Protein AF-A0A6A4ZWP1-F1 (afdb_monomer_lite)

Structure (mmCIF, N/CA/C/O backbone):
data_AF-A0A6A4ZWP1-F1
#
_entry.id   AF-A0A6A4ZWP1-F1
#
loop_
_atom_site.group_PDB
_atom_site.id
_atom_site.type_symbol
_atom_site.label_atom_id
_atom_site.label_alt_id
_atom_site.label_comp_id
_atom_site.label_asym_id
_atom_site.label_entity_id
_atom_site.label_seq_id
_atom_site.pdbx_PDB_ins_code
_atom_site.Cartn_x
_atom_site.Cartn_y
_atom_site.Cartn_z
_atom_site.occupancy
_atom_site.B_iso_or_equiv
_atom_site.auth_seq_id
_atom_site.auth_comp_id
_atom_site.auth_asym_id
_atom_site.auth_atom_id
_atom_site.pdbx_PDB_model_num
ATOM 1 N N . MET A 1 1 ? -11.746 15.432 41.079 1.00 23.89 1 MET A N 1
ATOM 2 C CA . MET A 1 1 ? -10.475 15.998 41.576 1.00 23.89 1 MET A CA 1
ATOM 3 C C . MET A 1 1 ? -9.834 16.720 40.398 1.00 23.89 1 MET A C 1
ATOM 5 O O . MET A 1 1 ? -9.441 16.067 39.444 1.00 23.89 1 MET A O 1
ATOM 9 N N . MET A 1 2 ? -9.912 18.053 40.380 1.00 21.12 2 MET A N 1
ATOM 10 C CA . MET A 1 2 ? -9.443 18.898 39.274 1.00 21.12 2 MET A CA 1
ATOM 11 C C . MET A 1 2 ? -7.919 18.791 39.156 1.00 21.12 2 MET A C 1
ATOM 13 O O . MET A 1 2 ? -7.204 19.190 40.074 1.00 21.12 2 MET A O 1
ATOM 17 N N . VAL A 1 3 ? -7.424 18.242 38.048 1.00 22.41 3 VAL A N 1
ATOM 18 C CA . VAL A 1 3 ? -5.990 18.208 37.745 1.00 22.41 3 VAL A CA 1
ATOM 19 C C . VAL A 1 3 ? -5.602 19.579 37.194 1.00 22.41 3 VAL A C 1
ATOM 21 O O . VAL A 1 3 ? -6.020 19.970 36.108 1.00 22.41 3 VAL A O 1
ATOM 24 N N . LYS A 1 4 ? -4.847 20.337 37.994 1.00 20.72 4 LYS A N 1
ATOM 25 C CA . LYS A 1 4 ? -4.223 21.605 37.604 1.00 20.72 4 LYS A CA 1
ATOM 26 C C . LYS A 1 4 ? -3.181 21.336 36.516 1.00 20.72 4 LYS A C 1
ATOM 28 O O . LYS A 1 4 ? -2.136 20.758 36.799 1.00 20.72 4 LYS A O 1
ATOM 33 N N . VAL A 1 5 ? -3.457 21.791 35.299 1.00 24.02 5 VAL A N 1
ATOM 34 C CA . VAL A 1 5 ? -2.445 21.965 34.247 1.00 24.02 5 VAL A CA 1
ATOM 35 C C . VAL A 1 5 ? -1.487 23.085 34.697 1.00 24.02 5 VAL A C 1
ATOM 37 O O . VAL A 1 5 ? -1.973 24.118 35.172 1.00 24.02 5 VAL A O 1
ATOM 40 N N . PRO A 1 6 ? -0.151 22.925 34.621 1.00 23.47 6 PRO A N 1
ATOM 41 C CA . PRO A 1 6 ? 0.783 23.955 35.064 1.00 23.47 6 PRO A CA 1
ATOM 42 C C . PRO A 1 6 ? 0.661 25.207 34.190 1.00 23.47 6 PRO A C 1
ATOM 44 O O . PRO A 1 6 ? 0.751 25.139 32.965 1.00 23.47 6 PRO A O 1
ATOM 47 N N . LEU A 1 7 ? 0.515 26.363 34.841 1.00 23.84 7 LEU A N 1
ATOM 48 C CA . LEU A 1 7 ? 0.330 27.698 34.251 1.00 23.84 7 LEU A CA 1
ATOM 49 C C . LEU A 1 7 ? 1.432 28.110 33.241 1.00 23.84 7 LEU A C 1
ATOM 51 O O . LEU A 1 7 ? 1.244 29.049 32.477 1.00 23.84 7 LEU A O 1
ATOM 55 N N . VAL A 1 8 ? 2.557 27.387 33.207 1.00 25.72 8 VAL A N 1
ATOM 56 C CA . VAL A 1 8 ? 3.701 27.618 32.307 1.00 25.72 8 VAL A CA 1
ATOM 57 C C . VAL A 1 8 ? 3.409 27.179 30.858 1.00 25.72 8 VAL A C 1
ATOM 59 O O . VAL A 1 8 ? 3.966 27.758 29.927 1.00 25.72 8 VAL A O 1
ATOM 62 N N . MET A 1 9 ? 2.483 26.231 30.632 1.00 28.23 9 MET A N 1
ATOM 63 C CA . MET A 1 9 ? 2.060 25.839 29.273 1.00 28.23 9 MET A CA 1
ATOM 64 C C . MET A 1 9 ? 1.277 26.952 28.557 1.00 28.23 9 MET A C 1
ATOM 66 O O . MET A 1 9 ? 1.443 27.137 27.355 1.00 28.23 9 MET A O 1
ATOM 70 N N . LEU A 1 10 ? 0.466 27.730 29.283 1.00 27.16 10 LEU A N 1
ATOM 71 C CA . LEU A 1 10 ? -0.342 28.809 28.698 1.00 27.16 10 LEU A CA 1
ATOM 72 C C . LEU A 1 10 ? 0.496 30.045 28.346 1.00 27.16 10 LEU A C 1
ATOM 74 O O . LEU A 1 10 ? 0.237 30.679 27.329 1.00 27.16 10 LEU A O 1
ATOM 78 N N . SER A 1 11 ? 1.533 30.361 29.129 1.00 25.14 11 SER A N 1
ATOM 79 C CA . SER A 1 11 ? 2.432 31.482 28.823 1.00 25.14 11 SER A CA 1
ATOM 80 C C . SER A 1 11 ? 3.410 31.167 27.687 1.00 25.14 11 SER A C 1
ATOM 82 O O . SER A 1 11 ? 3.773 32.070 26.941 1.00 25.14 11 SER A O 1
ATOM 84 N N . GLY A 1 12 ? 3.795 29.895 27.512 1.00 26.33 12 GLY A N 1
ATOM 85 C CA . GLY A 1 12 ? 4.525 29.442 26.325 1.00 26.33 12 GLY A CA 1
ATOM 86 C C . GLY A 1 12 ? 3.664 29.556 25.066 1.00 26.33 12 GLY A C 1
ATOM 87 O O . GLY A 1 12 ? 4.052 30.229 24.123 1.00 26.33 12 GLY A O 1
ATOM 88 N N . LEU A 1 13 ? 2.447 29.003 25.080 1.00 28.73 13 LEU A N 1
ATOM 89 C CA . LEU A 1 13 ? 1.514 29.071 23.945 1.00 28.73 13 LEU A CA 1
ATOM 90 C C . LEU A 1 13 ? 1.107 30.508 23.558 1.00 28.73 13 LEU A C 1
ATOM 92 O O . LEU A 1 13 ? 0.943 30.776 22.372 1.00 28.73 13 LEU A O 1
ATOM 96 N N . ALA A 1 14 ? 1.006 31.435 24.519 1.00 25.66 14 ALA A N 1
ATOM 97 C CA . ALA A 1 14 ? 0.709 32.849 24.254 1.00 25.66 14 ALA A CA 1
ATOM 98 C C . ALA A 1 14 ? 1.929 33.657 23.763 1.00 25.66 14 ALA A C 1
ATOM 100 O O . ALA A 1 14 ? 1.779 34.564 22.956 1.00 25.66 14 ALA A O 1
ATOM 101 N N . ALA A 1 15 ? 3.153 33.314 24.182 1.00 27.72 15 ALA A N 1
ATOM 102 C CA . ALA A 1 15 ? 4.363 33.911 23.603 1.00 27.72 15 ALA A CA 1
ATOM 103 C C . ALA A 1 15 ? 4.666 33.367 22.188 1.00 27.72 15 ALA A C 1
ATOM 105 O O . ALA A 1 15 ? 5.350 34.020 21.399 1.00 27.72 15 ALA A O 1
ATOM 106 N N . PHE A 1 16 ? 4.127 32.190 21.847 1.00 29.97 16 PHE A N 1
ATOM 107 C CA . PHE A 1 16 ? 4.257 31.553 20.533 1.00 29.97 16 PHE A CA 1
ATOM 108 C C . PHE A 1 16 ? 3.324 32.137 19.456 1.00 29.97 16 PHE A C 1
ATOM 110 O O . PHE A 1 16 ? 3.605 31.961 18.271 1.00 29.97 16 PHE A O 1
ATOM 117 N N . THR A 1 17 ? 2.268 32.876 19.823 1.00 29.67 17 THR A N 1
ATOM 118 C CA . THR A 1 17 ? 1.445 33.621 18.849 1.00 29.67 17 THR A CA 1
ATOM 119 C C . THR A 1 17 ? 2.098 34.930 18.395 1.00 29.67 17 THR A C 1
ATOM 121 O O . THR A 1 17 ? 1.883 35.343 17.259 1.00 29.67 17 THR A O 1
ATOM 124 N N . ASP A 1 18 ? 2.961 35.537 19.218 1.00 25.88 18 ASP A N 1
ATOM 125 C CA . ASP A 1 18 ? 3.555 36.854 18.926 1.00 25.88 18 ASP A CA 1
ATOM 126 C C . ASP A 1 18 ? 4.930 36.796 18.231 1.00 25.88 18 ASP A C 1
ATOM 128 O O . ASP A 1 18 ? 5.365 37.778 17.623 1.00 25.88 18 ASP A O 1
ATOM 132 N N . ALA A 1 19 ? 5.627 35.654 18.269 1.00 27.33 19 ALA A N 1
ATOM 133 C CA . ALA A 1 19 ? 6.993 35.540 17.740 1.00 27.33 19 ALA A CA 1
ATOM 134 C C . ALA A 1 19 ? 7.098 34.966 16.312 1.00 27.33 19 ALA A C 1
ATOM 136 O O . ALA A 1 19 ? 8.158 35.071 15.693 1.00 27.33 19 ALA A O 1
ATOM 137 N N . TRP A 1 20 ? 6.017 34.404 15.758 1.00 27.55 20 TRP A N 1
ATOM 138 C CA . TRP A 1 20 ? 6.017 33.739 14.446 1.00 27.55 20 TRP A CA 1
ATOM 139 C C . TRP A 1 20 ? 5.217 34.376 13.284 1.00 27.55 20 TRP A C 1
ATOM 141 O O . TRP A 1 20 ? 5.046 33.697 12.273 1.00 27.55 20 TRP A O 1
ATOM 151 N N . PRO A 1 21 ? 4.806 35.668 13.301 1.00 26.56 21 PRO A N 1
ATOM 152 C CA . PRO A 1 21 ? 4.351 36.330 12.075 1.00 26.56 21 PRO A CA 1
ATOM 153 C C . PRO A 1 21 ? 5.463 37.043 11.279 1.00 26.56 21 PRO A C 1
ATOM 155 O O . PRO A 1 21 ? 5.217 37.481 10.161 1.00 26.56 21 PRO A O 1
ATOM 158 N N . ARG A 1 22 ? 6.700 37.173 11.785 1.00 25.78 22 ARG A N 1
ATOM 159 C CA . ARG A 1 22 ? 7.702 38.075 11.164 1.00 25.78 22 ARG A CA 1
ATOM 160 C C . ARG A 1 22 ? 8.409 37.561 9.899 1.00 25.78 22 ARG A C 1
ATOM 162 O O . ARG A 1 22 ? 9.145 38.334 9.298 1.00 25.78 22 ARG A O 1
ATOM 169 N N . ALA A 1 23 ? 8.200 36.314 9.469 1.00 24.23 23 ALA A N 1
ATOM 170 C CA . ALA A 1 23 ? 8.875 35.758 8.282 1.00 24.23 23 ALA A CA 1
ATOM 171 C C . ALA A 1 23 ? 7.949 35.497 7.077 1.00 24.23 23 ALA A C 1
ATOM 173 O O . ALA A 1 23 ? 8.429 35.100 6.018 1.00 24.23 23 ALA A O 1
ATOM 174 N N . ILE A 1 24 ? 6.643 35.761 7.197 1.00 26.41 24 ILE A N 1
ATOM 175 C CA . ILE A 1 24 ? 5.712 35.702 6.064 1.00 26.41 24 ILE A CA 1
ATOM 176 C C . ILE A 1 24 ? 5.457 37.134 5.593 1.00 26.41 24 ILE A C 1
ATOM 178 O O . ILE A 1 24 ? 4.486 37.776 5.983 1.00 26.41 24 ILE A O 1
ATOM 182 N N . HIS A 1 25 ? 6.331 37.641 4.724 1.00 23.73 25 HIS A N 1
ATOM 183 C CA . HIS A 1 25 ? 5.989 38.774 3.866 1.00 23.73 25 HIS A CA 1
ATOM 184 C C . HIS A 1 25 ? 5.013 38.293 2.778 1.00 23.73 25 HIS A C 1
ATOM 186 O O . HIS A 1 25 ? 5.379 38.096 1.624 1.00 23.73 25 HIS A O 1
ATOM 192 N N . LEU A 1 26 ? 3.747 38.101 3.148 1.00 28.25 26 LEU A N 1
ATOM 193 C CA . LEU A 1 26 ? 2.655 38.360 2.217 1.00 28.25 26 LEU A CA 1
ATOM 194 C C . LEU A 1 26 ? 2.474 39.880 2.218 1.00 28.25 26 LEU A C 1
ATOM 196 O O . LEU A 1 26 ? 2.392 40.493 3.280 1.00 28.25 26 LEU A O 1
ATOM 200 N N . TYR A 1 27 ? 2.495 40.507 1.044 1.00 27.16 27 TYR A N 1
ATOM 201 C CA . TYR A 1 27 ? 2.229 41.938 0.913 1.00 27.16 27 TYR A CA 1
ATOM 202 C C . TYR A 1 27 ? 0.857 42.283 1.519 1.00 27.16 27 TYR A C 1
ATOM 204 O O . TYR A 1 27 ? -0.166 42.112 0.867 1.00 27.16 27 TYR A O 1
ATOM 212 N N . SER A 1 28 ? 0.842 42.811 2.742 1.00 28.94 28 SER A N 1
ATOM 213 C CA . SER A 1 28 ? -0.171 43.747 3.239 1.00 28.94 28 SER A CA 1
ATOM 214 C C . SER A 1 28 ? 0.359 44.423 4.506 1.00 28.94 28 SER A C 1
ATOM 216 O O . SER A 1 28 ? 0.713 43.751 5.471 1.00 28.94 28 SER A O 1
ATOM 218 N N . SER A 1 29 ? 0.461 45.750 4.488 1.00 28.14 29 SER A N 1
ATOM 219 C CA . SER A 1 29 ? 0.958 46.586 5.586 1.00 28.14 29 SER A CA 1
ATOM 220 C C . SER A 1 29 ? 0.122 46.448 6.866 1.00 28.14 29 SER A C 1
ATOM 222 O O . SER A 1 29 ? -1.105 46.490 6.816 1.00 28.14 29 SER A O 1
ATOM 224 N N . GLN A 1 30 ? 0.819 46.361 8.001 1.00 32.91 30 GLN A N 1
ATOM 225 C CA . GLN A 1 30 ? 0.373 46.019 9.363 1.00 32.91 30 GLN A CA 1
ATOM 226 C C . GLN A 1 30 ? -0.710 46.927 10.009 1.00 32.91 30 GLN A C 1
ATOM 228 O O . GLN A 1 30 ? -1.127 46.653 11.127 1.00 32.91 30 GLN A O 1
ATOM 233 N N . ASP A 1 31 ? -1.197 47.977 9.342 1.00 29.50 31 ASP A N 1
ATOM 234 C CA . ASP A 1 31 ? -2.004 49.053 9.961 1.00 29.50 31 ASP A CA 1
ATOM 235 C C . ASP A 1 31 ? -3.539 48.885 9.847 1.00 29.50 31 ASP A C 1
ATOM 237 O O . ASP A 1 31 ? -4.297 49.823 10.091 1.00 29.50 31 ASP A O 1
ATOM 241 N N . GLN A 1 32 ? -4.042 47.711 9.445 1.00 32.12 32 GLN A N 1
ATOM 242 C CA . GLN A 1 32 ? -5.488 47.486 9.221 1.00 32.12 32 GLN A CA 1
ATOM 243 C C . GLN A 1 32 ? -6.104 46.326 10.029 1.00 32.12 32 GLN A C 1
ATOM 245 O O . GLN A 1 32 ? -7.274 46.009 9.834 1.00 32.12 32 GLN A O 1
ATOM 250 N N . LEU A 1 33 ? -5.369 45.698 10.954 1.00 31.72 33 LEU A N 1
ATOM 251 C CA . LEU A 1 33 ? -5.831 44.475 11.637 1.00 31.72 33 LEU A CA 1
ATOM 252 C C . LEU A 1 33 ? -6.788 44.684 12.824 1.00 31.72 33 LEU A C 1
ATOM 254 O O . LEU A 1 33 ? -7.409 43.716 13.253 1.00 31.72 33 LEU A O 1
ATOM 258 N N . ASP A 1 34 ? -6.990 45.911 13.311 1.00 28.05 34 ASP A N 1
ATOM 259 C CA . ASP A 1 34 ? -7.854 46.139 14.484 1.00 28.05 34 ASP A CA 1
ATOM 260 C C . ASP A 1 34 ? -9.334 46.377 14.161 1.00 28.05 34 ASP A C 1
ATOM 262 O O . ASP A 1 34 ? -10.162 46.499 15.065 1.00 28.05 34 ASP A O 1
ATOM 266 N N . THR A 1 35 ? -9.728 46.384 12.887 1.00 30.56 35 THR A N 1
ATOM 267 C CA . THR A 1 35 ? -11.147 46.487 12.533 1.00 30.56 35 THR A CA 1
ATOM 268 C C . THR A 1 35 ? -11.463 45.718 11.258 1.00 30.56 35 THR A C 1
ATOM 270 O O . THR A 1 35 ? -11.260 46.260 10.174 1.00 30.56 35 THR A O 1
ATOM 273 N N . ARG A 1 36 ? -12.021 44.504 11.379 1.00 27.05 36 ARG A N 1
ATOM 274 C CA . ARG A 1 36 ? -13.232 44.041 10.661 1.00 27.05 36 ARG A CA 1
ATOM 275 C C . ARG A 1 36 ? -13.457 42.536 10.833 1.00 27.05 36 ARG A C 1
ATOM 277 O O . ARG A 1 36 ? -12.548 41.720 10.768 1.00 27.05 36 ARG A O 1
ATOM 284 N N . THR A 1 37 ? -14.724 42.208 11.046 1.00 34.16 37 THR A N 1
ATOM 285 C CA . THR A 1 37 ? -15.354 40.905 10.824 1.00 34.16 37 THR A CA 1
ATOM 286 C C . THR A 1 37 ? -14.873 40.269 9.521 1.00 34.16 37 THR A C 1
ATOM 288 O O . THR A 1 37 ? -14.969 40.900 8.474 1.00 34.16 37 THR A O 1
ATOM 291 N N . PHE A 1 38 ? -14.379 39.035 9.605 1.00 30.33 38 PHE A N 1
ATOM 292 C CA . PHE A 1 38 ? -13.915 38.248 8.463 1.00 30.33 38 PHE A CA 1
ATOM 293 C C . PHE A 1 38 ? -15.094 37.962 7.518 1.00 30.33 38 PHE A C 1
ATOM 295 O O . PHE A 1 38 ? -16.028 37.254 7.905 1.00 30.33 38 PHE A O 1
ATOM 302 N N . ASP A 1 39 ? -15.064 38.533 6.314 1.00 33.53 39 ASP A N 1
ATOM 303 C CA . ASP A 1 39 ? -16.005 38.230 5.237 1.00 33.53 39 ASP A CA 1
ATOM 304 C C . ASP A 1 39 ? -15.400 37.095 4.385 1.00 33.53 39 ASP A C 1
ATOM 306 O O . ASP A 1 39 ? -14.273 37.234 3.904 1.00 33.53 39 ASP A O 1
ATOM 310 N N . PRO A 1 40 ? -16.060 35.932 4.233 1.00 34.81 40 PRO A N 1
ATOM 311 C CA . PRO A 1 40 ? -15.540 34.817 3.435 1.00 34.81 40 PRO A CA 1
ATOM 312 C C . PRO A 1 40 ? -15.277 35.148 1.952 1.00 34.81 40 PRO A C 1
ATOM 314 O O . PRO A 1 40 ? -14.650 34.331 1.274 1.00 34.81 40 PRO A O 1
ATOM 317 N N . ASP A 1 41 ? -15.687 36.323 1.467 1.00 36.78 41 ASP A N 1
ATOM 318 C CA . ASP A 1 41 ? -15.377 36.828 0.124 1.00 36.78 41 ASP A CA 1
ATOM 319 C C . ASP A 1 41 ? -13.984 37.507 -0.003 1.00 36.78 41 ASP A C 1
ATOM 321 O O . ASP A 1 41 ? -13.562 37.812 -1.117 1.00 36.78 41 ASP A O 1
ATOM 325 N N . ASP A 1 42 ? -13.212 37.668 1.085 1.00 36.12 42 ASP A N 1
ATOM 326 C CA . ASP A 1 42 ? -11.859 38.280 1.083 1.00 36.12 42 ASP A CA 1
ATOM 327 C C . ASP A 1 42 ? -10.704 37.307 0.707 1.00 36.12 42 ASP A C 1
ATOM 329 O O . ASP A 1 42 ? -9.519 37.594 0.910 1.00 36.12 42 ASP A O 1
ATOM 333 N N . VAL A 1 43 ? -11.002 36.131 0.138 1.00 38.59 43 VAL A N 1
ATOM 334 C CA . VAL A 1 43 ? -9.967 35.215 -0.387 1.00 38.59 43 VAL A CA 1
ATOM 335 C C . VAL A 1 43 ? -9.378 35.798 -1.686 1.00 38.59 43 VAL A C 1
ATOM 337 O O . VAL A 1 43 ? -10.147 36.185 -2.567 1.00 38.59 43 VAL A O 1
ATOM 340 N N . PRO A 1 44 ? -8.038 35.841 -1.875 1.00 35.62 44 PRO A N 1
ATOM 341 C CA . PRO A 1 44 ? -7.441 36.366 -3.101 1.00 35.62 44 PRO A CA 1
ATOM 342 C C . PRO A 1 44 ? -8.044 35.687 -4.343 1.00 35.62 44 PRO A C 1
ATOM 344 O O . PRO A 1 44 ? -8.145 34.457 -4.349 1.00 35.62 44 PRO A O 1
ATOM 347 N N . PRO A 1 45 ? -8.356 36.427 -5.425 1.00 40.19 45 PRO A N 1
ATOM 348 C CA . PRO A 1 45 ? -9.088 35.937 -6.607 1.00 40.19 45 PRO A CA 1
ATOM 349 C C . PRO A 1 45 ? -8.384 34.819 -7.410 1.00 40.19 45 PRO A C 1
ATOM 351 O O . PRO A 1 45 ? -8.841 34.433 -8.484 1.00 40.19 45 PRO A O 1
ATOM 354 N N . HIS A 1 46 ? -7.259 34.299 -6.915 1.00 44.38 46 HIS A N 1
ATOM 355 C CA . HIS A 1 46 ? -6.418 33.283 -7.546 1.00 44.38 46 HIS A CA 1
ATOM 356 C C . HIS A 1 46 ? -6.303 31.977 -6.738 1.00 44.38 46 HIS A C 1
ATOM 358 O O . HIS A 1 46 ? -5.648 31.046 -7.200 1.00 44.38 46 HIS A O 1
ATOM 364 N N . VAL A 1 47 ? -6.927 31.874 -5.556 1.00 42.34 47 VAL A N 1
ATOM 365 C CA . VAL A 1 47 ? -6.988 30.617 -4.790 1.00 42.34 47 VAL A CA 1
ATOM 366 C C . VAL A 1 47 ? -8.375 29.993 -4.984 1.00 42.34 47 VAL A C 1
ATOM 368 O O . VAL A 1 47 ? -9.357 30.583 -4.538 1.00 42.34 47 VAL A O 1
ATOM 371 N N . PRO A 1 48 ? -8.495 28.826 -5.645 1.00 50.28 48 PRO A N 1
ATOM 372 C CA . PRO A 1 48 ? -9.795 28.206 -5.877 1.00 50.28 48 PRO A CA 1
ATOM 373 C C . PRO A 1 48 ? -10.461 27.790 -4.567 1.00 50.28 48 PRO A C 1
ATOM 375 O O . PRO A 1 48 ? -9.801 27.368 -3.611 1.00 50.28 48 PRO A O 1
ATOM 378 N N . GLN A 1 49 ? -11.789 27.874 -4.540 1.00 57.09 49 GLN A N 1
ATOM 379 C CA . GLN A 1 49 ? -12.561 27.510 -3.360 1.00 57.09 49 GLN A CA 1
ATOM 380 C C . GLN A 1 49 ? -12.476 25.995 -3.123 1.00 57.09 49 GLN A C 1
ATOM 382 O O . GLN A 1 49 ? -12.555 25.192 -4.056 1.00 57.09 49 GLN A O 1
ATOM 387 N N . PHE A 1 50 ? -12.349 25.581 -1.858 1.00 63.91 50 PHE A N 1
ATOM 388 C CA . PHE A 1 50 ? -12.254 24.164 -1.473 1.00 63.91 50 PHE A CA 1
ATOM 389 C C . PHE A 1 50 ? -13.414 23.320 -2.037 1.00 63.91 50 PHE A C 1
ATOM 391 O O . PHE A 1 50 ? -13.215 22.176 -2.444 1.00 63.91 50 PHE A O 1
ATOM 398 N N . ASP A 1 51 ? -14.609 23.905 -2.138 1.00 63.78 51 ASP A N 1
ATOM 399 C CA . ASP A 1 51 ? -15.794 23.254 -2.701 1.00 63.78 51 ASP A CA 1
ATOM 400 C C . ASP A 1 51 ? -15.655 22.924 -4.196 1.00 63.78 51 ASP A C 1
ATOM 402 O O . ASP A 1 51 ? -16.187 21.911 -4.656 1.00 63.78 51 ASP A O 1
ATOM 406 N N . GLU A 1 52 ? -14.933 23.734 -4.970 1.00 65.56 52 GLU A N 1
ATOM 407 C CA . GLU A 1 52 ? -14.694 23.471 -6.391 1.00 65.56 52 GLU A CA 1
ATOM 408 C C . GLU A 1 52 ? -13.688 22.333 -6.590 1.00 65.56 52 GLU A C 1
ATOM 410 O O . GLU A 1 52 ? -13.915 21.448 -7.416 1.00 65.56 52 GLU A O 1
ATOM 415 N N . ILE A 1 53 ? -12.637 22.286 -5.761 1.00 69.75 53 ILE A N 1
ATOM 416 C CA . ILE A 1 53 ? -11.661 21.184 -5.740 1.00 69.75 53 ILE A CA 1
ATOM 417 C C . ILE A 1 53 ? -12.365 19.860 -5.412 1.00 69.75 53 ILE A C 1
ATOM 419 O O . ILE A 1 53 ? -12.137 18.846 -6.073 1.00 69.75 53 ILE A O 1
ATOM 423 N N . VAL A 1 54 ? -13.262 19.863 -4.420 1.00 72.50 54 VAL A N 1
ATOM 424 C CA . VAL A 1 54 ? -14.063 18.687 -4.044 1.00 72.50 54 VAL A CA 1
ATOM 425 C C . VAL A 1 54 ? -14.957 18.230 -5.200 1.00 72.50 54 VAL A C 1
ATOM 427 O O . VAL A 1 54 ? -15.020 17.032 -5.486 1.00 72.50 54 VAL A O 1
ATOM 430 N N . LYS A 1 55 ? -15.625 19.161 -5.896 1.00 71.75 55 LYS A N 1
ATOM 431 C CA . LYS A 1 55 ? -16.451 18.842 -7.075 1.00 71.75 55 LYS A CA 1
ATOM 432 C C . LYS A 1 55 ? -15.613 18.233 -8.198 1.00 71.75 55 LYS A C 1
ATOM 434 O O . LYS A 1 55 ? -16.019 17.220 -8.765 1.00 71.75 55 LYS A O 1
ATOM 439 N N . ALA A 1 56 ? -14.445 18.804 -8.483 1.00 74.19 56 ALA A N 1
ATOM 440 C CA . ALA A 1 56 ? -13.532 18.293 -9.499 1.00 74.19 56 ALA A CA 1
ATOM 441 C C . ALA A 1 56 ? -13.008 16.892 -9.147 1.00 74.19 56 ALA A C 1
ATOM 443 O O . ALA A 1 56 ? -13.031 15.997 -9.990 1.00 74.19 56 ALA A O 1
ATOM 444 N N . ALA A 1 57 ? -12.622 16.666 -7.889 1.00 76.00 57 ALA A N 1
ATOM 445 C CA . ALA A 1 57 ? -12.147 15.366 -7.423 1.00 76.00 57 ALA A CA 1
ATOM 446 C C . ALA A 1 57 ? -13.237 14.292 -7.544 1.00 76.00 57 ALA A C 1
ATOM 448 O O . ALA A 1 57 ? -12.990 13.192 -8.037 1.00 76.00 57 ALA A O 1
ATOM 449 N N . TYR A 1 58 ? -14.473 14.617 -7.154 1.00 79.44 58 TYR A N 1
ATOM 450 C CA . TYR A 1 58 ? -15.600 13.697 -7.299 1.00 79.44 58 TYR A CA 1
ATOM 451 C C . TYR A 1 58 ? -15.931 13.400 -8.769 1.00 79.44 58 TYR A C 1
ATOM 453 O O . TYR A 1 58 ? -16.244 12.256 -9.106 1.00 79.44 58 TYR A O 1
ATOM 461 N N . ALA A 1 59 ? -15.830 14.401 -9.650 1.00 78.81 59 ALA A N 1
ATOM 462 C CA . ALA A 1 59 ? -16.012 14.215 -11.086 1.00 78.81 59 ALA A CA 1
ATOM 463 C C . ALA A 1 59 ? -14.974 13.240 -11.664 1.00 78.81 59 ALA A C 1
ATOM 465 O O . ALA A 1 59 ? -15.354 12.342 -12.408 1.00 78.81 59 ALA A O 1
ATOM 466 N N . VAL A 1 60 ? -13.703 13.339 -11.251 1.00 82.88 60 VAL A N 1
ATOM 467 C CA . VAL A 1 60 ? -12.645 12.392 -11.653 1.00 82.88 60 VAL A CA 1
ATOM 468 C C . VAL A 1 60 ? -12.949 10.970 -11.185 1.00 82.88 60 VAL A C 1
ATOM 470 O O . VAL A 1 60 ? -12.898 10.043 -11.987 1.00 82.88 60 VAL A O 1
ATOM 473 N N . LEU A 1 61 ? -13.323 10.779 -9.914 1.00 83.19 61 LEU A N 1
ATOM 474 C CA . LEU A 1 61 ? -13.657 9.441 -9.403 1.00 83.19 61 LEU A CA 1
ATOM 475 C C . LEU A 1 61 ? -14.872 8.825 -10.102 1.00 83.19 61 LEU A C 1
ATOM 477 O O . LEU A 1 61 ? -14.911 7.614 -10.298 1.00 83.19 61 LEU A O 1
ATOM 481 N N . THR A 1 62 ? -15.855 9.654 -10.459 1.00 81.81 62 THR A N 1
ATOM 482 C CA . THR A 1 62 ? -17.058 9.215 -11.177 1.00 81.81 62 THR A CA 1
ATOM 483 C C . THR A 1 62 ? -16.732 8.865 -12.628 1.00 81.81 62 THR A C 1
ATOM 485 O O . THR A 1 62 ? -17.200 7.846 -13.118 1.00 81.81 62 THR A O 1
ATOM 488 N N . ALA A 1 63 ? -15.910 9.673 -13.302 1.00 83.81 63 ALA A N 1
ATOM 489 C CA . ALA A 1 63 ? -15.495 9.430 -14.683 1.00 83.81 63 ALA A CA 1
ATOM 490 C C . ALA A 1 63 ? -14.616 8.178 -14.823 1.00 83.81 63 ALA A C 1
ATOM 492 O O . ALA A 1 63 ? -14.716 7.466 -15.816 1.00 83.81 63 ALA A O 1
ATOM 493 N N . ASN A 1 64 ? -13.788 7.892 -13.815 1.00 86.19 64 ASN A N 1
ATOM 494 C CA . ASN A 1 64 ? -12.908 6.724 -13.791 1.00 86.19 64 ASN A CA 1
ATOM 495 C C . ASN A 1 64 ? -13.560 5.487 -13.141 1.00 86.19 64 ASN A C 1
ATOM 497 O O . ASN A 1 64 ? -12.870 4.501 -12.869 1.00 86.19 64 ASN A O 1
ATOM 501 N N . PHE A 1 65 ? -14.857 5.531 -12.821 1.00 85.31 65 PHE A N 1
ATOM 502 C CA . PHE A 1 65 ? -15.571 4.368 -12.304 1.00 85.31 65 PHE A CA 1
ATOM 503 C C . PHE A 1 65 ? -15.820 3.360 -13.427 1.00 85.31 65 PHE A C 1
ATOM 505 O O . PHE A 1 65 ? -16.419 3.695 -14.444 1.00 85.31 65 PHE A O 1
ATOM 512 N N . ASP A 1 66 ? -15.356 2.126 -13.242 1.00 82.25 66 ASP A N 1
ATOM 513 C CA . ASP A 1 66 ? -15.543 1.050 -14.207 1.00 82.25 66 ASP A CA 1
ATOM 514 C C . ASP A 1 66 ? -16.721 0.168 -13.781 1.00 82.25 66 ASP A C 1
ATOM 516 O O . ASP A 1 66 ? -16.632 -0.565 -12.794 1.00 82.25 66 ASP A O 1
ATOM 520 N N . ASP A 1 67 ? -17.819 0.221 -14.536 1.00 81.56 67 ASP A N 1
ATOM 521 C CA . ASP A 1 67 ? -19.030 -0.558 -14.256 1.00 81.56 67 ASP A CA 1
ATOM 522 C C . ASP A 1 67 ? -18.823 -2.075 -14.410 1.00 81.56 67 ASP A C 1
ATOM 524 O O . ASP A 1 67 ? -19.486 -2.858 -13.728 1.00 81.56 67 ASP A O 1
ATOM 528 N N . GLN A 1 68 ? -17.905 -2.520 -15.278 1.00 79.75 68 GLN A N 1
ATOM 529 C CA . GLN A 1 68 ? -17.650 -3.950 -15.498 1.00 79.75 68 GLN A CA 1
ATOM 530 C C . GLN A 1 68 ? -16.857 -4.566 -14.349 1.00 79.75 68 GLN A C 1
ATOM 532 O O . GLN A 1 68 ? -17.092 -5.715 -13.975 1.00 79.75 68 GLN A O 1
ATOM 537 N N . MET A 1 69 ? -15.920 -3.805 -13.786 1.00 77.75 69 MET A N 1
ATOM 538 C CA . MET A 1 69 ? -15.147 -4.219 -12.614 1.00 77.75 69 MET A CA 1
ATOM 539 C C . MET A 1 69 ? -15.771 -3.757 -11.290 1.00 77.75 69 MET A C 1
ATOM 541 O O . MET A 1 69 ? -15.307 -4.161 -10.224 1.00 77.75 69 MET A O 1
ATOM 545 N N . ASN A 1 70 ? -16.820 -2.930 -11.355 1.00 78.50 70 ASN A N 1
ATOM 546 C CA . ASN A 1 70 ? -17.521 -2.314 -10.229 1.00 78.50 70 ASN A CA 1
ATOM 547 C C . ASN A 1 70 ? -16.578 -1.584 -9.250 1.00 78.50 70 ASN A C 1
ATOM 549 O O . ASN A 1 70 ? -16.770 -1.602 -8.033 1.00 78.50 70 ASN A O 1
ATOM 553 N N . ALA A 1 71 ? -15.524 -0.961 -9.776 1.00 81.19 71 ALA A N 1
ATOM 554 C CA . ALA A 1 71 ? -14.482 -0.304 -8.996 1.00 81.19 71 ALA A CA 1
ATOM 555 C C . ALA A 1 71 ? -13.863 0.862 -9.778 1.00 81.19 71 ALA A C 1
ATOM 557 O O . ALA A 1 71 ? -13.898 0.903 -11.004 1.00 81.19 71 ALA A O 1
ATOM 558 N N . THR A 1 72 ? -13.276 1.824 -9.065 1.00 84.81 72 THR A N 1
ATOM 559 C CA . THR A 1 72 ? -12.613 2.975 -9.692 1.00 84.81 72 THR A CA 1
ATOM 560 C C . THR A 1 72 ? -11.233 2.584 -10.224 1.00 84.81 72 THR A C 1
ATOM 562 O O . THR A 1 72 ? -10.366 2.162 -9.454 1.00 84.81 72 THR A O 1
ATOM 565 N N . ALA A 1 73 ? -11.022 2.758 -11.530 1.00 87.12 73 ALA A N 1
ATOM 566 C CA . ALA A 1 73 ? -9.738 2.546 -12.188 1.00 87.12 73 ALA A CA 1
ATOM 567 C C . ALA A 1 73 ? -8.701 3.605 -11.754 1.00 87.12 73 ALA A C 1
ATOM 569 O O . ALA A 1 73 ? -9.082 4.696 -11.317 1.00 87.12 73 ALA A O 1
ATOM 570 N N . PRO A 1 74 ? -7.385 3.345 -11.882 1.00 86.75 74 PRO A N 1
ATOM 571 C CA . PRO A 1 74 ? -6.343 4.296 -11.475 1.00 86.75 74 PRO A CA 1
ATOM 572 C C . PRO A 1 74 ? -6.390 5.658 -12.185 1.00 86.75 74 PRO A C 1
ATOM 574 O O . PRO A 1 74 ? -5.940 6.662 -11.628 1.00 86.75 74 PRO A O 1
ATOM 577 N N . GLY A 1 75 ? -6.960 5.696 -13.388 1.00 85.94 75 GLY A N 1
ATOM 578 C CA . GLY A 1 75 ? -7.113 6.879 -14.225 1.00 85.94 75 GLY A CA 1
ATOM 579 C C . GLY A 1 75 ? -7.903 6.559 -15.502 1.00 85.94 75 GLY A C 1
ATOM 580 O O . GLY A 1 75 ? -8.370 5.426 -15.654 1.00 85.94 75 GLY A O 1
ATOM 581 N N . PRO A 1 76 ? -8.027 7.521 -16.431 1.00 83.12 76 PRO A N 1
ATOM 582 C CA . PRO A 1 76 ? -8.666 7.310 -17.730 1.00 83.12 76 PRO A CA 1
ATOM 583 C C . PRO A 1 76 ? -7.965 6.211 -18.535 1.00 83.12 76 PRO A C 1
ATOM 585 O O . PRO A 1 76 ? -6.736 6.155 -18.549 1.00 83.12 76 PRO A O 1
ATOM 588 N N . GLN A 1 77 ? -8.712 5.360 -19.249 1.00 79.44 77 GLN A N 1
ATOM 589 C CA . GLN A 1 77 ? -8.144 4.214 -19.983 1.00 79.44 77 GLN A CA 1
ATOM 590 C C . GLN A 1 77 ? -7.093 4.616 -21.034 1.00 79.44 77 GLN A C 1
ATOM 592 O O . GLN A 1 77 ? -6.131 3.887 -21.257 1.00 79.44 77 GLN A O 1
ATOM 597 N N . GLU A 1 78 ? -7.239 5.795 -21.635 1.00 79.38 78 GLU A N 1
ATOM 598 C CA . GLU A 1 78 ? -6.260 6.412 -22.539 1.00 79.38 78 GLU A CA 1
ATOM 599 C C . GLU A 1 78 ? -4.925 6.759 -21.857 1.00 79.38 78 GLU A C 1
ATOM 601 O O . GLU A 1 78 ? -3.867 6.676 -22.484 1.00 79.38 78 GLU A O 1
ATOM 606 N N . ASP A 1 79 ? -4.959 7.074 -20.562 1.00 77.69 79 ASP A N 1
ATOM 607 C CA . ASP A 1 79 ? -3.792 7.430 -19.756 1.00 77.69 79 ASP A CA 1
ATOM 608 C C . ASP A 1 79 ? -3.152 6.222 -19.075 1.00 77.69 79 ASP A C 1
ATOM 610 O O . ASP A 1 79 ? -1.935 6.204 -18.905 1.00 77.69 79 ASP A O 1
ATOM 614 N N . ILE A 1 80 ? -3.950 5.225 -18.680 1.00 78.44 80 ILE A N 1
ATOM 615 C CA . ILE A 1 80 ? -3.469 4.006 -18.004 1.00 78.44 80 ILE A CA 1
ATOM 616 C C . ILE A 1 80 ? -3.231 2.839 -18.978 1.00 78.44 80 ILE A C 1
ATOM 618 O O . ILE A 1 80 ? -2.688 1.801 -18.605 1.00 78.44 80 ILE A O 1
ATOM 622 N N . GLY A 1 81 ? -3.638 2.996 -20.238 1.00 81.25 81 GLY A N 1
ATOM 623 C CA . GLY A 1 81 ? -3.407 2.082 -21.354 1.00 81.25 81 GLY A CA 1
ATOM 624 C C . GLY A 1 81 ? -4.346 0.873 -21.425 1.00 81.25 81 GLY A C 1
ATOM 625 O O . GLY A 1 81 ? -4.611 0.388 -22.522 1.00 81.25 81 GLY A O 1
ATOM 626 N N . PHE A 1 82 ? -4.845 0.355 -20.301 1.00 83.31 82 PHE A N 1
ATOM 627 C CA . PHE A 1 82 ? -5.696 -0.841 -20.267 1.00 83.31 82 PHE A CA 1
ATOM 628 C C . PHE A 1 82 ? -6.618 -0.874 -19.048 1.00 83.31 82 PHE A C 1
ATOM 630 O O . PHE A 1 82 ? -6.349 -0.238 -18.032 1.00 83.31 82 PHE A O 1
ATOM 637 N N . GLN A 1 83 ? -7.688 -1.662 -19.138 1.00 85.50 83 GLN A N 1
ATOM 638 C CA . GLN A 1 83 ? -8.653 -1.850 -18.059 1.00 85.50 83 GLN A CA 1
ATOM 639 C C . GLN A 1 83 ? -8.041 -2.673 -16.913 1.00 85.50 83 GLN A C 1
ATOM 641 O O . GLN A 1 83 ? -7.736 -3.855 -17.087 1.00 85.50 83 GLN A O 1
ATOM 646 N N . HIS A 1 84 ? -7.838 -2.059 -15.748 1.00 86.06 84 HIS A N 1
ATOM 647 C CA . HIS A 1 84 ? -7.356 -2.737 -14.542 1.00 86.06 84 HIS A CA 1
ATOM 648 C C . HIS A 1 84 ? -7.669 -1.951 -13.270 1.00 86.06 84 HIS A C 1
ATOM 650 O O . HIS A 1 84 ? -7.909 -0.744 -13.308 1.00 86.06 84 HIS A O 1
ATOM 656 N N . ILE A 1 85 ? -7.630 -2.648 -12.137 1.00 86.06 85 ILE A N 1
ATOM 657 C CA . ILE A 1 85 ? -7.725 -2.070 -10.799 1.00 86.06 85 ILE A CA 1
ATOM 658 C C . ILE A 1 85 ? -6.391 -2.236 -10.080 1.00 86.06 85 ILE A C 1
ATOM 660 O O . ILE A 1 85 ? -5.858 -3.343 -10.024 1.00 86.06 85 ILE A O 1
ATOM 664 N N . VAL A 1 86 ? -5.905 -1.147 -9.479 1.00 87.06 86 VAL A N 1
ATOM 665 C CA . VAL A 1 86 ? -4.828 -1.159 -8.477 1.00 87.06 86 VAL A CA 1
ATOM 666 C C . VAL A 1 86 ? -5.455 -0.992 -7.099 1.00 87.06 86 VAL A C 1
ATOM 668 O O . VAL A 1 86 ? -6.286 -0.099 -6.885 1.00 87.06 86 VAL A O 1
ATOM 671 N N . ARG A 1 87 ? -5.077 -1.852 -6.151 1.00 85.31 87 ARG A N 1
ATOM 672 C CA . ARG A 1 87 ? -5.776 -1.986 -4.872 1.00 85.31 87 ARG A CA 1
ATOM 673 C C . ARG A 1 87 ? -5.735 -0.709 -4.053 1.00 85.31 87 ARG A C 1
ATOM 675 O O . ARG A 1 87 ? -6.770 -0.278 -3.553 1.00 85.31 87 ARG A O 1
ATOM 682 N N . GLN A 1 88 ? -4.572 -0.072 -3.969 1.00 85.06 88 GLN A N 1
ATOM 683 C CA . GLN A 1 88 ? -4.402 1.199 -3.268 1.00 85.06 88 GLN A CA 1
ATOM 684 C C . GLN A 1 88 ? -5.398 2.260 -3.764 1.00 85.06 88 GLN A C 1
ATOM 686 O O . GLN A 1 88 ? -6.071 2.914 -2.964 1.00 85.06 88 GLN A O 1
ATOM 691 N N . THR A 1 89 ? -5.550 2.399 -5.085 1.00 84.88 89 THR A N 1
ATOM 692 C CA . THR A 1 89 ? -6.490 3.353 -5.683 1.00 84.88 89 THR A CA 1
ATOM 693 C C . THR A 1 89 ? -7.939 2.984 -5.392 1.00 84.88 89 THR A C 1
ATOM 695 O O . THR A 1 89 ? -8.713 3.857 -4.994 1.00 84.88 89 THR A O 1
ATOM 698 N N . ALA A 1 90 ? -8.308 1.709 -5.533 1.00 83.81 90 ALA A N 1
ATOM 699 C CA . ALA A 1 90 ? -9.667 1.247 -5.262 1.00 83.81 90 ALA A CA 1
ATOM 700 C C . ALA A 1 90 ? -10.081 1.494 -3.805 1.00 83.81 90 ALA A C 1
ATOM 702 O O . ALA A 1 90 ? -11.165 2.019 -3.549 1.00 83.81 90 ALA A O 1
ATOM 703 N N . ILE A 1 91 ? -9.202 1.182 -2.849 1.00 83.62 91 ILE A N 1
ATOM 704 C CA . ILE A 1 91 ? -9.437 1.379 -1.414 1.00 83.62 91 ILE A CA 1
ATOM 705 C C . ILE A 1 91 ? -9.642 2.866 -1.100 1.00 83.62 91 ILE A C 1
ATOM 707 O O . ILE A 1 91 ? -10.657 3.242 -0.508 1.00 83.62 91 ILE A O 1
ATOM 711 N N . CYS A 1 92 ? -8.714 3.731 -1.526 1.00 84.75 92 CYS A N 1
ATOM 712 C CA . CYS A 1 92 ? -8.822 5.167 -1.270 1.00 84.75 92 CYS A CA 1
ATOM 713 C C . CYS A 1 92 ? -10.077 5.770 -1.917 1.00 84.75 92 CYS A C 1
ATOM 715 O O . CYS A 1 92 ? -10.740 6.601 -1.290 1.00 84.75 92 CYS A O 1
ATOM 717 N N . SER A 1 93 ? -10.421 5.340 -3.136 1.00 84.31 93 SER A N 1
ATOM 718 C CA . SER A 1 93 ? -11.608 5.808 -3.867 1.00 84.31 93 SER A CA 1
ATOM 719 C C . SER A 1 93 ? -12.907 5.347 -3.207 1.00 84.31 93 SER A C 1
ATOM 721 O O . SER A 1 93 ? -13.869 6.112 -3.140 1.00 84.31 93 SER A O 1
ATOM 723 N N . THR A 1 94 ? -12.931 4.130 -2.656 1.00 80.69 94 THR A N 1
ATOM 724 C CA . THR A 1 94 ? -14.084 3.596 -1.914 1.00 80.69 94 THR A CA 1
ATOM 725 C C . THR A 1 94 ? -14.381 4.448 -0.678 1.00 80.69 94 THR A C 1
ATOM 727 O O . THR A 1 94 ? -15.527 4.837 -0.457 1.00 80.69 94 THR A O 1
ATOM 730 N N . LEU A 1 95 ? -13.350 4.820 0.090 1.00 78.81 95 LEU A N 1
ATOM 731 C CA . LEU A 1 95 ? -13.506 5.718 1.241 1.00 78.81 95 LEU A CA 1
ATOM 732 C C . LEU A 1 95 ? -14.044 7.099 0.832 1.00 78.81 95 LEU A C 1
ATOM 734 O O . LEU A 1 95 ? -14.972 7.619 1.455 1.00 78.81 95 LEU A O 1
ATOM 738 N N . ALA A 1 96 ? -13.491 7.670 -0.238 1.00 75.81 96 ALA A N 1
ATOM 739 C CA . ALA A 1 96 ? -13.850 9.000 -0.718 1.00 75.81 96 ALA A CA 1
ATOM 740 C C . ALA A 1 96 ? -15.299 9.071 -1.239 1.00 75.81 96 ALA A C 1
ATOM 742 O O . ALA A 1 96 ? -16.071 9.966 -0.877 1.00 75.81 96 ALA A O 1
ATOM 743 N N . THR A 1 97 ? -15.696 8.104 -2.070 1.00 70.12 97 THR A N 1
ATOM 744 C CA . THR A 1 97 ? -17.031 8.053 -2.693 1.00 70.12 97 THR A CA 1
ATOM 745 C C . THR A 1 97 ? -18.145 7.773 -1.689 1.00 70.12 97 THR A C 1
ATOM 747 O O . THR A 1 97 ? -19.242 8.321 -1.842 1.00 70.12 97 THR A O 1
ATOM 750 N N . HIS A 1 98 ? -17.863 7.012 -0.623 1.00 62.81 98 HIS A N 1
ATOM 751 C CA . HIS A 1 98 ? -18.812 6.784 0.468 1.00 62.81 98 HIS A CA 1
ATOM 752 C C . HIS A 1 98 ? -19.247 8.105 1.133 1.00 62.81 98 HIS A C 1
ATOM 754 O O . HIS A 1 98 ? -20.414 8.275 1.483 1.00 62.81 98 HIS A O 1
ATOM 760 N N . CYS A 1 99 ? -18.346 9.093 1.236 1.00 49.38 99 CYS A N 1
ATOM 761 C CA . CYS A 1 99 ? -18.659 10.373 1.870 1.00 49.38 99 CYS A CA 1
ATOM 762 C C . CYS A 1 99 ? -19.280 11.416 0.927 1.00 49.38 99 CYS A C 1
ATOM 764 O O . CYS A 1 99 ? -20.129 12.195 1.364 1.00 49.38 99 CYS A O 1
ATOM 766 N N . CYS A 1 100 ? -18.915 11.474 -0.358 1.00 41.62 100 CYS A N 1
ATOM 767 C CA . CYS A 1 100 ? -19.464 12.496 -1.265 1.00 41.62 100 CYS A CA 1
ATOM 768 C C . CYS A 1 100 ? -20.987 12.390 -1.454 1.00 41.62 100 CYS A C 1
ATOM 770 O O . CYS A 1 100 ? -21.651 13.398 -1.684 1.00 41.62 100 CYS A O 1
ATOM 772 N N . ARG A 1 101 ? -21.582 11.208 -1.254 1.00 43.31 101 ARG A N 1
ATOM 773 C CA . ARG A 1 101 ? -23.046 11.038 -1.286 1.00 43.31 101 ARG A CA 1
ATOM 774 C C . ARG A 1 101 ? -23.754 11.376 0.039 1.00 43.31 101 ARG A C 1
ATOM 776 O O . ARG A 1 101 ? -24.983 11.407 0.057 1.00 43.31 101 ARG A O 1
ATOM 783 N N . ARG A 1 102 ? -23.004 11.729 1.101 1.00 37.81 102 ARG A N 1
ATOM 784 C CA . ARG A 1 102 ? -23.491 12.292 2.386 1.00 37.81 102 ARG A CA 1
ATOM 785 C C . ARG A 1 102 ? -23.983 13.739 2.247 1.00 37.81 102 ARG A C 1
ATOM 787 O O . ARG A 1 102 ? -24.827 14.180 3.020 1.00 37.81 102 ARG A O 1
ATOM 794 N N . LYS A 1 103 ? -23.481 14.475 1.249 1.00 32.56 103 LYS A N 1
ATOM 795 C CA . LYS A 1 103 ? -23.952 15.813 0.864 1.00 32.56 103 LYS A CA 1
ATOM 796 C C . LYS A 1 103 ? -24.358 15.778 -0.605 1.00 32.56 103 LYS A C 1
ATOM 798 O O . LYS A 1 103 ? -23.546 16.053 -1.481 1.00 32.56 103 LYS A O 1
ATOM 803 N N . ARG A 1 104 ? -25.618 15.447 -0.895 1.00 30.81 104 ARG A N 1
ATOM 804 C CA . ARG A 1 104 ? -26.176 15.649 -2.238 1.00 30.81 104 ARG A CA 1
ATOM 805 C C . ARG A 1 104 ? -26.226 17.159 -2.505 1.00 30.81 104 ARG A C 1
ATOM 807 O O . ARG A 1 104 ? -27.216 17.805 -2.187 1.00 30.81 104 ARG A O 1
ATOM 814 N N . TRP A 1 105 ? -25.153 17.722 -3.057 1.00 31.69 105 TRP A N 1
ATOM 815 C CA . TRP A 1 105 ? -25.246 18.937 -3.858 1.00 31.69 105 TRP A CA 1
ATOM 816 C C . TRP A 1 105 ? -26.041 18.534 -5.107 1.00 31.69 105 TRP A C 1
ATOM 818 O O . TRP A 1 105 ? -25.592 17.651 -5.841 1.00 31.69 105 TRP A O 1
ATOM 828 N N . PRO A 1 106 ? -27.273 19.029 -5.296 1.00 26.38 106 PRO A N 1
ATOM 829 C CA . PRO A 1 106 ? -28.128 18.553 -6.372 1.00 26.38 106 PRO A CA 1
ATOM 830 C C . PRO A 1 106 ? -27.539 19.017 -7.706 1.00 26.38 106 PRO A C 1
ATOM 832 O O . PRO A 1 106 ? -27.473 20.215 -7.962 1.00 26.38 106 PRO A O 1
ATOM 835 N N . ILE A 1 107 ? -27.093 18.074 -8.539 1.00 32.22 107 ILE A N 1
ATOM 836 C CA . ILE A 1 107 ? -26.599 18.373 -9.891 1.00 32.22 107 ILE A CA 1
ATOM 837 C C . ILE A 1 107 ? -27.736 18.443 -10.921 1.00 32.22 107 ILE A C 1
ATOM 839 O O . ILE A 1 107 ? -27.551 19.070 -11.950 1.00 32.22 107 ILE A O 1
ATOM 843 N N . GLU A 1 108 ? -28.953 17.964 -10.648 1.00 27.53 108 GLU A N 1
ATOM 844 C CA . GLU A 1 108 ? -30.062 18.100 -11.607 1.00 27.53 108 GLU A CA 1
ATOM 845 C C . GLU A 1 108 ? -31.407 18.259 -10.895 1.00 27.53 108 GLU A C 1
ATOM 847 O O . GLU A 1 108 ? -31.890 17.315 -10.280 1.00 27.53 108 GLU A O 1
ATOM 852 N N . THR A 1 109 ? -31.969 19.473 -10.951 1.00 25.31 109 THR A N 1
ATOM 853 C CA . THR A 1 109 ? -33.375 19.766 -11.308 1.00 25.31 109 THR A CA 1
ATOM 854 C C . THR A 1 109 ? -33.591 21.282 -11.261 1.00 25.31 109 THR A C 1
ATOM 856 O O . THR A 1 109 ? -33.798 21.873 -10.200 1.00 25.31 109 THR A O 1
ATOM 859 N N . LEU A 1 110 ? -33.578 21.914 -12.437 1.00 34.00 110 LEU A N 1
ATOM 860 C CA . LEU A 1 110 ? -34.499 23.013 -12.721 1.00 34.00 110 LEU A CA 1
ATOM 861 C C . LEU A 1 110 ? -35.927 22.496 -12.447 1.00 34.00 110 LEU A C 1
ATOM 863 O O . LEU A 1 110 ? -36.270 21.411 -12.904 1.00 34.00 110 LEU A O 1
ATOM 867 N N . ALA A 1 111 ? -36.720 23.300 -11.732 1.00 25.59 111 ALA A N 1
ATOM 868 C CA . ALA A 1 111 ? -38.112 23.098 -11.284 1.00 25.59 111 ALA A CA 1
ATOM 869 C C . ALA A 1 111 ? -38.314 22.516 -9.855 1.00 25.59 111 ALA A C 1
ATOM 871 O O . ALA A 1 111 ? -38.076 21.345 -9.582 1.00 25.59 111 ALA A O 1
ATOM 872 N N . LYS A 1 112 ? -38.809 23.383 -8.945 1.00 29.36 112 LYS A N 1
ATOM 873 C CA . LYS A 1 112 ? -39.409 23.097 -7.604 1.00 29.36 112 LYS A CA 1
ATOM 874 C C . LYS A 1 112 ? -40.464 21.965 -7.684 1.00 29.36 112 LYS A C 1
ATOM 876 O O . LYS A 1 112 ? -41.052 21.893 -8.763 1.00 29.36 112 LYS A O 1
ATOM 881 N N . PRO A 1 113 ? -40.860 21.192 -6.622 1.00 32.62 113 PRO A N 1
ATOM 882 C CA . PRO A 1 113 ? -41.007 21.485 -5.159 1.00 32.62 113 PRO A CA 1
ATOM 883 C C . PRO A 1 113 ? -40.710 20.224 -4.251 1.00 32.62 113 PRO A C 1
ATOM 885 O O . PRO A 1 113 ? -39.914 19.403 -4.693 1.00 32.62 113 PRO A O 1
ATOM 888 N N . PRO A 1 114 ? -41.355 19.922 -3.083 1.00 29.03 114 PRO A N 1
ATOM 889 C CA . PRO A 1 114 ? -41.732 20.685 -1.880 1.00 29.03 114 PRO A CA 1
ATOM 890 C C . PRO A 1 114 ? -40.865 20.336 -0.628 1.00 29.03 114 PRO A C 1
ATOM 892 O O . PRO A 1 114 ? -39.969 19.498 -0.655 1.00 29.03 114 PRO A O 1
ATOM 895 N N . ARG A 1 115 ? -41.132 21.025 0.492 1.00 29.42 115 ARG A N 1
ATOM 896 C CA . ARG A 1 115 ? -40.439 20.910 1.793 1.00 29.42 115 ARG A CA 1
ATOM 897 C C . ARG A 1 115 ? -40.786 19.595 2.521 1.00 29.42 115 ARG A C 1
ATOM 899 O O . ARG A 1 115 ? -41.943 19.195 2.504 1.00 29.42 115 ARG A O 1
ATOM 906 N N . ASN A 1 116 ? -39.799 19.031 3.231 1.00 28.16 116 ASN A N 1
ATOM 907 C CA . ASN A 1 116 ? -39.830 17.866 4.147 1.00 28.16 116 ASN A CA 1
ATOM 908 C C . ASN A 1 116 ? -39.535 16.487 3.526 1.00 28.16 116 ASN A C 1
ATOM 910 O O . ASN A 1 116 ? -40.440 15.683 3.338 1.00 28.16 116 ASN A O 1
ATOM 914 N N . SER A 1 117 ? -38.255 16.172 3.269 1.00 26.67 117 SER A N 1
ATOM 915 C CA . SER A 1 117 ? -37.778 14.803 2.949 1.00 26.67 117 SER A CA 1
ATOM 916 C C . SER A 1 117 ? -36.255 14.622 3.157 1.00 26.67 117 SER A C 1
ATOM 918 O O . SER A 1 117 ? -35.568 14.038 2.323 1.00 26.67 117 SER A O 1
ATOM 920 N N . SER A 1 118 ? -35.678 15.139 4.247 1.00 24.67 118 SER A N 1
ATOM 921 C CA . SER A 1 118 ? -34.217 15.109 4.487 1.00 24.67 118 SER A CA 1
ATOM 922 C C . SER A 1 118 ? -33.687 13.794 5.086 1.00 24.67 118 SER A C 1
ATOM 924 O O . SER A 1 118 ? -32.509 13.490 4.919 1.00 24.67 118 SER A O 1
ATOM 926 N N . THR A 1 119 ? -34.530 12.977 5.726 1.00 26.75 119 THR A N 1
ATOM 927 C CA . THR A 1 119 ? -34.076 11.774 6.461 1.00 26.75 119 THR A CA 1
ATOM 928 C C . THR A 1 119 ? -34.182 10.478 5.645 1.00 26.75 119 THR A C 1
ATOM 930 O O . THR A 1 119 ? -33.347 9.589 5.782 1.00 26.75 119 THR A O 1
ATOM 933 N N . ILE A 1 120 ? -35.157 10.378 4.734 1.00 26.64 120 ILE A N 1
ATOM 934 C CA . ILE A 1 120 ? -35.395 9.166 3.923 1.00 26.64 120 ILE A CA 1
ATOM 935 C C . ILE A 1 120 ? -34.339 9.020 2.810 1.00 26.64 120 ILE A C 1
ATOM 937 O O . ILE A 1 120 ? -33.907 7.914 2.4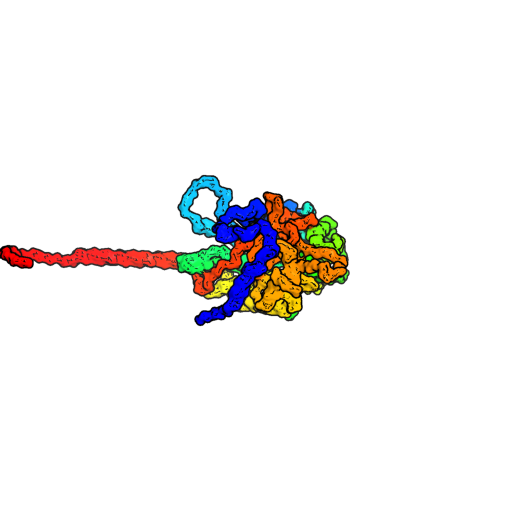95 1.00 26.64 120 ILE A O 1
ATOM 941 N N . MET A 1 121 ? -33.839 10.136 2.269 1.00 22.33 121 MET A N 1
ATOM 942 C CA . MET A 1 121 ? -32.872 10.134 1.162 1.00 22.33 121 MET A CA 1
ATOM 943 C C . MET A 1 121 ? -31.445 9.732 1.597 1.00 22.33 121 MET A C 1
ATOM 945 O O . MET A 1 121 ? -30.693 9.178 0.798 1.00 22.33 121 MET A O 1
ATOM 949 N N . CYS A 1 122 ? -31.079 9.970 2.865 1.00 26.69 122 CYS A N 1
ATOM 950 C CA . CYS A 1 122 ? -29.766 9.626 3.432 1.00 26.69 122 CYS A CA 1
ATOM 951 C C . CYS A 1 122 ? -29.603 8.103 3.623 1.00 26.69 122 CYS A C 1
ATOM 953 O O . CYS A 1 122 ? -28.520 7.555 3.430 1.00 26.69 122 CYS A O 1
ATOM 955 N N . ARG A 1 123 ? -30.714 7.410 3.913 1.00 29.91 123 ARG A N 1
ATOM 956 C CA . ARG A 1 123 ? -30.775 5.955 4.112 1.00 29.91 123 ARG A CA 1
ATOM 957 C C . ARG A 1 123 ? -30.688 5.175 2.794 1.00 29.91 123 ARG A C 1
ATOM 959 O O . ARG A 1 123 ? -29.929 4.219 2.699 1.00 29.91 123 ARG A O 1
ATOM 966 N N . ILE A 1 124 ? -31.347 5.667 1.741 1.00 28.16 124 ILE A N 1
ATOM 967 C CA . ILE A 1 124 ? -31.320 5.058 0.396 1.00 28.16 124 ILE A CA 1
ATOM 968 C C . ILE A 1 124 ? -29.912 5.121 -0.233 1.00 28.16 124 ILE A C 1
ATOM 970 O O . ILE A 1 124 ? -29.516 4.202 -0.948 1.00 28.16 124 ILE A O 1
ATOM 974 N N . CYS A 1 125 ? -29.125 6.174 0.042 1.00 27.69 125 CYS A N 1
ATOM 975 C CA . CYS A 1 125 ? -27.721 6.257 -0.395 1.00 27.69 125 CYS A CA 1
ATOM 976 C C . CYS A 1 125 ? -26.807 5.264 0.337 1.00 27.69 125 CYS A C 1
ATOM 978 O O . CYS A 1 125 ? -25.856 4.777 -0.273 1.00 27.69 125 CYS A O 1
ATOM 980 N N . PHE A 1 126 ? -27.095 4.957 1.607 1.00 34.09 126 PHE A N 1
ATOM 981 C CA . PHE A 1 126 ? -26.396 3.913 2.354 1.00 34.09 126 PHE A CA 1
ATOM 982 C C . PHE A 1 126 ? -26.778 2.522 1.816 1.00 34.09 126 PHE A C 1
ATOM 984 O O . PHE A 1 126 ? -25.900 1.724 1.519 1.00 34.09 126 PHE A O 1
ATOM 991 N N . GLU A 1 127 ? -28.059 2.248 1.558 1.00 33.72 127 GLU A N 1
ATOM 992 C CA . GLU A 1 127 ? -28.531 0.936 1.073 1.00 33.72 127 GLU A CA 1
ATOM 993 C C . GLU A 1 127 ? -28.109 0.602 -0.375 1.00 33.72 127 GLU A C 1
ATOM 995 O O . GLU A 1 127 ? -27.786 -0.545 -0.670 1.00 33.72 127 GLU A O 1
ATOM 1000 N N . ARG A 1 128 ? -28.060 1.578 -1.299 1.00 31.95 128 ARG A N 1
ATOM 1001 C CA . ARG A 1 128 ? -27.752 1.316 -2.728 1.00 31.95 128 ARG A CA 1
ATOM 1002 C C . ARG A 1 128 ? -26.265 1.158 -3.078 1.00 31.95 128 ARG A C 1
ATOM 1004 O O . ARG A 1 128 ? -25.968 0.823 -4.221 1.00 31.95 128 ARG A O 1
ATOM 1011 N N . LEU A 1 129 ? -25.340 1.417 -2.152 1.00 39.62 129 LEU A N 1
ATOM 1012 C CA . LEU A 1 129 ? -23.889 1.461 -2.427 1.00 39.62 129 LEU A CA 1
ATOM 1013 C C . LEU A 1 129 ? -23.011 0.646 -1.478 1.00 39.62 129 LEU A C 1
ATOM 1015 O O . LEU A 1 129 ? -21.818 0.497 -1.732 1.00 39.62 129 LEU A O 1
ATOM 1019 N N . THR A 1 130 ? -23.562 0.139 -0.382 1.00 45.75 130 THR A N 1
ATOM 1020 C CA . THR A 1 130 ? -22.781 -0.539 0.662 1.00 45.75 130 THR A CA 1
ATOM 1021 C C . THR A 1 130 ? -22.446 -1.986 0.323 1.00 45.75 130 THR A C 1
ATOM 1023 O O . THR A 1 130 ? -21.423 -2.489 0.777 1.00 45.75 130 THR A O 1
ATOM 1026 N N . SER A 1 131 ? -23.230 -2.648 -0.533 1.00 46.19 131 SER A N 1
ATOM 1027 C CA . SER A 1 131 ? -23.021 -4.075 -0.801 1.00 46.19 131 SER A CA 1
ATOM 1028 C C . SER A 1 131 ? -22.223 -4.383 -2.068 1.00 46.19 131 SER A C 1
ATOM 1030 O O . SER A 1 131 ? -21.494 -5.353 -2.054 1.00 46.19 131 SER A O 1
ATOM 1032 N N . SER A 1 132 ? -22.271 -3.606 -3.155 1.00 46.56 132 SER A N 1
ATOM 1033 C CA . SER A 1 132 ? -21.603 -4.026 -4.403 1.00 46.56 132 SER A CA 1
ATOM 1034 C C . SER A 1 132 ? -20.238 -3.364 -4.619 1.00 46.56 132 SER A C 1
ATOM 1036 O O . SER A 1 132 ? -19.253 -4.068 -4.791 1.00 46.56 132 SER A O 1
ATOM 1038 N N . THR A 1 133 ? -20.144 -2.031 -4.610 1.00 50.38 133 THR A N 1
ATOM 1039 C CA . THR A 1 133 ? -18.903 -1.292 -4.931 1.00 50.38 133 THR A CA 1
ATOM 1040 C C . THR A 1 133 ? -17.852 -1.392 -3.828 1.00 50.38 133 THR A C 1
ATOM 1042 O O . THR A 1 133 ? -16.676 -1.625 -4.096 1.00 50.38 133 THR A O 1
ATOM 1045 N N . VAL A 1 134 ? -18.282 -1.274 -2.568 1.00 53.66 134 VAL A N 1
ATOM 1046 C CA . VAL A 1 134 ? -17.417 -1.500 -1.401 1.00 53.66 134 VAL A CA 1
ATOM 1047 C C . VAL A 1 134 ? -16.945 -2.951 -1.396 1.00 53.66 134 VAL A C 1
ATOM 1049 O O . VAL A 1 134 ? -15.755 -3.205 -1.225 1.00 53.66 134 VAL A O 1
ATOM 1052 N N . HIS A 1 135 ? -17.841 -3.900 -1.696 1.00 55.22 135 HIS A N 1
ATOM 1053 C CA . HIS A 1 135 ? -17.431 -5.288 -1.852 1.00 55.22 135 HIS A CA 1
ATOM 1054 C C . HIS A 1 135 ? -16.474 -5.478 -3.033 1.00 55.22 135 HIS A C 1
ATOM 1056 O O . HIS A 1 135 ? -15.515 -6.221 -2.919 1.00 55.22 135 HIS A O 1
ATOM 1062 N N . ALA A 1 136 ? -16.645 -4.788 -4.154 1.00 51.09 136 ALA A N 1
ATOM 1063 C CA . ALA A 1 136 ? -15.736 -4.941 -5.279 1.00 51.09 136 ALA A CA 1
ATOM 1064 C C . ALA A 1 136 ? -14.334 -4.380 -4.981 1.00 51.09 136 ALA A C 1
ATOM 1066 O O . ALA A 1 136 ? -13.335 -5.074 -5.164 1.00 51.09 136 ALA A O 1
ATOM 1067 N N . GLY A 1 137 ? -14.244 -3.178 -4.405 1.00 52.94 137 GLY A N 1
ATOM 1068 C CA . GLY A 1 137 ? -12.967 -2.575 -4.007 1.00 52.94 137 GLY A CA 1
ATOM 1069 C C . GLY A 1 137 ? -12.249 -3.318 -2.867 1.00 52.94 137 GLY A C 1
ATOM 1070 O O . GLY A 1 137 ? -11.019 -3.419 -2.866 1.00 52.94 137 GLY A O 1
ATOM 1071 N N . LEU A 1 138 ? -12.997 -3.877 -1.906 1.00 55.84 138 LEU A N 1
ATOM 1072 C CA . LEU A 1 138 ? -12.436 -4.592 -0.752 1.00 55.84 138 LEU A CA 1
ATOM 1073 C C . LEU A 1 138 ? -12.331 -6.116 -0.941 1.00 55.84 138 LEU A C 1
ATOM 1075 O O . LEU A 1 138 ? -11.404 -6.680 -0.368 1.00 55.84 138 LEU A O 1
ATOM 1079 N N . TYR A 1 139 ? -13.141 -6.765 -1.795 1.00 58.78 139 TYR A N 1
ATOM 1080 C CA . TYR A 1 139 ? -13.317 -8.237 -1.907 1.00 58.78 139 TYR A CA 1
ATOM 1081 C C . TYR A 1 139 ? -13.075 -8.838 -3.295 1.00 58.78 139 TYR A C 1
ATOM 1083 O O . TYR A 1 139 ? -12.880 -10.052 -3.380 1.00 58.78 139 TYR A O 1
ATOM 1091 N N . CYS A 1 140 ? -13.067 -8.069 -4.393 1.00 53.50 140 CYS A N 1
ATOM 1092 C CA . CYS A 1 140 ? -12.876 -8.703 -5.703 1.00 53.50 140 CYS A CA 1
ATOM 1093 C C . CYS A 1 140 ? -11.509 -9.399 -5.785 1.00 53.50 140 CYS A C 1
ATOM 1095 O O . CYS A 1 140 ? -10.493 -8.858 -5.341 1.00 53.50 140 CYS A O 1
ATOM 1097 N N . ALA A 1 141 ? -11.513 -10.607 -6.356 1.00 59.66 141 ALA A N 1
ATOM 1098 C CA . ALA A 1 141 ? -10.340 -11.412 -6.703 1.00 59.66 141 ALA A CA 1
ATOM 1099 C C . ALA A 1 141 ? -9.433 -11.863 -5.535 1.00 59.66 141 ALA A C 1
ATOM 1101 O O . ALA A 1 141 ? -8.223 -12.022 -5.695 1.00 59.66 141 ALA A O 1
ATOM 1102 N N . TRP A 1 142 ? -10.014 -12.095 -4.356 1.00 71.38 142 TRP A N 1
ATOM 1103 C CA . TRP A 1 142 ? -9.318 -12.727 -3.233 1.00 71.38 142 TRP A CA 1
ATOM 1104 C C . TRP A 1 142 ? -8.984 -14.184 -3.510 1.00 71.38 142 TRP A C 1
ATOM 1106 O O . TRP A 1 142 ? -9.806 -14.929 -4.048 1.00 71.38 142 TRP A O 1
ATOM 1116 N N . TRP A 1 143 ? -7.817 -14.614 -3.045 1.00 74.88 143 TRP A N 1
ATOM 1117 C CA . TRP A 1 143 ? -7.459 -16.022 -3.066 1.00 74.88 143 TRP A CA 1
ATOM 1118 C C . TRP A 1 143 ? -8.022 -16.714 -1.821 1.00 74.88 143 TRP A C 1
ATOM 1120 O O . TRP A 1 143 ? -8.146 -16.124 -0.745 1.00 74.88 143 TRP A O 1
ATOM 1130 N N . SER A 1 144 ? -8.368 -17.994 -1.950 1.00 75.19 144 SER A N 1
ATOM 1131 C CA . SER A 1 144 ? -8.987 -18.779 -0.873 1.00 75.19 144 SER A CA 1
ATOM 1132 C C . SER A 1 144 ? -8.115 -18.902 0.386 1.00 75.19 144 SER A C 1
ATOM 1134 O O . SER A 1 144 ? -8.649 -19.070 1.483 1.00 75.19 144 SER A O 1
ATOM 1136 N N . ASN A 1 145 ? -6.794 -18.754 0.246 1.00 77.19 145 ASN A N 1
ATOM 1137 C CA . ASN A 1 145 ? -5.806 -18.778 1.327 1.00 77.19 145 ASN A CA 1
ATOM 1138 C C . ASN A 1 145 ? -5.640 -17.435 2.073 1.00 77.19 145 ASN A C 1
ATOM 1140 O O . ASN A 1 145 ? -4.831 -17.362 2.994 1.00 77.19 145 ASN A O 1
ATOM 1144 N N . GLY A 1 146 ? -6.369 -16.381 1.688 1.00 82.06 146 GLY A N 1
ATOM 1145 C CA . GLY A 1 146 ? -6.250 -15.045 2.280 1.00 82.06 146 GLY A CA 1
ATOM 1146 C C . GLY A 1 146 ? -5.243 -14.124 1.587 1.00 82.06 146 GLY A C 1
ATOM 1147 O O . GLY A 1 146 ? -5.131 -12.970 1.988 1.00 82.06 146 GLY A O 1
ATOM 1148 N N . PHE A 1 147 ? -4.544 -14.575 0.539 1.00 85.06 147 PHE A N 1
ATOM 1149 C CA . PHE A 1 147 ? -3.716 -13.689 -0.279 1.00 85.06 147 PHE A CA 1
ATOM 1150 C C . PHE A 1 147 ? -4.589 -12.672 -1.024 1.00 85.06 147 PHE A C 1
ATOM 1152 O O . PHE A 1 147 ? -5.623 -13.022 -1.606 1.00 85.06 147 PHE A O 1
ATOM 1159 N N . MET A 1 148 ? -4.146 -11.412 -1.025 1.00 86.12 148 MET A N 1
ATOM 1160 C CA . MET A 1 148 ? -4.823 -10.340 -1.741 1.00 86.12 148 MET A CA 1
ATOM 1161 C C . MET A 1 148 ? -3.898 -9.704 -2.779 1.00 86.12 148 MET A C 1
ATOM 1163 O O . MET A 1 148 ? -2.904 -9.087 -2.389 1.00 86.12 148 MET A O 1
ATOM 1167 N N . PRO A 1 149 ? -4.222 -9.825 -4.077 1.00 86.94 149 PRO A N 1
ATOM 1168 C CA . PRO A 1 149 ? -3.404 -9.257 -5.134 1.00 86.94 149 PRO A CA 1
ATOM 1169 C C . PRO A 1 149 ? -3.527 -7.733 -5.178 1.00 86.94 149 PRO A C 1
ATOM 1171 O O . PRO A 1 149 ? -4.612 -7.177 -4.969 1.00 86.94 149 PRO A O 1
ATOM 1174 N N . ASP A 1 150 ? -2.419 -7.067 -5.494 1.00 86.94 150 ASP A N 1
ATOM 1175 C CA . ASP A 1 150 ? -2.387 -5.618 -5.699 1.00 86.94 150 ASP A CA 1
ATOM 1176 C C . ASP A 1 150 ? -3.103 -5.195 -6.989 1.00 86.94 150 ASP A C 1
ATOM 1178 O O . ASP A 1 150 ? -3.808 -4.187 -7.013 1.00 86.94 150 ASP A O 1
ATOM 1182 N N . LEU A 1 151 ? -2.984 -5.993 -8.054 1.00 87.31 151 LEU A N 1
ATOM 1183 C CA . LEU A 1 151 ? -3.537 -5.662 -9.362 1.00 87.31 151 LEU A CA 1
ATOM 1184 C C . LEU A 1 151 ? -4.522 -6.728 -9.840 1.00 87.31 151 LEU A C 1
ATOM 1186 O O . LEU A 1 151 ? -4.240 -7.928 -9.805 1.00 87.31 151 LEU A O 1
ATOM 1190 N N . VAL A 1 152 ? -5.671 -6.271 -10.333 1.00 86.88 152 VAL A N 1
ATOM 1191 C CA . VAL A 1 152 ? -6.699 -7.096 -10.978 1.00 86.88 152 VAL A CA 1
ATOM 1192 C C . VAL A 1 152 ? -6.861 -6.606 -12.413 1.00 86.88 152 VAL A C 1
ATOM 1194 O O . VAL A 1 152 ? -7.207 -5.446 -12.636 1.00 86.88 152 VAL A O 1
ATOM 1197 N N . TYR A 1 153 ? -6.591 -7.468 -13.391 1.00 86.50 153 TYR A N 1
ATOM 1198 C CA . TYR A 1 153 ? -6.783 -7.147 -14.804 1.00 86.50 153 TYR A CA 1
ATOM 1199 C C . TYR A 1 153 ? -8.269 -7.260 -15.167 1.00 86.50 153 TYR A C 1
ATOM 1201 O O . TYR A 1 153 ? -8.960 -8.181 -14.723 1.00 86.50 153 TYR A O 1
ATOM 1209 N N . GLY A 1 154 ? -8.751 -6.319 -15.978 1.00 83.69 154 GLY A N 1
ATOM 1210 C CA . GLY A 1 154 ? -10.137 -6.287 -16.428 1.00 83.69 154 GLY A CA 1
ATOM 1211 C C . GLY A 1 154 ? -10.462 -7.355 -17.476 1.00 83.69 154 GLY A C 1
ATOM 1212 O O . GLY A 1 154 ? -9.558 -7.911 -18.106 1.00 83.69 154 GLY A O 1
ATOM 1213 N N . PRO A 1 155 ? -11.757 -7.629 -17.709 1.00 82.38 155 PRO A N 1
ATOM 1214 C CA . PRO A 1 155 ? -12.208 -8.607 -18.700 1.00 82.38 155 PRO A CA 1
ATOM 1215 C C . PRO A 1 155 ? -11.775 -8.271 -20.135 1.00 82.38 155 PRO A C 1
ATOM 1217 O O . PRO A 1 155 ? -11.685 -9.174 -20.965 1.00 82.38 155 PRO A O 1
ATOM 1220 N N . SER A 1 156 ? -11.470 -7.004 -20.446 1.00 83.75 156 SER A N 1
ATOM 1221 C CA . SER A 1 156 ? -10.949 -6.616 -21.762 1.00 83.75 156 SER A CA 1
ATOM 1222 C C . SER A 1 156 ? -9.489 -7.037 -21.998 1.00 83.75 156 SER A C 1
ATOM 1224 O O . SER A 1 156 ? -8.961 -6.828 -23.091 1.00 83.75 156 SER A O 1
ATOM 1226 N N . VAL A 1 157 ? -8.797 -7.554 -20.979 1.00 84.62 157 VAL A N 1
ATOM 1227 C CA . VAL A 1 157 ? -7.373 -7.893 -21.037 1.00 84.62 157 VAL A CA 1
ATOM 1228 C C . VAL A 1 157 ? -7.202 -9.382 -21.326 1.00 84.62 157 VAL A C 1
ATOM 1230 O O . VAL A 1 157 ? -7.638 -10.238 -20.560 1.00 84.62 157 VAL A O 1
ATOM 1233 N N . GLY A 1 158 ? -6.520 -9.709 -22.426 1.00 82.88 158 GLY A N 1
ATOM 1234 C CA . GLY A 1 158 ? -6.255 -11.099 -22.795 1.00 82.88 158 GLY A CA 1
ATOM 1235 C C . GLY A 1 158 ? -5.382 -11.821 -21.760 1.00 82.88 158 GLY A C 1
ATOM 1236 O O . GLY A 1 158 ? -4.240 -11.428 -21.526 1.00 82.88 158 GLY A O 1
ATOM 1237 N N . ALA A 1 159 ? -5.883 -12.922 -21.194 1.00 81.12 159 ALA A N 1
ATOM 1238 C CA . ALA A 1 159 ? -5.180 -13.709 -20.173 1.00 81.12 159 ALA A CA 1
ATOM 1239 C C . ALA A 1 159 ? -3.844 -14.315 -20.657 1.00 81.12 159 ALA A C 1
ATOM 1241 O O . ALA A 1 159 ? -2.972 -14.618 -19.849 1.00 81.12 159 ALA A O 1
ATOM 1242 N N . SER A 1 160 ? -3.658 -14.474 -21.973 1.00 83.38 160 SER A N 1
ATOM 1243 C CA . SER A 1 160 ? -2.428 -14.989 -22.592 1.00 83.38 160 SER A CA 1
ATOM 1244 C C . SER A 1 160 ? -1.346 -13.922 -22.813 1.00 83.38 160 SER A C 1
ATOM 1246 O O . SER A 1 160 ? -0.255 -14.237 -23.291 1.00 83.38 160 SER A O 1
ATOM 1248 N N . LEU A 1 161 ? -1.620 -12.658 -22.479 1.00 84.62 161 LEU A N 1
ATOM 1249 C CA . LEU A 1 161 ? -0.691 -11.553 -22.688 1.00 84.62 161 LEU A CA 1
ATOM 1250 C C . LEU A 1 161 ? 0.353 -11.510 -21.567 1.00 84.62 161 LEU A C 1
ATOM 1252 O O . LEU A 1 161 ? 0.030 -11.269 -20.405 1.00 84.62 161 LEU A O 1
ATOM 1256 N N . LYS A 1 162 ? 1.628 -11.723 -21.912 1.00 84.06 162 LYS A N 1
ATOM 1257 C CA . LYS A 1 162 ? 2.762 -11.542 -20.981 1.00 84.06 162 LYS A CA 1
ATOM 1258 C C . LYS A 1 162 ? 3.104 -10.074 -20.749 1.00 84.06 162 LYS A C 1
ATOM 1260 O O . LYS A 1 162 ? 3.737 -9.743 -19.755 1.00 84.06 162 LYS A O 1
ATOM 1265 N N . TRP A 1 163 ? 2.694 -9.217 -21.673 1.00 85.56 163 TRP A N 1
ATOM 1266 C CA . TRP A 1 163 ? 2.830 -7.770 -21.626 1.00 85.56 163 TRP A CA 1
ATOM 1267 C C . TRP A 1 163 ? 1.741 -7.154 -22.501 1.00 85.56 163 TRP A C 1
ATOM 1269 O O . TRP A 1 163 ? 1.182 -7.830 -23.369 1.00 85.56 163 TRP A O 1
ATOM 1279 N N . LEU A 1 164 ? 1.421 -5.890 -22.257 1.00 83.81 164 LEU A N 1
ATOM 1280 C CA . LEU A 1 164 ? 0.316 -5.196 -22.904 1.00 83.81 164 LEU A CA 1
ATOM 1281 C C . LEU A 1 164 ? 0.863 -4.179 -23.912 1.00 83.81 164 LEU A C 1
ATOM 1283 O O . LEU A 1 164 ? 1.473 -3.199 -23.480 1.00 83.81 164 LEU A O 1
ATOM 1287 N N . PRO A 1 165 ? 0.660 -4.381 -25.229 1.00 75.56 165 PRO A N 1
ATOM 1288 C CA . PRO A 1 165 ? 1.108 -3.473 -26.285 1.00 75.56 165 PRO A CA 1
ATOM 1289 C C . PRO A 1 165 ? 0.155 -2.285 -26.454 1.00 75.56 165 PRO A C 1
ATOM 1291 O O . PRO A 1 165 ? -0.469 -2.107 -27.496 1.00 75.56 165 PRO A O 1
ATOM 1294 N N . THR A 1 166 ? 0.001 -1.490 -25.400 1.00 75.62 166 THR A N 1
ATOM 1295 C CA . THR A 1 166 ? -0.838 -0.282 -25.394 1.00 75.62 166 THR A CA 1
ATOM 1296 C C . THR A 1 166 ? 0.022 0.965 -25.596 1.00 75.62 166 THR A C 1
ATOM 1298 O O . THR A 1 166 ? 1.246 0.886 -25.581 1.00 75.62 166 THR A O 1
ATOM 1301 N N . ASN A 1 167 ? -0.591 2.140 -25.760 1.00 65.12 167 ASN A N 1
ATOM 1302 C CA . ASN A 1 167 ? 0.128 3.417 -25.893 1.00 65.12 167 ASN A CA 1
ATOM 1303 C C . ASN A 1 167 ? 1.074 3.735 -24.714 1.00 65.12 167 ASN A C 1
ATOM 1305 O O . ASN A 1 167 ? 2.025 4.492 -24.884 1.00 65.12 167 ASN A O 1
ATOM 1309 N N . LYS A 1 168 ? 0.816 3.170 -23.531 1.00 69.50 168 LYS A N 1
ATOM 1310 C CA . LYS A 1 168 ? 1.681 3.282 -22.350 1.00 69.50 168 LYS A CA 1
ATOM 1311 C C . LYS A 1 168 ? 2.593 2.080 -22.161 1.00 69.50 168 LYS A C 1
ATOM 1313 O O . LYS A 1 168 ? 3.648 2.225 -21.558 1.00 69.50 168 LYS A O 1
ATOM 1318 N N . THR A 1 169 ? 2.220 0.941 -22.743 1.00 69.62 169 THR A N 1
ATOM 1319 C CA . THR A 1 169 ? 2.813 -0.388 -22.571 1.00 69.62 169 THR A CA 1
ATOM 1320 C C . THR A 1 169 ? 2.924 -0.827 -21.108 1.00 69.62 169 THR A C 1
ATOM 1322 O O . THR A 1 169 ? 3.333 -0.070 -20.237 1.00 69.62 169 THR A O 1
ATOM 1325 N N . PHE A 1 170 ? 2.555 -2.066 -20.792 1.00 80.94 170 PHE A N 1
ATOM 1326 C CA . PHE A 1 170 ? 2.626 -2.543 -19.406 1.00 80.94 170 PHE A CA 1
ATOM 1327 C C . PHE A 1 170 ? 3.234 -3.932 -19.323 1.00 80.94 170 PHE A C 1
ATOM 1329 O O . PHE A 1 170 ? 2.843 -4.843 -20.055 1.00 80.94 170 PHE A O 1
ATOM 1336 N N . TYR A 1 171 ? 4.187 -4.085 -18.411 1.00 85.25 171 TYR A N 1
ATOM 1337 C CA . TYR A 1 171 ? 4.833 -5.346 -18.092 1.00 85.25 171 TYR A CA 1
ATOM 1338 C C . TYR A 1 171 ? 5.030 -5.411 -16.572 1.00 85.25 171 TYR A C 1
ATOM 1340 O O . TYR A 1 171 ? 5.640 -4.488 -16.026 1.00 85.25 171 TYR A O 1
ATOM 1348 N N . PRO A 1 172 ? 4.586 -6.484 -15.894 1.00 88.88 172 PRO A N 1
ATOM 1349 C CA . PRO A 1 172 ? 4.128 -7.751 -16.473 1.00 88.88 172 PRO A CA 1
ATOM 1350 C C . PRO A 1 172 ? 2.622 -7.803 -16.777 1.00 88.88 172 PRO A C 1
ATOM 1352 O O . PRO A 1 172 ? 1.825 -7.148 -16.121 1.00 88.88 172 PRO A O 1
ATOM 1355 N N . GLY A 1 173 ? 2.212 -8.587 -17.772 1.00 87.19 173 GLY A N 1
ATOM 1356 C CA . GLY A 1 173 ? 0.806 -8.873 -18.096 1.00 87.19 173 GLY A CA 1
ATOM 1357 C C . GLY A 1 173 ? 0.265 -10.134 -17.399 1.00 87.19 173 GLY A C 1
ATOM 1358 O O . GLY A 1 173 ? 1.025 -10.848 -16.746 1.00 87.19 173 GLY A O 1
ATOM 1359 N N . PRO A 1 174 ? -1.028 -10.462 -17.563 1.00 85.12 174 PRO A N 1
ATOM 1360 C CA . PRO A 1 174 ? -1.662 -11.646 -16.972 1.00 85.12 174 PRO A CA 1
ATOM 1361 C C . PRO A 1 174 ? -0.882 -12.961 -17.094 1.00 85.12 174 PRO A C 1
ATOM 1363 O O . PRO A 1 174 ? -0.695 -13.672 -16.109 1.00 85.12 174 PRO A O 1
ATOM 1366 N N . ALA A 1 175 ? -0.380 -13.275 -18.292 1.00 84.12 175 ALA A N 1
ATOM 1367 C CA . ALA A 1 175 ? 0.287 -14.549 -18.557 1.00 84.12 175 ALA A CA 1
ATOM 1368 C C . ALA A 1 175 ? 1.665 -14.658 -17.907 1.00 84.12 175 ALA A C 1
ATOM 1370 O O . ALA A 1 175 ? 2.199 -15.758 -17.805 1.00 84.12 175 ALA A O 1
ATOM 1371 N N . PHE A 1 176 ? 2.256 -13.534 -17.493 1.00 85.00 176 PHE A N 1
ATOM 1372 C CA . PHE A 1 176 ? 3.474 -13.561 -16.691 1.00 85.00 176 PHE A CA 1
ATOM 1373 C C . PHE A 1 176 ? 3.190 -14.111 -15.293 1.00 85.00 176 PHE A C 1
ATOM 1375 O O . PHE A 1 176 ? 3.988 -14.875 -14.765 1.00 85.00 176 PHE A O 1
ATOM 1382 N N . TRP A 1 177 ? 2.048 -13.740 -14.707 1.00 81.38 177 TRP A N 1
ATOM 1383 C CA . TRP A 1 177 ? 1.674 -14.167 -13.361 1.00 81.38 177 TRP A CA 1
ATOM 1384 C C . TRP A 1 177 ? 1.153 -15.594 -13.298 1.00 81.38 177 TRP A C 1
ATOM 1386 O O . TRP A 1 177 ? 1.157 -16.141 -12.202 1.00 81.38 177 TRP A O 1
ATOM 1396 N N . GLY A 1 178 ? 0.696 -16.145 -14.437 1.00 63.16 178 GLY A N 1
ATOM 1397 C CA . GLY A 1 178 ? 0.043 -17.448 -14.628 1.00 63.16 178 GLY A CA 1
ATOM 1398 C C . GLY A 1 178 ? 0.476 -18.523 -13.633 1.00 63.16 178 GLY A C 1
ATOM 1399 O O . GLY A 1 178 ? 1.357 -19.342 -13.909 1.00 63.16 178 GLY A O 1
ATOM 1400 N N . SER A 1 179 ? -0.153 -18.498 -12.457 1.00 53.78 179 SER A N 1
ATOM 1401 C CA . SER A 1 179 ? 0.338 -19.213 -11.291 1.00 53.78 179 SER A CA 1
ATOM 1402 C C . SER A 1 179 ? -0.349 -20.563 -11.146 1.00 53.78 179 SER A C 1
ATOM 1404 O O . SER A 1 179 ? -1.573 -20.632 -11.090 1.00 53.78 179 SER A O 1
ATOM 1406 N N . SER A 1 180 ? 0.441 -21.628 -10.997 1.00 47.50 180 SER A N 1
ATOM 1407 C CA . SER A 1 180 ? -0.015 -22.935 -10.505 1.00 47.50 180 SER A CA 1
ATOM 1408 C C . SER A 1 180 ? -0.433 -22.909 -9.024 1.00 47.50 180 SER A C 1
ATOM 1410 O O . SER A 1 180 ? -1.035 -23.869 -8.548 1.00 47.50 180 SER A O 1
ATOM 1412 N N . THR A 1 181 ? -0.123 -21.826 -8.292 1.00 48.94 181 THR A N 1
ATOM 1413 C CA . THR A 1 181 ? -0.475 -21.618 -6.875 1.00 48.94 181 THR A CA 1
ATOM 1414 C C . THR A 1 181 ? -1.707 -20.740 -6.669 1.00 48.94 181 THR A C 1
ATOM 1416 O O . THR A 1 181 ? -2.232 -20.701 -5.554 1.00 48.94 181 THR A O 1
ATOM 1419 N N . ALA A 1 182 ? -2.189 -20.053 -7.715 1.00 54.38 182 ALA A N 1
ATOM 1420 C CA . ALA A 1 182 ? -3.482 -19.385 -7.655 1.00 54.38 182 ALA A CA 1
ATOM 1421 C C . ALA A 1 182 ? -4.564 -20.468 -7.491 1.00 54.38 182 ALA A C 1
ATOM 1423 O O . ALA A 1 182 ? -4.609 -21.401 -8.298 1.00 54.38 182 ALA A O 1
ATOM 1424 N N . PRO A 1 183 ? -5.421 -20.397 -6.456 1.00 52.88 183 PRO A N 1
ATOM 1425 C CA . PRO A 1 183 ? -6.495 -21.365 -6.285 1.00 52.88 183 PRO A CA 1
ATOM 1426 C C . PRO A 1 183 ? -7.359 -21.420 -7.548 1.00 52.88 183 PRO A C 1
ATOM 1428 O O . PRO A 1 183 ? -7.723 -20.375 -8.086 1.00 52.88 183 PRO A O 1
ATOM 1431 N N . SER A 1 184 ? -7.717 -22.624 -7.998 1.00 51.09 184 SER A N 1
ATOM 1432 C CA . SER A 1 184 ? -8.534 -22.871 -9.199 1.00 51.09 184 SER A CA 1
ATOM 1433 C C . SER A 1 184 ? -10.006 -22.448 -9.055 1.00 51.09 184 SER A C 1
ATOM 1435 O O . SER A 1 184 ? -10.868 -22.950 -9.776 1.00 51.09 184 SER A O 1
ATOM 1437 N N . ASP A 1 185 ? -10.329 -21.605 -8.075 1.00 48.31 185 ASP A N 1
ATOM 1438 C CA . ASP A 1 185 ? -11.698 -21.218 -7.760 1.00 48.31 185 ASP A CA 1
ATOM 1439 C C . ASP A 1 185 ? -12.259 -20.281 -8.837 1.00 48.31 185 ASP A C 1
ATOM 1441 O O . ASP A 1 185 ? -11.633 -19.314 -9.250 1.00 48.31 185 ASP A O 1
ATOM 1445 N N . ALA A 1 186 ? -13.516 -20.480 -9.234 1.00 38.16 186 ALA A N 1
ATOM 1446 C CA . ALA A 1 186 ? -14.180 -19.632 -10.232 1.00 38.16 186 ALA A CA 1
ATOM 1447 C C . ALA A 1 186 ? -14.272 -18.134 -9.838 1.00 38.16 186 ALA A C 1
ATOM 1449 O O . ALA A 1 186 ? -14.532 -17.286 -10.691 1.00 38.16 186 ALA A O 1
ATOM 1450 N N . ARG A 1 187 ? -14.040 -17.788 -8.557 1.00 47.59 187 ARG A N 1
ATOM 1451 C CA . ARG A 1 187 ? -13.947 -16.402 -8.046 1.00 47.59 187 ARG A CA 1
ATOM 1452 C C . ARG A 1 187 ? -12.630 -15.695 -8.411 1.00 47.59 187 ARG A C 1
ATOM 1454 O O . ARG A 1 187 ? -12.592 -14.468 -8.372 1.00 47.59 187 ARG A O 1
ATOM 1461 N N . THR A 1 188 ? -11.585 -16.444 -8.770 1.00 50.00 188 THR A N 1
ATOM 1462 C CA . THR A 1 188 ? -10.271 -15.967 -9.242 1.00 50.00 188 THR A CA 1
ATOM 1463 C C . THR A 1 188 ? -10.114 -16.118 -10.760 1.00 50.00 188 THR A C 1
ATOM 1465 O O . THR A 1 188 ? -9.007 -16.007 -11.274 1.00 50.00 188 THR A O 1
ATOM 1468 N N . ASN A 1 189 ? -11.217 -16.279 -11.510 1.00 48.22 189 ASN A N 1
ATOM 1469 C CA . ASN A 1 189 ? -11.220 -16.183 -12.981 1.00 48.22 189 ASN A CA 1
ATOM 1470 C C . ASN A 1 189 ? -10.736 -14.811 -13.505 1.00 48.22 189 ASN A C 1
ATOM 1472 O O . ASN A 1 189 ? -10.548 -14.638 -14.709 1.00 48.22 189 ASN A O 1
ATOM 1476 N N . SER A 1 190 ? -10.531 -13.834 -12.620 1.00 54.81 190 SER A N 1
ATOM 1477 C CA . SER A 1 190 ? -9.814 -12.599 -12.908 1.00 54.81 190 SER A CA 1
ATOM 1478 C C . SER A 1 190 ? -8.321 -12.895 -13.010 1.00 54.81 190 SER A C 1
ATOM 1480 O O . SER A 1 190 ? -7.711 -13.393 -12.070 1.00 54.81 190 SER A O 1
ATOM 1482 N N . SER A 1 191 ? -7.701 -12.527 -14.126 1.00 78.19 191 SER A N 1
ATOM 1483 C CA . SER A 1 191 ? -6.246 -12.423 -14.167 1.00 78.19 191 SER A CA 1
ATOM 1484 C C . SER A 1 191 ? -5.817 -11.437 -13.071 1.00 78.19 191 SER A C 1
ATOM 1486 O O . SER A 1 191 ? -6.253 -10.286 -13.088 1.00 78.19 191 SER A O 1
ATOM 1488 N N . THR A 1 192 ? -5.017 -11.862 -12.093 1.00 82.44 192 THR A N 1
ATOM 1489 C CA . THR A 1 192 ? -4.482 -10.989 -11.031 1.00 82.44 192 THR A CA 1
ATOM 1490 C C . THR A 1 192 ? -2.964 -11.008 -11.027 1.00 82.44 192 THR A C 1
ATOM 1492 O O . THR A 1 192 ? -2.351 -11.936 -11.556 1.00 82.44 192 THR A O 1
ATOM 1495 N N . SER A 1 193 ? -2.343 -10.007 -10.405 1.00 85.06 193 SER A N 1
ATOM 1496 C CA . SER A 1 193 ? -0.923 -10.097 -10.073 1.00 85.06 193 SER A CA 1
ATOM 1497 C C . SER A 1 193 ? -0.673 -11.151 -8.988 1.00 85.06 193 SER A C 1
ATOM 1499 O O . SER A 1 193 ? -1.574 -11.532 -8.238 1.00 85.06 193 SER A O 1
ATOM 1501 N N . GLY A 1 194 ? 0.569 -11.630 -8.909 1.00 82.00 194 GLY A N 1
ATOM 1502 C CA . GLY A 1 194 ? 1.060 -12.464 -7.808 1.00 82.00 194 GLY A CA 1
ATOM 1503 C C . GLY A 1 194 ? 1.642 -11.646 -6.652 1.00 82.00 194 GLY A C 1
ATOM 1504 O O . GLY A 1 194 ? 2.205 -12.215 -5.728 1.00 82.00 194 GLY A O 1
ATOM 1505 N N . ILE A 1 195 ? 1.532 -10.317 -6.693 1.00 85.81 195 ILE A N 1
ATOM 1506 C CA . ILE A 1 195 ? 2.118 -9.406 -5.704 1.00 85.81 195 ILE A CA 1
ATOM 1507 C C . ILE A 1 195 ? 1.049 -8.942 -4.728 1.00 85.81 195 ILE A C 1
ATOM 1509 O O . ILE A 1 195 ? -0.085 -8.680 -5.127 1.00 85.81 195 ILE A O 1
ATOM 1513 N N . LEU A 1 196 ? 1.414 -8.873 -3.450 1.00 87.69 196 LEU A N 1
ATOM 1514 C CA . LEU A 1 196 ? 0.491 -8.524 -2.385 1.00 87.69 196 LEU A CA 1
ATOM 1515 C C . LEU A 1 196 ? 0.103 -7.042 -2.436 1.00 87.69 196 LEU A C 1
ATOM 1517 O O . LEU A 1 196 ? 0.960 -6.178 -2.601 1.00 87.69 196 LEU A O 1
ATOM 1521 N N . ALA A 1 197 ? -1.173 -6.751 -2.207 1.00 88.50 197 ALA A N 1
ATOM 1522 C CA . ALA A 1 197 ? -1.632 -5.391 -1.963 1.00 88.50 197 ALA A CA 1
ATOM 1523 C C . ALA A 1 197 ? -1.068 -4.818 -0.643 1.00 88.50 197 ALA A C 1
ATOM 1525 O O . ALA A 1 197 ? -0.990 -5.550 0.354 1.00 88.50 197 ALA A O 1
ATOM 1526 N N . PRO A 1 198 ? -0.793 -3.502 -0.569 1.00 89.06 198 PRO A N 1
ATOM 1527 C CA . PRO A 1 198 ? -0.496 -2.835 0.695 1.00 89.06 198 PRO A CA 1
ATOM 1528 C C . PRO A 1 198 ? -1.637 -3.014 1.720 1.00 89.06 198 PRO A C 1
ATOM 1530 O O . PRO A 1 198 ? -2.812 -2.853 1.362 1.00 89.06 198 PRO A O 1
ATOM 1533 N N . PRO A 1 199 ? -1.344 -3.323 2.999 1.00 90.75 199 PRO A N 1
ATOM 1534 C CA . PRO A 1 199 ? -2.366 -3.747 3.954 1.00 90.75 199 PRO A CA 1
ATOM 1535 C C . PRO A 1 199 ? -3.119 -2.574 4.603 1.00 90.75 199 PRO A C 1
ATOM 1537 O O . PRO A 1 199 ? -2.977 -2.330 5.793 1.00 90.75 199 PRO A O 1
ATOM 1540 N N . LEU A 1 200 ? -3.940 -1.850 3.833 1.00 87.81 200 LEU A N 1
ATOM 1541 C CA . LEU A 1 200 ? -4.760 -0.711 4.304 1.00 87.81 200 LEU A CA 1
ATOM 1542 C C . LEU A 1 200 ? -6.255 -1.020 4.482 1.00 87.81 200 LEU A C 1
ATOM 1544 O O . LEU A 1 200 ? -7.044 -0.147 4.864 1.00 87.81 200 LEU A O 1
ATOM 1548 N N . HIS A 1 201 ? -6.678 -2.241 4.166 1.00 88.50 201 HIS A N 1
ATOM 1549 C CA . HIS A 1 201 ? -8.091 -2.585 3.999 1.00 88.50 201 HIS A CA 1
ATOM 1550 C C . HIS A 1 201 ? -8.897 -2.470 5.287 1.00 88.50 201 HIS A C 1
ATOM 1552 O O . HIS A 1 201 ? -9.990 -1.909 5.251 1.00 88.50 201 HIS A O 1
ATOM 1558 N N . ALA A 1 202 ? -8.370 -2.941 6.423 1.00 91.19 202 ALA A N 1
ATOM 1559 C CA . ALA A 1 202 ? -9.128 -2.899 7.674 1.00 91.19 202 ALA A CA 1
ATOM 1560 C C . ALA A 1 202 ? -9.250 -1.473 8.221 1.00 91.19 202 ALA A C 1
ATOM 1562 O O . ALA A 1 202 ? -10.329 -1.085 8.657 1.00 91.19 202 ALA A O 1
ATOM 1563 N N . GLU A 1 203 ? -8.197 -0.657 8.103 1.00 90.69 203 GLU A N 1
ATOM 1564 C CA . GLU A 1 203 ? -8.264 0.774 8.435 1.00 90.69 203 GLU A CA 1
ATOM 1565 C C . GLU A 1 203 ? -9.293 1.502 7.566 1.00 90.69 203 GLU A C 1
ATOM 1567 O O . GLU A 1 203 ? -10.057 2.340 8.044 1.00 90.69 203 GLU A O 1
ATOM 1572 N N . THR A 1 204 ? -9.360 1.158 6.283 1.00 87.25 204 THR A N 1
ATOM 1573 C CA . THR A 1 204 ? -10.338 1.764 5.379 1.00 87.25 204 THR A CA 1
ATOM 1574 C C . THR A 1 204 ? -11.762 1.341 5.724 1.00 87.25 204 THR A C 1
ATOM 1576 O O . THR A 1 204 ? -12.645 2.195 5.789 1.00 87.25 204 THR A O 1
ATOM 1579 N N . ALA A 1 205 ? -11.986 0.053 5.992 1.00 87.38 205 ALA A N 1
ATOM 1580 C CA . ALA A 1 205 ? -13.283 -0.454 6.428 1.00 87.38 205 ALA A CA 1
ATOM 1581 C C . ALA A 1 205 ? -13.736 0.215 7.735 1.00 87.38 205 ALA A C 1
ATOM 1583 O O . ALA A 1 205 ? -14.867 0.689 7.824 1.00 87.38 205 ALA A O 1
ATOM 1584 N N . MET A 1 206 ? -12.835 0.351 8.709 1.00 87.00 206 MET A N 1
ATOM 1585 C CA . MET A 1 206 ? -13.140 1.006 9.978 1.00 87.00 206 MET A CA 1
ATOM 1586 C C . MET A 1 206 ? -13.479 2.491 9.800 1.00 87.00 206 MET A C 1
ATOM 1588 O O . MET A 1 206 ? -14.407 3.008 10.417 1.00 87.00 206 MET A O 1
ATOM 1592 N N . ARG A 1 207 ? -12.796 3.186 8.885 1.00 84.31 207 ARG A N 1
ATOM 1593 C CA . ARG A 1 207 ? -13.137 4.573 8.539 1.00 84.31 207 ARG A CA 1
ATOM 1594 C C . ARG A 1 207 ? -14.490 4.705 7.857 1.00 84.31 207 ARG A C 1
ATOM 1596 O O . ARG A 1 207 ? -15.224 5.632 8.178 1.00 84.31 207 ARG A O 1
ATOM 1603 N N . ILE A 1 208 ? -14.826 3.803 6.935 1.00 82.19 208 ILE A N 1
ATOM 1604 C CA . ILE A 1 208 ? -16.160 3.763 6.316 1.00 82.19 208 ILE A CA 1
ATOM 1605 C C . ILE A 1 208 ? -17.218 3.596 7.409 1.00 82.19 208 ILE A C 1
ATOM 1607 O O . ILE A 1 208 ? -18.183 4.357 7.446 1.00 82.19 208 ILE A O 1
ATOM 1611 N N . PHE A 1 209 ? -16.986 2.675 8.346 1.00 82.44 209 PHE A N 1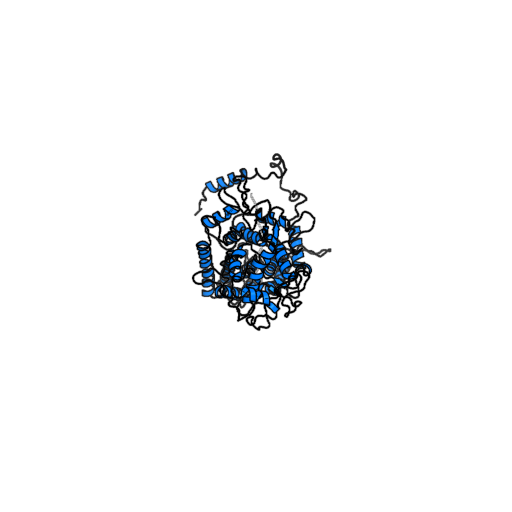
ATOM 1612 C CA . PHE A 1 209 ? -17.859 2.461 9.494 1.00 82.44 209 PHE A CA 1
ATOM 1613 C C . PHE A 1 209 ? -18.023 3.720 10.360 1.00 82.44 209 PHE A C 1
ATOM 1615 O O . PHE A 1 209 ? -19.148 4.104 10.666 1.00 82.44 209 PHE A O 1
ATOM 1622 N N . TYR A 1 210 ? -16.941 4.435 10.679 1.00 79.25 210 TYR A N 1
ATOM 1623 C CA . TYR A 1 210 ? -17.025 5.691 11.438 1.00 79.25 210 TYR A CA 1
ATOM 1624 C C . TYR A 1 210 ? -17.713 6.839 10.707 1.00 79.25 210 TYR A C 1
ATOM 1626 O O . TYR A 1 210 ? -18.205 7.772 11.338 1.00 79.25 210 TYR A O 1
ATOM 1634 N N . LEU A 1 211 ? -17.758 6.794 9.380 1.00 77.06 211 LEU A N 1
ATOM 1635 C CA . LEU A 1 211 ? -18.472 7.783 8.581 1.00 77.06 211 LEU A CA 1
ATOM 1636 C C . LEU A 1 211 ? -19.949 7.432 8.386 1.00 77.06 211 LEU A C 1
ATOM 1638 O O . LEU A 1 211 ? -20.700 8.300 7.920 1.00 77.06 211 LEU A O 1
ATOM 1642 N N . ALA A 1 212 ? -20.360 6.211 8.740 1.00 75.75 212 ALA A N 1
ATOM 1643 C CA . ALA A 1 212 ? -21.740 5.773 8.639 1.00 75.75 212 ALA A CA 1
ATOM 1644 C C . ALA A 1 212 ? -22.656 6.621 9.546 1.00 75.75 212 ALA A C 1
ATOM 1646 O O . ALA A 1 212 ? -22.237 7.078 10.614 1.00 75.75 212 ALA A O 1
ATOM 1647 N N . PRO A 1 213 ? -23.916 6.865 9.140 1.00 69.38 213 PRO A N 1
ATOM 1648 C CA . PRO A 1 213 ? -24.867 7.589 9.973 1.00 69.38 213 PRO A CA 1
ATOM 1649 C C . PRO A 1 213 ? -25.067 6.897 11.326 1.00 69.38 213 PRO A C 1
ATOM 1651 O O . PRO A 1 213 ? -25.239 5.679 11.385 1.00 69.38 213 PRO A O 1
ATOM 1654 N N . LEU A 1 214 ? -25.092 7.697 12.393 1.00 71.25 214 LEU A N 1
ATOM 1655 C CA . LEU A 1 214 ? -25.518 7.262 13.721 1.00 71.25 214 LEU A CA 1
ATOM 1656 C C . LEU A 1 214 ? -27.038 7.423 13.835 1.00 71.25 214 LEU A C 1
ATOM 1658 O O . LEU A 1 214 ? -27.600 8.397 13.326 1.00 71.25 214 LEU A O 1
ATOM 1662 N N . ASP A 1 215 ? -27.697 6.487 14.510 1.00 66.69 215 ASP A N 1
ATOM 1663 C CA . ASP A 1 215 ? -29.086 6.649 14.936 1.00 66.69 215 ASP A CA 1
ATOM 1664 C C . ASP A 1 215 ? -29.112 7.526 16.202 1.00 66.69 215 ASP A C 1
ATOM 1666 O O . ASP A 1 215 ? -28.258 7.386 17.077 1.00 66.69 215 ASP A O 1
ATOM 1670 N N . THR A 1 216 ? -30.051 8.471 16.284 1.00 60.28 216 THR A N 1
ATOM 1671 C CA . THR A 1 216 ? -30.172 9.437 17.396 1.00 60.28 216 THR A CA 1
ATOM 1672 C C . THR A 1 216 ? -31.518 9.348 18.111 1.00 60.28 216 THR A C 1
ATOM 1674 O O . THR A 1 216 ? -31.894 10.288 18.813 1.00 60.28 216 THR A O 1
ATOM 1677 N N . SER A 1 217 ? -32.268 8.259 17.916 1.00 52.25 217 SER A N 1
ATOM 1678 C CA . SER A 1 217 ? -33.663 8.114 18.362 1.00 52.25 217 SER A CA 1
ATOM 1679 C C . SER A 1 217 ? -33.934 8.421 19.844 1.00 52.25 217 SER A C 1
ATOM 1681 O O . SER A 1 217 ? -35.068 8.762 20.165 1.00 52.25 217 SER A O 1
ATOM 1683 N N . MET A 1 218 ? -32.931 8.395 20.734 1.00 45.41 218 MET A N 1
ATOM 1684 C CA . MET A 1 218 ? -33.093 8.672 22.173 1.00 45.41 218 MET A CA 1
ATOM 1685 C C . MET A 1 218 ? -32.028 9.606 22.777 1.00 45.41 218 MET A C 1
ATOM 1687 O O . MET A 1 218 ? -31.687 9.495 23.950 1.00 45.41 218 MET A O 1
ATOM 1691 N N . SER A 1 219 ? -31.513 10.582 22.022 1.00 51.75 219 SER A N 1
ATOM 1692 C CA . SER A 1 219 ? -30.508 11.562 22.514 1.00 51.75 219 SER A CA 1
ATOM 1693 C C . SER A 1 219 ? -29.116 10.980 22.808 1.00 51.75 219 SER A C 1
ATOM 1695 O O . SER A 1 219 ? -28.213 11.723 23.189 1.00 51.75 219 SER A O 1
ATOM 1697 N N . THR A 1 220 ? -28.914 9.678 22.598 1.00 54.84 220 THR A N 1
ATOM 1698 C CA . THR A 1 220 ? -27.597 9.034 22.593 1.00 54.84 220 THR A CA 1
ATOM 1699 C C . THR A 1 220 ? -27.325 8.503 21.188 1.00 54.84 220 THR A C 1
ATOM 1701 O O . THR A 1 220 ? -28.185 7.808 20.644 1.00 54.84 220 THR A O 1
ATOM 1704 N N . PRO A 1 221 ? -26.191 8.857 20.557 1.00 61.66 221 PRO A N 1
ATOM 1705 C CA . PRO A 1 221 ? -25.850 8.312 19.250 1.00 61.66 221 PRO A CA 1
ATOM 1706 C C . PRO A 1 221 ? -25.634 6.799 19.378 1.00 61.66 221 PRO A C 1
ATOM 1708 O O . PRO A 1 221 ? -25.060 6.362 20.366 1.00 61.66 221 PRO A O 1
ATOM 1711 N N . VAL A 1 222 ? -26.053 5.99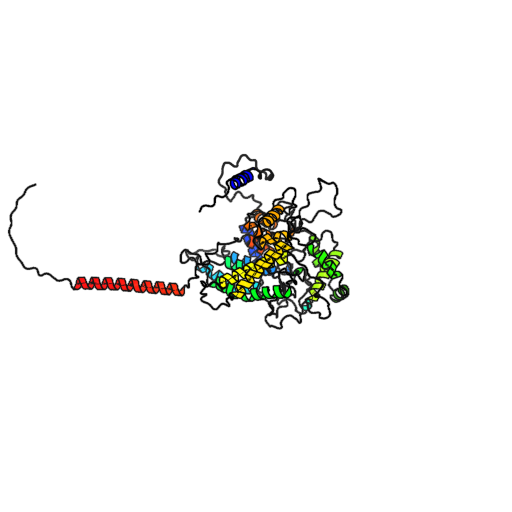1 18.407 1.00 70.94 222 VAL A N 1
ATOM 1712 C CA . VAL A 1 222 ? -25.683 4.565 18.340 1.00 70.94 222 VAL A CA 1
ATOM 1713 C C . VAL A 1 222 ? -25.412 4.166 16.891 1.00 70.94 222 VAL A C 1
ATOM 1715 O O . VAL A 1 222 ? -25.954 4.769 15.962 1.00 70.94 222 VAL A O 1
ATOM 1718 N N . TYR A 1 223 ? -24.556 3.166 16.676 1.00 75.56 223 TYR A N 1
ATOM 1719 C CA . TYR A 1 223 ? -24.313 2.618 15.344 1.00 75.56 223 TYR A CA 1
ATOM 1720 C C . TYR A 1 223 ? -25.567 1.954 14.772 1.00 75.56 223 TYR A C 1
ATOM 1722 O O . TYR A 1 223 ? -26.318 1.278 15.474 1.00 75.56 223 TYR A O 1
ATOM 1730 N N . THR A 1 224 ? -25.783 2.153 13.476 1.00 74.69 224 THR A N 1
ATOM 1731 C CA . THR A 1 224 ? -26.910 1.573 12.744 1.00 74.69 224 THR A CA 1
ATOM 1732 C C . THR A 1 224 ? -26.706 0.078 12.494 1.00 74.69 224 THR A C 1
ATOM 1734 O O . THR A 1 224 ? -25.573 -0.403 12.396 1.00 74.69 224 THR A O 1
ATOM 1737 N N . HIS A 1 225 ? -27.808 -0.667 12.351 1.00 74.00 225 HIS A N 1
ATOM 1738 C CA . HIS A 1 225 ? -27.759 -2.092 12.004 1.00 74.00 225 HIS A CA 1
ATOM 1739 C C . HIS A 1 225 ? -27.009 -2.328 10.693 1.00 74.00 225 HIS A C 1
ATOM 1741 O O . HIS A 1 225 ? -26.249 -3.284 10.586 1.00 74.00 225 HIS A O 1
ATOM 1747 N N . GLU A 1 226 ? -27.178 -1.440 9.718 1.00 74.25 226 GLU A N 1
ATOM 1748 C CA . GLU A 1 226 ? -26.548 -1.550 8.412 1.00 74.25 226 GLU A CA 1
ATOM 1749 C C . GLU A 1 226 ? -25.022 -1.308 8.494 1.00 74.25 226 GLU A C 1
ATOM 1751 O O . GLU A 1 226 ? -24.253 -1.998 7.826 1.00 74.25 226 GLU A O 1
ATOM 1756 N N . ALA A 1 227 ? -24.556 -0.394 9.358 1.00 78.62 227 ALA A N 1
ATOM 1757 C CA . ALA A 1 227 ? -23.125 -0.182 9.603 1.00 78.62 227 ALA A CA 1
ATOM 1758 C C . ALA A 1 227 ? -22.473 -1.375 10.321 1.00 78.62 227 ALA A C 1
ATOM 1760 O O . ALA A 1 227 ? -21.371 -1.791 9.963 1.00 78.62 227 ALA A O 1
ATOM 1761 N N . MET A 1 228 ? -23.164 -1.960 11.303 1.00 81.06 228 MET A N 1
ATOM 1762 C CA . MET A 1 228 ? -22.692 -3.176 11.971 1.00 81.06 228 MET A CA 1
ATOM 1763 C C . MET A 1 228 ? -22.714 -4.388 11.029 1.00 81.06 228 MET A C 1
ATOM 1765 O O . MET A 1 228 ? -21.793 -5.200 11.063 1.00 81.06 228 MET A O 1
ATOM 1769 N N . GLY A 1 229 ? -23.731 -4.494 10.166 1.00 79.19 229 GLY A N 1
ATOM 1770 C CA . GLY A 1 229 ? -23.830 -5.528 9.132 1.00 79.19 229 GLY A CA 1
ATOM 1771 C C . GLY A 1 229 ? -22.649 -5.474 8.171 1.00 79.19 229 GLY A C 1
ATOM 1772 O O . GLY A 1 229 ? -22.002 -6.488 7.936 1.00 79.19 229 GLY A O 1
ATOM 1773 N N . PHE A 1 230 ? -22.274 -4.268 7.739 1.00 82.31 230 PHE A N 1
ATOM 1774 C CA . PHE A 1 230 ? -21.061 -4.061 6.956 1.00 82.31 230 PHE A CA 1
ATOM 1775 C C . PHE A 1 230 ? -19.806 -4.598 7.665 1.00 82.31 230 PHE A C 1
ATOM 1777 O O . PHE A 1 230 ? -19.056 -5.350 7.051 1.00 82.31 230 PHE A O 1
ATOM 1784 N N . LEU A 1 231 ? -19.584 -4.277 8.951 1.00 84.06 231 LEU A N 1
ATOM 1785 C CA . LEU A 1 231 ? -18.437 -4.816 9.702 1.00 84.06 231 LEU A CA 1
ATOM 1786 C C . LEU A 1 231 ? -18.442 -6.351 9.766 1.00 84.06 231 LEU A C 1
ATOM 1788 O O . LEU A 1 231 ? -17.399 -6.984 9.603 1.00 84.06 231 LEU A O 1
ATOM 1792 N N . CYS A 1 232 ? -19.618 -6.942 9.967 1.00 83.31 232 CYS A N 1
ATOM 1793 C CA . CYS A 1 232 ? -19.809 -8.389 9.986 1.00 83.31 232 CYS A CA 1
ATOM 1794 C C . CYS A 1 232 ? -19.465 -9.062 8.657 1.00 83.31 232 CYS A C 1
ATOM 1796 O O . CYS A 1 232 ? -18.835 -10.121 8.656 1.00 83.31 232 CYS A O 1
ATOM 1798 N N . ASP A 1 233 ? -19.831 -8.438 7.540 1.00 80.50 233 ASP A N 1
ATOM 1799 C CA . ASP A 1 233 ? -19.507 -8.943 6.208 1.00 80.50 233 ASP A CA 1
ATOM 1800 C C . ASP A 1 233 ? -18.004 -8.843 5.937 1.00 80.50 233 ASP A C 1
ATOM 1802 O O . ASP A 1 233 ? -17.399 -9.747 5.348 1.00 80.50 233 ASP A O 1
ATOM 1806 N N . VAL A 1 234 ? -17.374 -7.750 6.394 1.00 84.94 234 VAL A N 1
ATOM 1807 C CA . VAL A 1 234 ? -15.985 -7.478 6.032 1.00 84.94 234 VAL A CA 1
ATOM 1808 C C . VAL A 1 234 ? -14.946 -8.204 6.873 1.00 84.94 234 VAL A C 1
ATOM 1810 O O . VAL A 1 234 ? -13.893 -8.596 6.350 1.00 84.94 234 VAL A O 1
ATOM 1813 N N . PHE A 1 235 ? -15.243 -8.403 8.155 1.00 87.62 235 PHE A N 1
ATOM 1814 C CA . PHE A 1 235 ? -14.303 -8.894 9.154 1.00 87.62 235 PHE A CA 1
ATOM 1815 C C . PHE A 1 235 ? -13.652 -10.250 8.814 1.00 87.62 235 PHE A C 1
ATOM 1817 O O . PHE A 1 235 ? -12.421 -10.321 8.859 1.00 87.62 235 PHE A O 1
ATOM 1824 N N . PRO A 1 236 ? -14.383 -11.316 8.416 1.00 87.06 236 PRO A N 1
ATOM 1825 C CA . PRO A 1 236 ? -13.786 -12.645 8.228 1.00 87.06 236 PRO A CA 1
ATOM 1826 C C . PRO A 1 236 ? -12.699 -12.669 7.159 1.00 87.06 236 PRO A C 1
ATOM 1828 O O . PRO A 1 236 ? -11.682 -13.354 7.283 1.00 87.06 236 PRO A O 1
ATOM 1831 N N . SER A 1 237 ? -12.917 -11.910 6.093 1.00 85.56 237 SER A N 1
ATOM 1832 C CA . SER A 1 237 ? -11.961 -11.779 5.008 1.00 85.56 237 SER A CA 1
ATOM 1833 C C . SER A 1 237 ? -10.747 -10.993 5.507 1.00 85.56 237 SER A C 1
ATOM 1835 O O . SER A 1 237 ? -9.624 -11.487 5.435 1.00 85.56 237 SER A O 1
ATOM 1837 N N . LEU A 1 238 ? -10.936 -9.817 6.112 1.00 90.19 238 LEU A N 1
ATOM 1838 C CA . LEU A 1 238 ? -9.819 -9.023 6.642 1.00 90.19 238 LEU A CA 1
ATOM 1839 C C . LEU A 1 238 ? -8.969 -9.809 7.651 1.00 90.19 238 LEU A C 1
ATOM 1841 O O . LEU A 1 238 ? -7.741 -9.749 7.596 1.00 90.19 238 LEU A O 1
ATOM 1845 N N . TYR A 1 239 ? -9.611 -10.617 8.494 1.00 91.69 239 TYR A N 1
ATOM 1846 C CA . TYR A 1 239 ? -8.941 -11.529 9.412 1.00 91.69 239 TYR A CA 1
ATOM 1847 C C . TYR A 1 239 ? -8.062 -12.555 8.681 1.00 91.69 239 TYR A C 1
ATOM 1849 O O . TYR A 1 239 ? -6.892 -12.716 9.025 1.00 91.69 239 TYR A O 1
ATOM 1857 N N . LYS A 1 240 ? -8.572 -13.202 7.623 1.00 90.38 240 LYS A N 1
ATOM 1858 C CA . LYS A 1 240 ? -7.785 -14.135 6.793 1.00 90.38 240 LYS A CA 1
ATOM 1859 C C . LYS A 1 240 ? -6.600 -13.461 6.107 1.00 90.38 240 LYS A C 1
ATOM 1861 O O . LYS A 1 240 ? -5.530 -14.058 6.036 1.00 90.38 240 LYS A O 1
ATOM 1866 N N . PHE A 1 241 ? -6.772 -12.236 5.619 1.00 91.06 241 PHE A N 1
ATOM 1867 C CA . PHE A 1 241 ? -5.688 -11.475 4.997 1.00 91.06 241 PHE A CA 1
ATOM 1868 C C . PHE A 1 241 ? -4.575 -11.141 5.999 1.00 91.06 241 PHE A C 1
ATOM 1870 O O . PHE A 1 241 ? -3.395 -11.339 5.713 1.00 91.06 241 PHE A O 1
ATOM 1877 N N . HIS A 1 242 ? -4.943 -10.719 7.211 1.00 94.12 242 HIS A N 1
ATOM 1878 C CA . HIS A 1 242 ? -3.988 -10.488 8.300 1.00 94.12 242 HIS A CA 1
ATOM 1879 C C . HIS A 1 242 ? -3.299 -11.780 8.752 1.00 94.12 242 HIS A C 1
ATOM 1881 O O . HIS A 1 242 ? -2.084 -11.792 8.937 1.00 94.12 242 HIS A O 1
ATOM 1887 N N . ALA A 1 243 ? -4.036 -12.888 8.851 1.00 93.25 243 ALA A N 1
ATOM 1888 C CA . ALA A 1 243 ? -3.462 -14.197 9.148 1.00 93.25 243 ALA A CA 1
ATOM 1889 C C . ALA A 1 243 ? -2.466 -14.648 8.065 1.00 93.25 243 ALA A C 1
ATOM 1891 O O . ALA A 1 243 ? -1.387 -15.140 8.393 1.00 93.25 243 ALA A O 1
ATOM 1892 N N . TYR A 1 244 ? -2.783 -14.427 6.783 1.00 91.56 244 TYR A N 1
ATOM 1893 C CA . TYR A 1 244 ? -1.873 -14.699 5.668 1.00 91.56 244 TYR A CA 1
ATOM 1894 C C . TYR A 1 244 ? -0.586 -13.867 5.768 1.00 91.56 244 TYR A C 1
ATOM 1896 O O . TYR A 1 244 ? 0.514 -14.394 5.589 1.00 91.56 244 TYR A O 1
ATOM 1904 N N . LEU A 1 245 ? -0.706 -12.572 6.071 1.00 92.50 245 LEU A N 1
ATOM 1905 C CA . LEU A 1 245 ? 0.430 -11.668 6.259 1.00 92.50 245 LEU A CA 1
ATOM 1906 C C . LEU A 1 245 ? 1.355 -12.132 7.382 1.00 92.50 245 LEU A C 1
ATOM 1908 O O . LEU A 1 245 ? 2.555 -12.275 7.161 1.00 92.50 245 LEU A O 1
ATOM 1912 N N . LEU A 1 246 ? 0.799 -12.426 8.557 1.00 93.88 246 LEU A N 1
ATOM 1913 C CA . LEU A 1 246 ? 1.571 -12.915 9.699 1.00 93.88 246 LEU A CA 1
ATOM 1914 C C . LEU A 1 246 ? 2.241 -14.259 9.381 1.00 93.88 246 LEU A C 1
ATOM 1916 O O . LEU A 1 246 ? 3.431 -14.422 9.621 1.00 93.88 246 LEU A O 1
ATOM 1920 N N . ALA A 1 247 ? 1.523 -15.192 8.753 1.00 91.31 247 ALA A N 1
ATOM 1921 C CA . ALA A 1 247 ? 2.070 -16.506 8.420 1.00 91.31 247 ALA A CA 1
ATOM 1922 C C . ALA A 1 247 ? 3.169 -16.465 7.343 1.00 91.31 247 ALA A C 1
ATOM 1924 O O . ALA A 1 247 ? 4.103 -17.263 7.390 1.00 91.31 247 ALA A O 1
ATOM 1925 N N . SER A 1 248 ? 3.060 -15.569 6.356 1.00 87.81 248 SER A N 1
ATOM 1926 C CA . SER A 1 248 ? 3.968 -15.546 5.198 1.00 87.81 248 SER A CA 1
ATOM 1927 C C . SER A 1 248 ? 5.106 -14.526 5.305 1.00 87.81 248 SER A C 1
ATOM 1929 O O . SER A 1 248 ? 6.146 -14.701 4.660 1.00 87.81 248 SER A O 1
ATOM 1931 N N . ARG A 1 249 ? 4.923 -13.442 6.073 1.00 89.81 249 ARG A N 1
ATOM 1932 C CA . ARG A 1 249 ? 5.842 -12.289 6.103 1.00 89.81 249 ARG A CA 1
ATOM 1933 C C . ARG A 1 249 ? 6.541 -12.086 7.428 1.00 89.81 249 ARG A C 1
ATOM 1935 O O . ARG A 1 249 ? 7.594 -11.457 7.426 1.00 89.81 249 ARG A O 1
ATOM 1942 N N . GLN A 1 250 ? 5.993 -12.573 8.536 1.00 91.50 250 GLN A N 1
ATOM 1943 C CA . GLN A 1 250 ? 6.622 -12.371 9.835 1.00 91.50 250 GLN A CA 1
ATOM 1944 C C . GLN A 1 250 ? 8.005 -13.035 9.867 1.00 91.50 250 GLN A C 1
ATOM 1946 O O . GLN A 1 250 ? 8.158 -14.213 9.538 1.00 91.50 250 GLN A O 1
ATOM 1951 N N . ARG A 1 251 ? 9.031 -12.271 10.248 1.00 89.19 251 ARG A N 1
ATOM 1952 C CA . ARG A 1 251 ? 10.401 -12.784 10.357 1.00 89.19 251 ARG A CA 1
ATOM 1953 C C . ARG A 1 251 ? 10.568 -13.639 11.611 1.00 89.19 251 ARG A C 1
ATOM 1955 O O . ARG A 1 251 ? 9.966 -13.385 12.652 1.00 89.19 251 ARG A O 1
ATOM 1962 N N . THR A 1 252 ? 11.446 -14.635 11.538 1.00 82.44 252 THR A N 1
ATOM 1963 C CA . THR A 1 252 ? 11.777 -15.486 12.687 1.00 82.44 252 THR A CA 1
ATOM 1964 C C . THR A 1 252 ? 12.340 -14.638 13.836 1.00 82.44 252 THR A C 1
ATOM 1966 O O . THR A 1 252 ? 13.219 -13.808 13.618 1.00 82.44 252 THR A O 1
ATOM 1969 N N . ASN A 1 253 ? 11.851 -14.865 15.060 1.00 82.00 253 ASN A N 1
ATOM 1970 C CA . ASN A 1 253 ? 12.259 -14.181 16.300 1.00 82.00 253 ASN A CA 1
ATOM 1971 C C . ASN A 1 253 ? 11.927 -12.679 16.404 1.00 82.00 253 ASN A C 1
ATOM 1973 O O . ASN A 1 253 ? 12.396 -12.024 17.331 1.00 82.00 253 ASN A O 1
ATOM 1977 N N . THR A 1 254 ? 11.106 -12.128 15.510 1.00 88.00 254 THR A N 1
ATOM 1978 C CA . THR A 1 254 ? 10.587 -10.756 15.632 1.00 88.00 254 THR A CA 1
ATOM 1979 C C . THR A 1 254 ? 9.098 -10.716 15.277 1.00 88.00 254 THR A C 1
ATOM 1981 O O . THR A 1 254 ? 8.531 -11.675 14.751 1.00 88.00 254 THR A O 1
ATOM 1984 N N . SER A 1 255 ? 8.431 -9.617 15.621 1.00 91.38 255 SER A N 1
ATOM 1985 C CA . SER A 1 255 ? 7.054 -9.349 15.186 1.00 91.38 255 SER A CA 1
ATOM 1986 C C . SER A 1 255 ? 6.991 -8.547 13.886 1.00 91.38 255 SER A C 1
ATOM 1988 O O . SER A 1 255 ? 5.903 -8.372 13.350 1.00 91.38 255 SER A O 1
ATOM 1990 N N . LEU A 1 256 ? 8.139 -8.099 13.361 1.00 94.44 256 LEU A N 1
ATOM 1991 C CA . LEU A 1 256 ? 8.229 -7.341 12.114 1.00 94.44 256 LEU A CA 1
ATOM 1992 C C . LEU A 1 256 ? 7.985 -8.225 10.889 1.00 94.44 256 LEU A C 1
ATOM 1994 O O . LEU A 1 256 ? 8.390 -9.392 10.825 1.00 94.44 256 LEU A O 1
ATOM 1998 N N . LEU A 1 257 ? 7.342 -7.627 9.893 1.00 93.12 257 LEU A N 1
ATOM 1999 C CA . LEU A 1 257 ? 7.012 -8.247 8.624 1.00 93.12 257 LEU A CA 1
ATOM 2000 C C . LEU A 1 257 ? 8.062 -7.883 7.574 1.00 93.12 257 LEU A C 1
ATOM 2002 O O . LEU A 1 257 ? 8.530 -6.747 7.484 1.00 93.12 257 LEU A O 1
ATOM 2006 N N . SER A 1 258 ? 8.392 -8.876 6.762 1.00 90.12 258 SER A N 1
ATOM 2007 C CA . SER A 1 258 ? 9.263 -8.773 5.605 1.00 90.12 258 SER A CA 1
ATOM 2008 C C . SER A 1 258 ? 8.468 -8.441 4.345 1.00 90.12 258 SER A C 1
ATOM 2010 O O . SER A 1 258 ? 7.517 -9.146 3.981 1.00 90.12 258 SER A O 1
ATOM 2012 N N . LEU A 1 259 ? 8.885 -7.386 3.656 1.00 88.06 259 LEU A N 1
ATOM 2013 C CA . LEU A 1 259 ? 8.460 -7.081 2.298 1.00 88.06 259 LEU A CA 1
ATOM 2014 C C . LEU A 1 259 ? 9.166 -8.044 1.332 1.00 88.06 259 LEU A C 1
ATOM 2016 O O . LEU A 1 259 ? 10.387 -8.208 1.396 1.00 88.06 259 LEU A O 1
ATOM 2020 N N . ARG A 1 260 ? 8.414 -8.679 0.427 1.00 87.19 260 ARG A N 1
ATOM 2021 C CA . ARG A 1 260 ? 8.953 -9.658 -0.538 1.00 87.19 260 ARG A CA 1
ATOM 2022 C C . ARG A 1 260 ? 9.169 -9.063 -1.922 1.00 87.19 260 ARG A C 1
ATOM 2024 O O . ARG A 1 260 ? 9.924 -9.623 -2.710 1.00 87.19 260 ARG A O 1
ATOM 2031 N N . HIS A 1 261 ? 8.534 -7.932 -2.211 1.00 89.88 261 HIS A N 1
ATOM 2032 C CA . HIS A 1 261 ? 8.698 -7.222 -3.468 1.00 89.88 261 HIS A CA 1
ATOM 2033 C C . HIS A 1 261 ? 8.466 -5.711 -3.270 1.00 89.88 261 HIS A C 1
ATOM 2035 O O . HIS A 1 261 ? 7.487 -5.352 -2.621 1.00 89.88 261 HIS A O 1
ATOM 2041 N N . PRO A 1 262 ? 9.281 -4.804 -3.853 1.00 90.75 262 PRO A N 1
ATOM 2042 C CA . PRO A 1 262 ? 9.088 -3.350 -3.731 1.00 90.75 262 PRO A CA 1
ATOM 2043 C C . PRO A 1 262 ? 7.677 -2.843 -4.063 1.00 90.75 262 PRO A C 1
ATOM 2045 O O . PRO A 1 262 ? 7.156 -1.970 -3.384 1.00 90.75 262 PRO A O 1
ATOM 2048 N N . TRP A 1 263 ? 7.028 -3.419 -5.079 1.00 91.12 263 TRP A N 1
ATOM 2049 C CA . TRP A 1 263 ? 5.642 -3.087 -5.459 1.00 91.12 263 TRP A CA 1
ATOM 2050 C C . TRP A 1 263 ? 4.571 -3.424 -4.400 1.00 91.12 263 TRP A C 1
ATOM 2052 O O . TRP A 1 263 ? 3.417 -3.081 -4.601 1.00 91.12 263 TRP A O 1
ATOM 2062 N N . GLU A 1 264 ? 4.922 -4.073 -3.286 1.00 90.00 264 GLU A N 1
ATOM 2063 C CA . GLU A 1 264 ? 4.007 -4.280 -2.147 1.00 90.00 264 GLU A CA 1
ATOM 2064 C C . GLU A 1 264 ? 3.961 -3.071 -1.198 1.00 90.00 264 GLU A C 1
ATOM 2066 O O . GLU A 1 264 ? 3.115 -3.011 -0.303 1.00 90.00 264 GLU A O 1
ATOM 2071 N N . SER A 1 265 ? 4.888 -2.122 -1.359 1.00 88.62 265 SER A N 1
ATOM 2072 C CA . SER A 1 265 ? 4.899 -0.856 -0.628 1.00 88.62 265 SER A CA 1
ATOM 2073 C C . SER A 1 265 ? 3.913 0.136 -1.254 1.00 88.62 265 SER A C 1
ATOM 2075 O O . SER A 1 265 ? 3.572 0.064 -2.435 1.00 88.62 265 SER A O 1
ATOM 2077 N N . MET A 1 266 ? 3.474 1.114 -0.460 1.00 85.56 266 MET A N 1
ATOM 2078 C CA . MET A 1 266 ? 2.621 2.212 -0.936 1.00 85.56 266 MET A CA 1
ATOM 2079 C C . MET A 1 266 ? 3.353 3.158 -1.908 1.00 85.56 266 MET A C 1
ATOM 2081 O O . MET A 1 266 ? 2.703 3.940 -2.608 1.00 85.56 266 MET A O 1
ATOM 2085 N N . ALA A 1 267 ? 4.687 3.089 -1.946 1.00 83.44 267 ALA A N 1
ATOM 2086 C CA . ALA A 1 267 ? 5.587 3.781 -2.857 1.00 83.44 267 ALA A CA 1
ATOM 2087 C C . ALA A 1 267 ? 6.506 2.770 -3.575 1.00 83.44 267 ALA A C 1
ATOM 2089 O O . ALA A 1 267 ? 7.697 2.632 -3.288 1.00 83.44 267 ALA A O 1
ATOM 2090 N N . ALA A 1 268 ? 5.949 2.093 -4.580 1.00 83.06 268 ALA A N 1
ATOM 2091 C CA . ALA A 1 268 ? 6.610 1.043 -5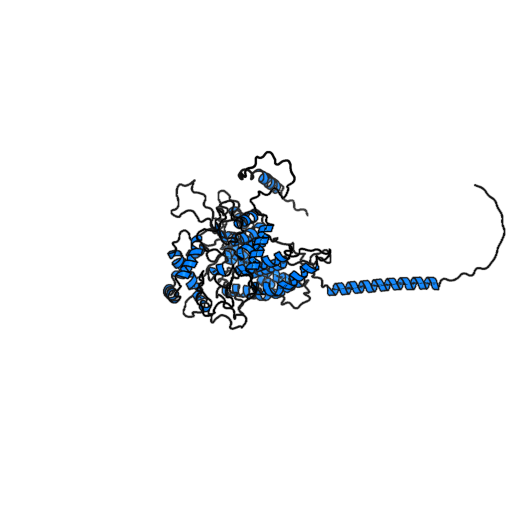.360 1.00 83.06 268 ALA A CA 1
ATOM 2092 C C . ALA A 1 268 ? 7.983 1.422 -5.967 1.00 83.06 268 ALA A C 1
ATOM 2094 O O . ALA A 1 268 ? 8.815 0.544 -6.193 1.00 83.06 268 ALA A O 1
ATOM 2095 N N . ILE A 1 269 ? 8.230 2.715 -6.220 1.00 81.69 269 ILE A N 1
ATOM 2096 C CA . ILE A 1 269 ? 9.468 3.261 -6.814 1.00 81.69 269 ILE A CA 1
ATOM 2097 C C . ILE A 1 269 ? 10.249 4.098 -5.777 1.00 81.69 269 ILE A C 1
ATOM 2099 O O . ILE A 1 269 ? 10.923 5.070 -6.101 1.00 81.69 269 ILE A O 1
ATOM 2103 N N . ASN A 1 270 ? 10.135 3.761 -4.489 1.00 81.69 270 ASN A N 1
ATOM 2104 C CA . ASN A 1 270 ? 10.888 4.448 -3.441 1.00 81.69 270 ASN A CA 1
ATOM 2105 C C . ASN A 1 270 ? 12.410 4.337 -3.706 1.00 81.69 270 ASN A C 1
ATOM 2107 O O . ASN A 1 270 ? 12.924 3.234 -3.940 1.00 81.69 270 ASN A O 1
ATOM 2111 N N . PRO A 1 271 ? 13.167 5.447 -3.641 1.00 78.44 271 PRO A N 1
ATOM 2112 C CA . PRO A 1 271 ? 14.616 5.427 -3.823 1.00 78.44 271 PRO A CA 1
ATOM 2113 C C . PRO A 1 271 ? 15.358 4.471 -2.877 1.00 78.44 271 PRO A C 1
ATOM 2115 O O . PRO A 1 271 ? 16.416 3.947 -3.235 1.00 78.44 271 PRO A O 1
ATOM 2118 N N . GLY A 1 272 ? 14.773 4.161 -1.715 1.00 81.00 272 GLY A N 1
ATOM 2119 C CA . GLY A 1 272 ? 15.346 3.243 -0.736 1.00 81.00 272 GLY A CA 1
ATOM 2120 C C . GLY A 1 272 ? 15.590 1.819 -1.239 1.00 81.00 272 GLY A C 1
ATOM 2121 O O . GLY A 1 272 ? 16.405 1.118 -0.644 1.00 81.00 272 GLY A O 1
ATOM 2122 N N . TRP A 1 273 ? 14.967 1.383 -2.338 1.00 86.50 273 TRP A N 1
ATOM 2123 C CA . TRP A 1 273 ? 15.104 0.006 -2.827 1.00 86.50 273 TRP A CA 1
ATOM 2124 C C . TRP A 1 273 ? 16.460 -0.318 -3.467 1.00 86.50 273 TRP A C 1
ATOM 2126 O O . TRP A 1 273 ? 16.813 -1.494 -3.543 1.00 86.50 273 TRP A O 1
ATOM 2136 N N . LYS A 1 274 ? 17.240 0.686 -3.900 1.00 85.38 274 LYS A N 1
ATOM 2137 C CA . LYS A 1 274 ? 18.466 0.476 -4.698 1.00 85.38 274 LYS A CA 1
ATOM 2138 C C . LYS A 1 274 ? 19.469 -0.468 -4.021 1.00 85.38 274 LYS A C 1
ATOM 2140 O O . LYS A 1 274 ? 19.991 -1.374 -4.666 1.00 85.38 274 LYS A O 1
ATOM 2145 N N . SER A 1 275 ? 19.707 -0.308 -2.717 1.00 84.31 275 SER A N 1
ATOM 2146 C CA . SER A 1 275 ? 20.643 -1.163 -1.971 1.00 84.31 275 SER A CA 1
ATOM 2147 C C . SER A 1 275 ? 20.144 -2.603 -1.831 1.00 84.31 275 SER A C 1
ATOM 2149 O O . SER A 1 275 ? 20.915 -3.538 -2.030 1.00 84.31 275 SER A O 1
ATOM 2151 N N . ALA A 1 276 ? 18.857 -2.795 -1.536 1.00 86.25 276 ALA A N 1
ATOM 2152 C CA . ALA A 1 276 ? 18.264 -4.123 -1.391 1.00 86.25 276 ALA A CA 1
ATOM 2153 C C . ALA A 1 276 ? 18.204 -4.881 -2.730 1.00 86.25 276 ALA A C 1
ATOM 2155 O O . ALA A 1 276 ? 18.436 -6.089 -2.780 1.00 86.25 276 ALA A O 1
ATOM 2156 N N . LEU A 1 277 ? 17.942 -4.174 -3.832 1.00 90.44 277 LEU A N 1
ATOM 2157 C CA . LEU A 1 277 ? 17.898 -4.753 -5.177 1.00 90.44 277 LEU A CA 1
ATOM 2158 C C . LEU A 1 277 ? 19.287 -5.118 -5.721 1.00 90.44 277 LEU A C 1
ATOM 2160 O O . LEU A 1 277 ? 19.399 -6.056 -6.511 1.00 90.44 277 LEU A O 1
ATOM 2164 N N . ALA A 1 278 ? 20.356 -4.471 -5.247 1.00 89.50 278 ALA A N 1
ATOM 2165 C CA . ALA A 1 278 ? 21.723 -4.848 -5.607 1.00 89.50 278 ALA A CA 1
ATOM 2166 C C . ALA A 1 278 ? 22.053 -6.299 -5.201 1.00 89.50 278 ALA A C 1
ATOM 2168 O O . ALA A 1 278 ? 22.671 -7.033 -5.974 1.00 89.50 278 ALA A O 1
ATOM 2169 N N . SER A 1 279 ? 21.586 -6.752 -4.030 1.00 87.69 279 SER A N 1
ATOM 2170 C CA . SER A 1 279 ? 21.750 -8.146 -3.588 1.00 87.69 279 SER A CA 1
ATOM 2171 C C . SER A 1 279 ? 20.958 -9.137 -4.445 1.00 87.69 279 SER A C 1
ATOM 2173 O O . SER A 1 279 ? 21.407 -10.260 -4.656 1.00 87.69 279 SER A O 1
ATOM 2175 N N . VAL A 1 280 ? 19.810 -8.721 -4.984 1.00 89.19 280 VAL A N 1
ATOM 2176 C CA . VAL A 1 280 ? 18.999 -9.539 -5.901 1.00 89.19 280 VAL A CA 1
ATOM 2177 C C . VAL A 1 280 ? 19.700 -9.710 -7.242 1.00 89.19 280 VAL A C 1
ATOM 2179 O O . VAL A 1 280 ? 19.768 -10.820 -7.765 1.00 89.19 280 VAL A O 1
ATOM 2182 N N . LYS A 1 281 ? 20.274 -8.628 -7.778 1.00 89.56 281 LYS A N 1
ATOM 2183 C CA . LYS A 1 281 ? 21.037 -8.648 -9.033 1.00 89.56 281 LYS A CA 1
ATOM 2184 C C . LYS A 1 281 ? 22.231 -9.612 -8.982 1.00 89.56 281 LYS A C 1
ATOM 2186 O O . LYS A 1 281 ? 22.636 -10.142 -10.012 1.00 89.56 281 LYS A O 1
ATOM 2191 N N . ALA A 1 282 ? 22.779 -9.856 -7.790 1.00 88.81 282 ALA A N 1
ATOM 2192 C CA . ALA A 1 282 ? 23.885 -10.785 -7.565 1.00 88.81 282 ALA A CA 1
ATOM 2193 C C . ALA A 1 282 ? 23.476 -12.275 -7.565 1.00 88.81 282 ALA A C 1
ATOM 2195 O O . ALA A 1 282 ? 24.344 -13.138 -7.419 1.00 88.81 282 ALA A O 1
ATOM 2196 N N . ALA A 1 283 ? 22.187 -12.604 -7.714 1.00 87.19 283 ALA A N 1
ATOM 2197 C CA . ALA A 1 283 ? 21.734 -13.991 -7.785 1.00 87.19 283 ALA A CA 1
ATOM 2198 C C . ALA A 1 283 ? 22.322 -14.723 -9.007 1.00 87.19 283 ALA A C 1
ATOM 2200 O O . ALA A 1 283 ? 22.415 -14.174 -10.105 1.00 87.19 283 ALA A O 1
ATOM 2201 N N . ALA A 1 284 ? 22.698 -15.992 -8.819 1.00 87.31 284 ALA A N 1
ATOM 2202 C CA . ALA A 1 284 ? 23.433 -16.771 -9.820 1.00 87.31 284 ALA A CA 1
ATOM 2203 C C . ALA A 1 284 ? 22.663 -16.976 -11.140 1.00 87.31 284 ALA A C 1
ATOM 2205 O O . ALA A 1 284 ? 23.265 -17.069 -12.207 1.00 87.31 284 ALA A O 1
ATOM 2206 N N . ASP A 1 285 ? 21.334 -17.035 -11.078 1.00 87.44 285 ASP A N 1
ATOM 2207 C CA . ASP A 1 285 ? 20.436 -17.230 -12.216 1.00 87.44 285 ASP A CA 1
ATOM 2208 C C . ASP A 1 285 ? 19.820 -15.921 -12.743 1.00 87.44 285 ASP A C 1
ATOM 2210 O O . ASP A 1 285 ? 19.080 -15.954 -13.730 1.00 87.44 285 ASP A O 1
ATOM 2214 N N . PHE A 1 286 ? 20.160 -14.763 -12.157 1.00 89.94 286 PHE A N 1
ATOM 2215 C CA . PHE A 1 286 ? 19.582 -13.458 -12.497 1.00 89.94 286 PHE A CA 1
ATOM 2216 C C . PHE A 1 286 ? 19.631 -13.167 -14.003 1.00 89.94 286 PHE A C 1
ATOM 2218 O O . PHE A 1 286 ? 18.597 -12.967 -14.642 1.00 89.94 286 PHE A O 1
ATOM 2225 N N . ALA A 1 287 ? 20.825 -13.217 -14.602 1.00 91.00 287 ALA A N 1
ATOM 2226 C CA . ALA A 1 287 ? 21.013 -12.920 -16.023 1.00 91.00 287 ALA A CA 1
ATOM 2227 C C . ALA A 1 287 ? 20.226 -13.881 -16.932 1.00 91.00 287 ALA A C 1
ATOM 2229 O O . ALA A 1 287 ? 19.664 -13.471 -17.950 1.00 91.00 287 ALA A O 1
ATOM 2230 N N . GLN A 1 288 ? 20.146 -15.159 -16.547 1.00 90.31 288 GLN A N 1
ATOM 2231 C CA . GLN A 1 288 ? 19.408 -16.169 -17.297 1.00 90.31 288 GLN A CA 1
ATOM 2232 C C . GLN A 1 288 ? 17.900 -15.909 -17.242 1.00 90.31 288 GLN A C 1
ATOM 2234 O O . GLN A 1 288 ? 17.226 -15.995 -18.270 1.00 90.31 288 GLN A O 1
ATOM 2239 N N . VAL A 1 289 ? 17.367 -15.587 -16.063 1.00 88.88 289 VAL A N 1
ATOM 2240 C CA . VAL A 1 289 ? 15.946 -15.282 -15.876 1.00 88.88 289 VAL A CA 1
ATOM 2241 C C . VAL A 1 289 ? 15.564 -14.032 -16.665 1.00 88.88 289 VAL A C 1
ATOM 2243 O O . VAL A 1 289 ? 14.641 -14.102 -17.474 1.00 88.88 289 VAL A O 1
ATOM 2246 N N . ILE A 1 290 ? 16.308 -12.930 -16.529 1.00 91.25 290 ILE A N 1
ATOM 2247 C CA . ILE A 1 290 ? 16.019 -11.680 -17.252 1.00 91.25 290 ILE A CA 1
ATOM 2248 C C . ILE A 1 290 ? 16.067 -11.877 -18.769 1.00 91.25 290 ILE A C 1
ATOM 2250 O O . ILE A 1 290 ? 15.171 -11.415 -19.476 1.00 91.25 290 ILE A O 1
ATOM 2254 N N . SER A 1 291 ? 17.045 -12.631 -19.277 1.00 92.00 291 SER A N 1
ATOM 2255 C CA . SER A 1 291 ? 17.111 -12.969 -20.703 1.00 92.00 291 SER A CA 1
ATOM 2256 C C . SER A 1 291 ? 15.871 -13.742 -21.178 1.00 92.00 291 SER A C 1
ATOM 2258 O O . SER A 1 291 ? 15.321 -13.437 -22.238 1.00 92.00 291 SER A O 1
ATOM 2260 N N . ARG A 1 292 ? 15.371 -14.697 -20.379 1.00 89.62 292 ARG A N 1
ATOM 2261 C CA . ARG A 1 292 ? 14.154 -15.471 -20.695 1.00 89.62 292 ARG A CA 1
ATOM 2262 C C . ARG A 1 292 ? 12.877 -14.636 -20.664 1.00 89.62 292 ARG A C 1
ATOM 2264 O O . ARG A 1 292 ? 11.936 -14.975 -21.379 1.00 89.62 292 ARG A O 1
ATOM 2271 N N . LEU A 1 293 ? 12.824 -13.582 -19.847 1.00 88.75 293 LEU A N 1
ATOM 2272 C CA . LEU A 1 293 ? 11.659 -12.697 -19.776 1.00 88.75 293 LEU A CA 1
ATOM 2273 C C . LEU A 1 293 ? 11.431 -11.923 -21.080 1.00 88.75 293 LEU A C 1
ATOM 2275 O O . LEU A 1 293 ? 10.293 -11.546 -21.347 1.00 88.75 293 LEU A O 1
ATOM 2279 N N . GLN A 1 294 ? 12.480 -11.730 -21.897 1.00 89.19 294 GLN A N 1
ATOM 2280 C CA . GLN A 1 294 ? 12.410 -11.016 -23.181 1.00 89.19 294 GLN A CA 1
ATOM 2281 C C . GLN A 1 294 ? 11.673 -9.674 -23.044 1.00 89.19 294 GLN A C 1
ATOM 2283 O O . GLN A 1 294 ? 10.736 -9.379 -23.785 1.00 89.19 294 GLN A O 1
ATOM 2288 N N . VAL A 1 295 ? 12.078 -8.885 -22.044 1.00 90.62 295 VAL A N 1
ATOM 2289 C CA . VAL A 1 295 ? 11.423 -7.622 -21.685 1.00 90.62 295 VAL A CA 1
ATOM 2290 C C . VAL A 1 295 ? 11.470 -6.663 -22.882 1.00 90.62 295 VAL A C 1
ATOM 2292 O O . VAL A 1 295 ? 12.566 -6.325 -23.337 1.00 90.62 295 VAL A O 1
ATOM 2295 N N . PRO A 1 296 ? 10.318 -6.208 -23.408 1.00 90.69 296 PRO A N 1
ATOM 2296 C CA . PRO A 1 296 ? 10.303 -5.254 -24.508 1.00 90.69 296 PRO A CA 1
ATOM 2297 C C . PRO A 1 296 ? 11.028 -3.951 -24.144 1.00 90.69 296 PRO A C 1
ATOM 2299 O O . PRO A 1 296 ? 10.834 -3.387 -23.067 1.00 90.69 296 PRO A O 1
ATOM 2302 N N . THR A 1 297 ? 11.823 -3.409 -25.068 1.00 89.88 297 THR A N 1
ATOM 2303 C CA . THR A 1 297 ? 12.539 -2.140 -24.842 1.00 89.88 297 THR A CA 1
ATOM 2304 C C . THR A 1 297 ? 11.580 -0.997 -24.505 1.00 89.88 297 THR A C 1
ATOM 2306 O O . THR A 1 297 ? 11.858 -0.199 -23.615 1.00 89.88 297 THR A O 1
ATOM 2309 N N . VAL A 1 298 ? 10.413 -0.966 -25.155 1.00 88.06 298 VAL A N 1
ATOM 2310 C CA . VAL A 1 298 ? 9.370 0.045 -24.923 1.00 88.06 298 VAL A CA 1
ATOM 2311 C C . VAL A 1 298 ? 8.825 0.018 -23.490 1.00 88.06 298 VAL A C 1
ATOM 2313 O O . VAL A 1 298 ? 8.625 1.075 -22.901 1.00 88.06 298 VAL A O 1
ATOM 2316 N N . THR A 1 299 ? 8.671 -1.164 -22.880 1.00 87.75 299 THR A N 1
ATOM 2317 C CA . THR A 1 299 ? 8.185 -1.276 -21.494 1.00 87.75 299 THR A CA 1
ATOM 2318 C C . THR A 1 299 ? 9.255 -0.849 -20.494 1.00 87.75 299 THR A C 1
ATOM 2320 O O . THR A 1 299 ? 8.942 -0.199 -19.500 1.00 87.75 299 THR A O 1
ATOM 2323 N N . ALA A 1 300 ? 10.528 -1.153 -20.773 1.00 89.75 300 ALA A N 1
ATOM 2324 C CA . ALA A 1 300 ? 11.638 -0.678 -19.948 1.00 89.75 300 ALA A CA 1
ATOM 2325 C C . ALA A 1 300 ? 11.764 0.854 -20.000 1.00 89.75 300 ALA A C 1
ATOM 2327 O O . ALA A 1 300 ? 11.912 1.497 -18.964 1.00 89.75 300 ALA A O 1
ATOM 2328 N N . GLN A 1 301 ? 11.614 1.454 -21.184 1.00 87.94 301 GLN A N 1
ATOM 2329 C CA . GLN A 1 301 ? 11.592 2.910 -21.350 1.00 87.94 301 GLN A CA 1
ATOM 2330 C C . GLN A 1 301 ? 10.409 3.559 -20.617 1.00 87.94 301 GLN A C 1
ATOM 2332 O O . GLN A 1 301 ? 10.588 4.583 -19.960 1.00 87.94 301 GLN A O 1
ATOM 2337 N N . ALA A 1 302 ? 9.220 2.947 -20.664 1.00 84.25 302 ALA A N 1
ATOM 2338 C CA . ALA A 1 302 ? 8.045 3.430 -19.939 1.00 84.25 302 ALA A CA 1
ATOM 2339 C C . ALA A 1 302 ? 8.234 3.403 -18.410 1.00 84.25 302 ALA A C 1
ATOM 2341 O O . ALA A 1 302 ? 7.761 4.307 -17.716 1.00 84.25 302 ALA A O 1
ATOM 2342 N N . PHE A 1 303 ? 8.947 2.400 -17.880 1.00 87.69 303 PHE A N 1
ATOM 2343 C CA . PHE A 1 303 ? 9.324 2.356 -16.466 1.00 87.69 303 PHE A CA 1
ATOM 2344 C C . PHE A 1 303 ? 10.311 3.474 -16.114 1.00 87.69 303 PHE A C 1
ATOM 2346 O O . PHE A 1 303 ? 10.084 4.216 -15.159 1.00 87.69 303 PHE A O 1
ATOM 2353 N N . VAL A 1 304 ? 11.377 3.643 -16.905 1.00 88.81 304 VAL A N 1
ATOM 2354 C CA . VAL A 1 304 ? 12.381 4.698 -16.686 1.00 88.81 304 VAL A CA 1
ATOM 2355 C C . VAL A 1 304 ? 11.751 6.082 -16.692 1.00 88.81 304 VAL A C 1
ATOM 2357 O O . VAL A 1 304 ? 12.063 6.883 -15.817 1.00 88.81 304 VAL A O 1
ATOM 2360 N N . ALA A 1 305 ? 10.825 6.349 -17.616 1.00 83.00 305 ALA A N 1
ATOM 2361 C CA . ALA A 1 305 ? 10.131 7.631 -17.687 1.00 83.00 305 ALA A CA 1
ATOM 2362 C C . ALA A 1 305 ? 9.423 7.993 -16.369 1.00 83.00 305 ALA A C 1
ATOM 2364 O O . ALA A 1 305 ? 9.328 9.165 -16.034 1.00 83.00 305 ALA A O 1
ATOM 2365 N N . GLN A 1 306 ? 8.949 7.005 -15.604 1.00 80.75 306 GLN A N 1
ATOM 2366 C CA . GLN A 1 306 ? 8.331 7.224 -14.291 1.00 80.75 306 GLN A CA 1
ATOM 2367 C C . GLN A 1 306 ? 9.356 7.220 -13.152 1.00 80.75 306 GLN A C 1
ATOM 2369 O O . GLN A 1 306 ? 9.222 7.978 -12.196 1.00 80.75 306 GLN A O 1
ATOM 2374 N N . ALA A 1 307 ? 10.376 6.366 -13.239 1.00 86.44 307 ALA A N 1
ATOM 2375 C CA . ALA A 1 307 ? 11.342 6.158 -12.169 1.00 86.44 307 ALA A CA 1
ATOM 2376 C C . ALA A 1 307 ? 12.454 7.214 -12.120 1.00 86.44 307 ALA A C 1
ATOM 2378 O O . ALA A 1 307 ? 12.965 7.485 -11.039 1.00 86.44 307 ALA A O 1
ATOM 2379 N N . ALA A 1 308 ? 12.804 7.840 -13.248 1.00 86.31 308 ALA A N 1
ATOM 2380 C CA . ALA A 1 308 ? 13.910 8.797 -13.342 1.00 86.31 308 ALA A CA 1
ATOM 2381 C C . ALA A 1 308 ? 13.790 9.961 -12.357 1.00 86.31 308 ALA A C 1
ATOM 2383 O O . ALA A 1 308 ? 14.796 10.416 -11.822 1.00 86.31 308 ALA A O 1
ATOM 2384 N N . VAL A 1 309 ? 12.562 10.396 -12.053 1.00 81.50 309 VAL A N 1
ATOM 2385 C CA . VAL A 1 309 ? 12.342 11.438 -11.049 1.00 81.50 309 VAL A CA 1
ATOM 2386 C C . VAL A 1 309 ? 12.840 10.983 -9.671 1.00 81.50 309 VAL A C 1
ATOM 2388 O O . VAL A 1 309 ? 13.546 11.726 -9.011 1.00 81.50 309 VAL A O 1
ATOM 2391 N N . PHE A 1 310 ? 12.599 9.733 -9.269 1.00 82.81 310 PHE A N 1
ATOM 2392 C CA . PHE A 1 310 ? 13.014 9.197 -7.966 1.00 82.81 310 PHE A CA 1
ATOM 2393 C C . PHE A 1 310 ? 14.509 8.857 -7.878 1.00 82.81 310 PHE A C 1
ATOM 2395 O O . PHE A 1 310 ? 15.020 8.676 -6.776 1.00 82.81 310 PHE A O 1
ATOM 2402 N N . TYR A 1 311 ? 15.214 8.765 -9.007 1.00 84.44 311 TYR A N 1
ATOM 2403 C CA . TYR A 1 311 ? 16.632 8.398 -9.068 1.00 84.44 311 TYR A CA 1
ATOM 2404 C C . TYR A 1 311 ? 17.428 9.397 -9.926 1.00 84.44 311 TYR A C 1
ATOM 2406 O O . TYR A 1 311 ? 17.984 8.999 -10.950 1.00 84.44 311 TYR A O 1
ATOM 2414 N N . PRO A 1 312 ? 17.516 10.684 -9.536 1.00 77.56 312 PRO A N 1
ATOM 2415 C CA . PRO A 1 312 ? 18.128 11.722 -10.375 1.00 77.56 312 PRO A CA 1
ATOM 2416 C C . PRO A 1 312 ? 19.622 11.493 -10.636 1.00 77.56 312 PRO A C 1
ATOM 2418 O O . PRO A 1 312 ? 20.128 11.883 -11.683 1.00 77.56 312 PRO A O 1
ATOM 2421 N N . ASP A 1 313 ? 20.315 10.826 -9.710 1.00 81.69 313 ASP A N 1
ATOM 2422 C CA . ASP A 1 313 ? 21.742 10.511 -9.827 1.00 81.69 313 ASP A CA 1
ATOM 2423 C C . ASP A 1 313 ? 22.011 9.236 -10.643 1.00 81.69 313 ASP A C 1
ATOM 2425 O O . ASP A 1 313 ? 23.152 8.794 -10.738 1.00 81.69 313 ASP A O 1
ATOM 2429 N N . SER A 1 314 ? 20.968 8.579 -11.165 1.00 86.12 314 SER A N 1
ATOM 2430 C CA . SER A 1 314 ? 21.097 7.348 -11.951 1.00 86.12 314 SER A CA 1
ATOM 2431 C C . SER A 1 314 ? 20.726 7.606 -13.407 1.00 86.12 314 SER A C 1
ATOM 2433 O O . SER A 1 314 ? 19.680 8.172 -13.720 1.00 86.12 314 SER A O 1
ATOM 2435 N N . SER A 1 315 ? 21.577 7.147 -14.317 1.00 91.38 315 SER A N 1
ATOM 2436 C CA . SER A 1 315 ? 21.279 7.116 -15.745 1.00 91.38 315 SER A CA 1
ATOM 2437 C C . SER A 1 315 ? 20.082 6.206 -16.047 1.00 91.38 315 SER A C 1
ATOM 2439 O O . SER A 1 315 ? 19.735 5.305 -15.279 1.00 91.38 315 SER A O 1
ATOM 2441 N N . HIS A 1 316 ? 19.456 6.403 -17.209 1.00 91.88 316 HIS A N 1
ATOM 2442 C CA . HIS A 1 316 ? 18.343 5.561 -17.660 1.00 91.88 316 HIS A CA 1
ATOM 2443 C C . HIS A 1 316 ? 18.709 4.067 -17.695 1.00 91.88 316 HIS A C 1
ATOM 2445 O O . HIS A 1 316 ? 17.896 3.230 -17.304 1.00 91.88 316 HIS A O 1
ATOM 2451 N N . ASP A 1 317 ? 19.936 3.736 -18.106 1.00 93.50 317 ASP A N 1
ATOM 2452 C CA . ASP A 1 317 ? 20.412 2.353 -18.149 1.00 93.50 317 ASP A CA 1
ATOM 2453 C C . ASP A 1 317 ? 20.601 1.770 -16.744 1.00 93.50 317 ASP A C 1
ATOM 2455 O O . ASP A 1 317 ? 20.204 0.631 -16.500 1.00 93.50 317 ASP A O 1
ATOM 2459 N N . GLU A 1 318 ? 21.128 2.544 -15.791 1.00 93.25 318 GLU A N 1
ATOM 2460 C CA . GLU A 1 318 ? 21.236 2.116 -14.389 1.00 93.25 318 GLU A CA 1
ATOM 2461 C C . GLU A 1 318 ? 19.857 1.870 -13.771 1.00 93.25 318 GLU A C 1
ATOM 2463 O O . GLU A 1 318 ? 19.658 0.863 -13.099 1.00 93.25 318 GLU A O 1
ATOM 2468 N N . ILE A 1 319 ? 18.863 2.718 -14.051 1.00 92.69 319 ILE A N 1
ATOM 2469 C CA . ILE A 1 319 ? 17.489 2.502 -13.573 1.00 92.69 319 ILE A CA 1
ATOM 2470 C C . ILE A 1 319 ? 16.929 1.175 -14.107 1.00 92.69 319 ILE A C 1
ATOM 2472 O O . ILE A 1 319 ? 16.297 0.420 -13.366 1.00 92.69 319 ILE A O 1
ATOM 2476 N N . ILE A 1 320 ? 17.179 0.836 -15.374 1.00 94.38 320 ILE A N 1
ATOM 2477 C CA . ILE A 1 320 ? 16.734 -0.448 -15.934 1.00 94.38 320 ILE A CA 1
ATOM 2478 C C . ILE A 1 320 ? 17.473 -1.614 -15.266 1.00 94.38 320 ILE A C 1
ATOM 2480 O O . ILE A 1 320 ? 16.843 -2.571 -14.814 1.00 94.38 320 ILE A O 1
ATOM 2484 N N . GLN A 1 321 ? 18.803 -1.545 -15.206 1.00 93.69 321 GLN A N 1
ATOM 2485 C CA . GLN A 1 321 ? 19.653 -2.667 -14.803 1.00 93.69 321 GLN A CA 1
ATOM 2486 C C . GLN A 1 321 ? 19.677 -2.912 -13.292 1.00 93.69 321 GLN A C 1
ATOM 2488 O O . GLN A 1 321 ? 19.810 -4.062 -12.869 1.00 93.69 321 GLN A O 1
ATOM 2493 N N . ASP A 1 322 ? 19.561 -1.857 -12.487 1.00 92.50 322 ASP A N 1
ATOM 2494 C CA . ASP A 1 322 ? 19.721 -1.913 -11.030 1.00 92.50 322 ASP A CA 1
ATOM 2495 C C . ASP A 1 322 ? 18.393 -1.811 -10.277 1.00 92.50 322 ASP A C 1
ATOM 2497 O O . ASP A 1 322 ? 18.334 -2.195 -9.109 1.00 92.50 322 ASP A O 1
ATOM 2501 N N . ILE A 1 323 ? 17.323 -1.337 -10.928 1.00 92.94 323 ILE A N 1
ATOM 2502 C CA . ILE A 1 323 ? 15.997 -1.202 -10.311 1.00 92.94 323 ILE A CA 1
ATOM 2503 C C . ILE A 1 323 ? 14.973 -2.090 -11.025 1.00 92.94 323 ILE A C 1
ATOM 2505 O O . ILE A 1 323 ? 14.430 -3.015 -10.417 1.00 92.94 323 ILE A O 1
ATOM 2509 N N . TYR A 1 324 ? 14.727 -1.860 -12.319 1.00 94.31 324 TYR A N 1
ATOM 2510 C CA . TYR A 1 324 ? 13.627 -2.520 -13.029 1.00 94.31 324 TYR A CA 1
ATOM 2511 C C . TYR A 1 324 ? 13.827 -4.031 -13.176 1.00 94.31 324 TYR A C 1
ATOM 2513 O O . TYR A 1 324 ? 12.955 -4.812 -12.799 1.00 94.31 324 TYR A O 1
ATOM 2521 N N . TYR A 1 325 ? 14.977 -4.472 -13.690 1.00 94.38 325 TYR A N 1
ATOM 2522 C CA . TYR A 1 325 ? 15.256 -5.896 -13.871 1.00 94.38 325 TYR A CA 1
ATOM 2523 C C . TYR A 1 325 ? 15.299 -6.670 -12.547 1.00 94.38 325 TYR A C 1
ATOM 2525 O O . TYR A 1 325 ? 14.649 -7.712 -12.478 1.00 94.38 325 TYR A O 1
ATOM 2533 N N . PRO A 1 326 ? 15.939 -6.186 -11.467 1.00 93.06 326 PRO A N 1
ATOM 2534 C CA . PRO A 1 326 ? 15.803 -6.795 -10.145 1.00 93.06 326 PRO A CA 1
ATOM 2535 C C . PRO A 1 326 ? 14.352 -6.956 -9.678 1.00 93.06 326 PRO A C 1
ATOM 2537 O O . PRO A 1 326 ? 13.995 -8.036 -9.210 1.00 93.06 326 PRO A O 1
ATOM 2540 N N . MET A 1 327 ? 13.488 -5.953 -9.876 1.00 92.69 327 MET A N 1
ATOM 2541 C CA . MET A 1 327 ? 12.052 -6.095 -9.591 1.00 92.69 327 MET A CA 1
ATOM 2542 C C . MET A 1 327 ? 11.405 -7.185 -10.464 1.00 92.69 327 MET A C 1
ATOM 2544 O O . MET A 1 327 ? 10.708 -8.050 -9.950 1.00 92.69 327 MET A O 1
ATOM 2548 N N . LEU A 1 328 ? 11.680 -7.233 -11.771 1.00 91.69 328 LEU A N 1
ATOM 2549 C CA . LEU A 1 328 ? 11.129 -8.278 -12.648 1.00 91.69 328 LEU A CA 1
ATOM 2550 C C . LEU A 1 328 ? 11.612 -9.691 -12.298 1.00 91.69 328 LEU A C 1
ATOM 2552 O O . LEU A 1 328 ? 10.840 -10.647 -12.400 1.00 91.69 328 LEU A O 1
ATOM 2556 N N . TYR A 1 329 ? 12.866 -9.829 -11.866 1.00 90.06 329 TYR A N 1
ATOM 2557 C CA . TYR A 1 329 ? 13.397 -11.086 -11.348 1.00 90.06 329 TYR A CA 1
ATOM 2558 C C . TYR A 1 329 ? 12.607 -11.530 -10.112 1.00 90.06 329 TYR A C 1
ATOM 2560 O O . TYR A 1 329 ? 12.090 -12.647 -10.097 1.00 90.06 329 TYR A O 1
ATOM 2568 N N . LEU A 1 330 ? 12.411 -10.640 -9.129 1.00 88.94 330 LEU A N 1
ATOM 2569 C CA . LEU A 1 330 ? 11.589 -10.936 -7.950 1.00 88.94 330 LEU A CA 1
ATOM 2570 C C . LEU A 1 330 ? 10.143 -11.269 -8.324 1.00 88.94 330 LEU A C 1
ATOM 2572 O O . LEU A 1 330 ? 9.567 -12.210 -7.793 1.00 88.94 330 LEU A O 1
ATOM 2576 N N . ALA A 1 331 ? 9.547 -10.551 -9.271 1.00 87.69 331 ALA A N 1
ATOM 2577 C CA . ALA A 1 331 ? 8.203 -10.853 -9.747 1.00 87.69 331 ALA A CA 1
ATOM 2578 C C . ALA A 1 331 ? 8.118 -12.273 -10.350 1.00 87.69 331 ALA A C 1
ATOM 2580 O O . ALA A 1 331 ? 7.140 -12.988 -10.118 1.00 87.69 331 ALA A O 1
ATOM 2581 N N . SER A 1 332 ? 9.166 -12.722 -11.053 1.00 83.88 332 SER A N 1
ATOM 2582 C CA . SER A 1 332 ? 9.239 -14.079 -11.615 1.00 83.88 332 SER A CA 1
ATOM 2583 C C . SER A 1 332 ? 9.390 -15.171 -10.548 1.00 83.88 332 SER A C 1
ATOM 2585 O O . SER A 1 332 ? 8.931 -16.294 -10.756 1.00 83.88 332 SER A O 1
ATOM 2587 N N . CYS A 1 333 ? 9.957 -14.831 -9.384 1.00 79.12 333 CYS A N 1
ATOM 2588 C CA . CYS A 1 333 ? 10.017 -15.710 -8.215 1.00 79.12 333 CYS A CA 1
ATOM 2589 C C . CYS A 1 333 ? 8.632 -16.076 -7.689 1.00 79.12 333 CYS A C 1
ATOM 2591 O O . CYS A 1 333 ? 8.406 -17.195 -7.232 1.00 79.12 333 CYS A O 1
ATOM 2593 N N . VAL A 1 334 ? 7.716 -15.108 -7.718 1.00 73.75 334 VAL A N 1
ATOM 2594 C CA . VAL A 1 334 ? 6.369 -15.258 -7.168 1.00 73.75 334 VAL A CA 1
ATOM 2595 C C . VAL A 1 334 ? 5.426 -15.898 -8.195 1.00 73.75 334 VAL A C 1
ATOM 2597 O O . VAL A 1 334 ? 4.554 -16.687 -7.837 1.00 73.75 334 VAL A O 1
ATOM 2600 N N . GLY A 1 335 ? 5.635 -15.609 -9.482 1.00 58.00 335 GLY A N 1
ATOM 2601 C CA . GLY A 1 335 ? 4.810 -16.046 -10.612 1.00 58.00 335 GLY A CA 1
ATOM 2602 C C . GLY A 1 335 ? 5.101 -17.443 -11.174 1.00 58.00 335 GLY A C 1
ATOM 2603 O O . GLY A 1 335 ? 5.071 -17.601 -12.387 1.00 58.00 335 GLY A O 1
ATOM 2604 N N . ASN A 1 336 ? 5.317 -18.470 -10.338 1.00 55.75 336 ASN A N 1
ATOM 2605 C CA . ASN A 1 336 ? 5.304 -19.884 -10.768 1.00 55.75 336 ASN A CA 1
ATOM 2606 C C . ASN A 1 336 ? 6.473 -20.333 -11.672 1.00 55.75 336 ASN A C 1
ATOM 2608 O O . ASN A 1 336 ? 6.289 -20.748 -12.816 1.00 55.75 336 ASN A O 1
ATOM 2612 N N . ASN A 1 337 ? 7.691 -20.366 -11.129 1.00 48.25 337 ASN A N 1
ATOM 2613 C CA . ASN A 1 337 ? 8.761 -21.120 -11.775 1.00 48.25 337 ASN A CA 1
ATOM 2614 C C . ASN A 1 337 ? 9.570 -21.903 -10.731 1.00 48.25 337 ASN A C 1
ATOM 2616 O O . ASN A 1 337 ? 10.499 -21.394 -10.109 1.00 48.25 337 ASN A O 1
ATOM 2620 N N . SER A 1 338 ? 9.191 -23.169 -10.528 1.00 46.34 338 SER A N 1
ATOM 2621 C CA . SER A 1 338 ? 9.760 -24.111 -9.547 1.00 46.34 338 SER A CA 1
ATOM 2622 C C . SER A 1 338 ? 11.250 -24.427 -9.748 1.00 46.34 338 SER A C 1
ATOM 2624 O O . SER A 1 338 ? 11.827 -25.192 -8.981 1.00 46.34 338 SER A O 1
ATOM 2626 N N . THR A 1 339 ? 11.877 -23.865 -10.783 1.00 46.69 339 THR A N 1
ATOM 2627 C CA . THR A 1 339 ? 13.313 -23.975 -11.064 1.00 46.69 339 THR A CA 1
ATOM 2628 C C . THR A 1 339 ? 14.134 -22.799 -10.540 1.00 46.69 339 THR A C 1
ATOM 2630 O O . THR A 1 339 ? 15.347 -22.816 -10.714 1.00 46.69 339 THR A O 1
ATOM 2633 N N . ILE A 1 340 ? 13.505 -21.762 -9.974 1.00 55.91 340 ILE A N 1
ATOM 2634 C CA . ILE A 1 340 ? 14.205 -20.561 -9.505 1.00 55.91 340 ILE A CA 1
ATOM 2635 C C . ILE A 1 340 ? 14.355 -20.638 -7.978 1.00 55.91 340 ILE A C 1
ATOM 2637 O O . ILE A 1 340 ? 13.378 -20.860 -7.261 1.00 55.91 340 ILE A O 1
ATOM 2641 N N . THR A 1 341 ? 15.575 -20.467 -7.459 1.00 56.81 341 THR A N 1
ATOM 2642 C CA . THR A 1 341 ? 15.935 -20.527 -6.019 1.00 56.81 341 THR A CA 1
ATOM 2643 C C . THR A 1 341 ? 15.487 -19.277 -5.248 1.00 56.81 341 THR A C 1
ATOM 2645 O O . THR A 1 341 ? 16.231 -18.651 -4.502 1.00 56.81 341 THR A O 1
ATOM 2648 N N . CYS A 1 342 ? 14.252 -18.865 -5.482 1.00 61.06 342 CYS A N 1
ATOM 2649 C CA . CYS A 1 342 ? 13.876 -17.459 -5.544 1.00 61.06 342 CYS A CA 1
ATOM 2650 C C . CYS A 1 342 ? 13.367 -16.863 -4.218 1.00 61.06 342 CYS A C 1
ATOM 2652 O O . CYS A 1 342 ? 13.073 -15.676 -4.134 1.00 61.06 342 CYS A O 1
ATOM 2654 N N . ALA A 1 343 ? 13.243 -17.671 -3.165 1.00 51.69 343 ALA A N 1
ATOM 2655 C CA . ALA A 1 343 ? 12.576 -17.255 -1.930 1.00 51.69 343 ALA A CA 1
ATOM 2656 C C . ALA A 1 343 ? 13.506 -16.635 -0.867 1.00 51.69 343 ALA A C 1
ATOM 2658 O O . ALA A 1 343 ? 13.008 -16.083 0.112 1.00 51.69 343 ALA A O 1
ATOM 2659 N N . THR A 1 344 ? 14.835 -16.725 -1.008 1.00 55.53 344 THR A N 1
ATOM 2660 C CA . THR A 1 344 ? 15.757 -16.442 0.113 1.00 55.53 344 THR A CA 1
ATOM 2661 C C . THR A 1 344 ? 16.502 -15.109 0.052 1.00 55.53 344 THR A C 1
ATOM 2663 O O . THR A 1 344 ? 17.114 -14.746 1.050 1.00 55.53 344 THR A O 1
ATOM 2666 N N . THR A 1 345 ? 16.501 -14.374 -1.065 1.00 63.66 345 THR A N 1
ATOM 2667 C CA . THR A 1 345 ? 17.414 -13.221 -1.236 1.00 63.66 345 THR A CA 1
ATOM 2668 C C . THR A 1 345 ? 16.806 -11.852 -0.929 1.00 63.66 345 THR A C 1
ATOM 2670 O O . THR A 1 345 ? 17.549 -10.964 -0.518 1.00 63.66 345 THR A O 1
ATOM 2673 N N . PHE A 1 346 ? 15.488 -11.663 -1.069 1.00 81.25 346 PHE A N 1
ATOM 2674 C CA . PHE A 1 346 ? 14.823 -10.389 -0.759 1.00 81.25 346 PHE A CA 1
ATOM 2675 C C . PHE A 1 346 ? 13.938 -10.518 0.491 1.00 81.25 346 PHE A C 1
ATOM 2677 O O . PHE A 1 346 ? 12.811 -11.017 0.450 1.00 81.25 346 PHE A O 1
ATOM 2684 N N . ASP A 1 347 ? 14.503 -10.105 1.627 1.00 81.12 347 ASP A N 1
ATOM 2685 C CA . ASP A 1 347 ? 13.852 -10.039 2.938 1.00 81.12 347 ASP A CA 1
ATOM 2686 C C . ASP A 1 347 ? 14.157 -8.672 3.564 1.00 81.12 347 ASP A C 1
ATOM 2688 O O . ASP A 1 347 ? 15.149 -8.502 4.282 1.00 81.12 347 ASP A O 1
ATOM 2692 N N . VAL A 1 348 ? 13.322 -7.681 3.240 1.00 86.81 348 VAL A N 1
ATOM 2693 C CA . VAL A 1 348 ? 13.508 -6.293 3.678 1.00 86.81 348 VAL A CA 1
ATOM 2694 C C . VAL A 1 348 ? 12.458 -5.934 4.718 1.00 86.81 348 VAL A C 1
ATOM 2696 O O . VAL A 1 348 ? 11.258 -6.058 4.480 1.00 86.81 348 VAL A O 1
ATOM 2699 N N . VAL A 1 349 ? 12.911 -5.443 5.870 1.00 90.06 349 VAL A N 1
ATOM 2700 C CA . VAL A 1 349 ? 12.033 -4.813 6.859 1.00 90.06 349 VAL A CA 1
ATOM 2701 C C . VAL A 1 349 ? 11.821 -3.366 6.439 1.00 90.06 349 VAL A C 1
ATOM 2703 O O . VAL A 1 349 ? 12.652 -2.504 6.705 1.00 90.06 349 VAL A O 1
ATOM 2706 N N . ASP A 1 350 ? 10.712 -3.117 5.753 1.00 90.38 350 ASP A N 1
ATOM 2707 C CA . ASP A 1 350 ? 10.307 -1.771 5.367 1.00 90.38 350 ASP A CA 1
ATOM 2708 C C . ASP A 1 350 ? 9.457 -1.119 6.467 1.00 90.38 350 ASP A C 1
ATOM 2710 O O . ASP A 1 350 ? 8.468 -1.698 6.938 1.00 90.38 350 ASP A O 1
ATOM 2714 N N . ILE A 1 351 ? 9.839 0.096 6.867 1.00 91.88 351 ILE A N 1
ATOM 2715 C CA . ILE A 1 351 ? 9.117 0.869 7.879 1.00 91.88 351 ILE A CA 1
ATOM 2716 C C . ILE A 1 351 ? 7.726 1.265 7.388 1.00 91.88 351 ILE A C 1
ATOM 2718 O O . ILE A 1 351 ? 6.781 1.222 8.175 1.00 91.88 351 ILE A O 1
ATOM 2722 N N . GLU A 1 352 ? 7.568 1.605 6.105 1.00 91.88 352 GLU A N 1
ATOM 2723 C CA . GLU A 1 352 ? 6.274 1.996 5.545 1.00 91.88 352 GLU A CA 1
ATOM 2724 C C . GLU A 1 352 ? 5.299 0.815 5.592 1.00 91.88 352 GLU A C 1
ATOM 2726 O O . GLU A 1 352 ? 4.219 0.930 6.170 1.00 91.88 352 GLU A O 1
ATOM 2731 N N . PHE A 1 353 ? 5.700 -0.346 5.078 1.00 92.81 353 PHE A N 1
ATOM 2732 C CA . PHE A 1 353 ? 4.882 -1.555 5.090 1.00 92.81 353 PHE A CA 1
ATOM 2733 C C . PHE A 1 353 ? 4.465 -1.978 6.505 1.00 92.81 353 PHE A C 1
ATOM 2735 O O . PHE A 1 353 ? 3.284 -2.234 6.752 1.00 92.81 353 PHE A O 1
ATOM 2742 N N . ASN A 1 354 ? 5.405 -2.001 7.458 1.00 94.69 354 ASN A N 1
ATOM 2743 C CA . ASN A 1 354 ? 5.111 -2.372 8.847 1.00 94.69 354 ASN A CA 1
ATOM 2744 C C . ASN A 1 354 ? 4.209 -1.348 9.548 1.00 94.69 354 ASN A C 1
ATOM 2746 O O . ASN A 1 354 ? 3.324 -1.731 10.308 1.00 94.69 354 ASN A O 1
ATOM 2750 N N . THR A 1 355 ? 4.390 -0.058 9.262 1.00 94.38 355 THR A N 1
ATOM 2751 C CA . THR A 1 355 ? 3.531 1.021 9.769 1.00 94.38 355 THR A CA 1
ATOM 2752 C C . THR A 1 355 ? 2.098 0.862 9.270 1.00 94.38 355 THR A C 1
ATOM 2754 O O . THR A 1 355 ? 1.146 0.916 10.048 1.00 94.38 355 THR A O 1
ATOM 2757 N N . ILE A 1 356 ? 1.932 0.642 7.966 1.00 94.38 356 ILE A N 1
ATOM 2758 C CA . ILE A 1 356 ? 0.620 0.459 7.350 1.00 94.38 356 ILE A CA 1
ATOM 2759 C C . ILE A 1 356 ? -0.068 -0.796 7.895 1.00 94.38 356 ILE A C 1
ATOM 2761 O O . ILE A 1 356 ? -1.242 -0.737 8.273 1.00 94.38 356 ILE A O 1
ATOM 2765 N N . PHE A 1 357 ? 0.672 -1.900 8.020 1.00 96.19 357 PHE A N 1
ATOM 2766 C CA . PHE A 1 357 ? 0.160 -3.121 8.631 1.00 96.19 357 PHE A CA 1
ATOM 2767 C C . PHE A 1 357 ? -0.257 -2.897 10.087 1.00 96.19 357 PHE A C 1
ATOM 2769 O O . PHE A 1 357 ? -1.365 -3.280 10.451 1.00 96.19 357 PHE A O 1
ATOM 2776 N N . LEU A 1 358 ? 0.569 -2.223 10.897 1.00 96.31 358 LEU A N 1
ATOM 2777 C CA . LEU A 1 358 ? 0.252 -1.901 12.289 1.00 96.31 358 LEU A CA 1
ATOM 2778 C C . LEU A 1 358 ? -1.047 -1.097 12.396 1.00 96.31 358 LEU A C 1
ATOM 2780 O O . LEU A 1 358 ? -1.922 -1.462 13.179 1.00 96.31 358 LEU A O 1
ATOM 2784 N N . ARG A 1 359 ? -1.221 -0.058 11.566 1.00 94.88 359 ARG A N 1
ATOM 2785 C CA . ARG A 1 359 ? -2.468 0.722 11.550 1.00 94.88 359 ARG A CA 1
ATOM 2786 C C . ARG A 1 359 ? -3.672 -0.145 11.207 1.00 94.88 359 ARG A C 1
ATOM 2788 O O . ARG A 1 359 ? -4.721 -0.048 11.839 1.00 94.88 359 ARG A O 1
ATOM 2795 N N . SER A 1 360 ? -3.532 -0.989 10.189 1.00 95.19 360 SER A N 1
ATOM 2796 C CA . SER A 1 360 ? -4.608 -1.890 9.798 1.00 95.19 360 SER A CA 1
ATOM 2797 C C . SER A 1 360 ? -4.873 -2.964 10.853 1.00 95.19 360 SER A C 1
ATOM 2799 O O . SER A 1 360 ? -6.013 -3.404 10.962 1.00 95.19 360 SER A O 1
ATOM 2801 N N . ALA A 1 361 ? -3.869 -3.401 11.611 1.00 96.38 361 ALA A N 1
ATOM 2802 C CA . ALA A 1 361 ? -4.029 -4.370 12.688 1.00 96.38 361 ALA A CA 1
ATOM 2803 C C . ALA A 1 361 ? -4.767 -3.745 13.880 1.00 96.38 361 ALA A C 1
ATOM 2805 O O . ALA A 1 361 ? -5.653 -4.388 14.439 1.00 96.38 361 ALA A O 1
ATOM 2806 N N . GLU A 1 362 ? -4.484 -2.479 14.214 1.00 94.75 362 GLU A N 1
ATOM 2807 C CA . GLU A 1 362 ? -5.265 -1.714 15.198 1.00 94.75 362 GLU A CA 1
ATOM 2808 C C . GLU A 1 362 ? -6.736 -1.633 14.801 1.00 94.75 362 GLU A C 1
ATOM 2810 O O . GLU A 1 362 ? -7.610 -1.979 15.593 1.00 94.75 362 GLU A O 1
ATOM 2815 N N . ALA A 1 363 ? -7.008 -1.242 13.555 1.00 93.81 363 ALA A N 1
ATOM 2816 C CA . ALA A 1 363 ? -8.369 -1.151 13.042 1.00 93.81 363 ALA A CA 1
ATOM 2817 C C . ALA A 1 363 ? -9.092 -2.508 13.058 1.00 93.81 363 ALA A C 1
ATOM 2819 O O . ALA A 1 363 ? -10.278 -2.579 13.375 1.00 93.81 363 ALA A O 1
ATOM 2820 N N . LEU A 1 364 ? -8.385 -3.602 12.753 1.00 94.94 364 LEU A N 1
ATOM 2821 C CA . LEU A 1 364 ? -8.951 -4.949 12.808 1.00 94.94 364 LEU A CA 1
ATOM 2822 C C . LEU A 1 364 ? -9.233 -5.402 14.251 1.00 94.94 364 LEU A C 1
ATOM 2824 O O . LEU A 1 364 ? -10.269 -6.016 14.502 1.00 94.94 364 LEU A O 1
ATOM 2828 N N . ALA A 1 365 ? -8.347 -5.095 15.202 1.00 94.19 365 ALA A N 1
ATOM 2829 C CA . ALA A 1 365 ? -8.549 -5.389 16.621 1.00 94.19 365 ALA A CA 1
ATOM 2830 C C . ALA A 1 365 ? -9.729 -4.593 17.206 1.00 94.19 365 ALA A C 1
ATOM 2832 O O . ALA A 1 365 ? -10.524 -5.122 17.989 1.00 94.19 365 ALA A O 1
ATOM 2833 N N . GLU A 1 366 ? -9.877 -3.334 16.793 1.00 91.56 366 GLU A N 1
ATOM 2834 C CA . GLU A 1 366 ? -10.997 -2.478 17.175 1.00 91.56 366 GLU A CA 1
ATOM 2835 C C . GLU A 1 366 ? -12.321 -2.999 16.601 1.00 91.56 366 GLU A C 1
ATOM 2837 O O . GLU A 1 366 ? -13.289 -3.184 17.340 1.00 91.56 366 GLU A O 1
ATOM 2842 N N . MET A 1 367 ? -12.335 -3.354 15.312 1.00 90.69 367 MET A N 1
ATOM 2843 C CA . MET A 1 367 ? -13.468 -4.011 14.658 1.00 90.69 367 MET A CA 1
ATOM 2844 C C . MET A 1 367 ? -13.871 -5.296 15.390 1.00 90.69 367 MET A C 1
ATOM 2846 O O . MET A 1 367 ? -15.049 -5.496 15.687 1.00 90.69 367 MET A O 1
ATOM 2850 N N . ALA A 1 368 ? -12.899 -6.141 15.746 1.00 91.38 368 ALA A N 1
ATOM 2851 C CA . ALA A 1 368 ? -13.158 -7.373 16.483 1.00 91.38 368 ALA A CA 1
ATOM 2852 C C . ALA A 1 368 ? -13.779 -7.102 17.862 1.00 91.38 368 ALA A C 1
ATOM 2854 O O . ALA A 1 368 ? -14.692 -7.807 18.289 1.00 91.38 368 ALA A O 1
ATOM 2855 N N . THR A 1 369 ? -13.310 -6.055 18.544 1.00 89.31 369 THR A N 1
ATOM 2856 C CA . THR A 1 369 ? -13.826 -5.642 19.853 1.00 89.31 369 THR A CA 1
ATOM 2857 C C . THR A 1 369 ? -15.282 -5.186 19.758 1.00 89.31 369 THR A C 1
ATOM 2859 O O . THR A 1 369 ? -16.098 -5.627 20.565 1.00 89.31 369 THR A O 1
ATOM 2862 N N . LEU A 1 370 ? -15.633 -4.367 18.760 1.00 86.75 370 LEU A N 1
ATOM 2863 C CA . LEU A 1 370 ? -17.015 -3.918 18.534 1.00 86.75 370 LEU A CA 1
ATOM 2864 C C . LEU A 1 370 ? -17.966 -5.081 18.224 1.00 86.75 370 LEU A C 1
ATOM 2866 O O . LEU A 1 370 ? -19.089 -5.122 18.729 1.00 86.75 370 LEU A O 1
ATOM 2870 N N . LEU A 1 371 ? -17.513 -6.042 17.415 1.00 85.94 371 LEU A N 1
ATOM 2871 C CA . LEU A 1 371 ? -18.303 -7.225 17.071 1.00 85.94 371 LEU A CA 1
ATOM 2872 C C . LEU A 1 371 ? -18.486 -8.175 18.264 1.00 85.94 371 LEU A C 1
ATOM 2874 O O . LEU A 1 371 ? -19.536 -8.800 18.376 1.00 85.94 371 LEU A O 1
ATOM 2878 N N . TYR A 1 372 ? -17.497 -8.272 19.161 1.00 84.56 372 TYR A N 1
ATOM 2879 C CA . TYR A 1 372 ? -17.540 -9.148 20.339 1.00 84.56 372 TYR A CA 1
ATOM 2880 C C . TYR A 1 372 ? -18.386 -8.604 21.506 1.00 84.56 372 TYR A C 1
ATOM 2882 O O . TYR A 1 372 ? -18.808 -9.381 22.365 1.00 84.56 372 TYR A O 1
ATOM 2890 N N . GLN A 1 373 ? -18.603 -7.286 21.601 1.00 71.88 373 GLN A N 1
ATOM 2891 C CA . GLN A 1 373 ? -19.234 -6.675 22.777 1.00 71.88 373 GLN A CA 1
ATOM 2892 C C . GLN A 1 373 ? -20.622 -7.278 23.108 1.00 71.88 373 GLN A C 1
ATOM 2894 O O . GLN A 1 373 ? -21.455 -7.478 22.229 1.00 71.88 373 GLN A O 1
ATOM 2899 N N . PRO A 1 374 ? -20.925 -7.545 24.396 1.00 54.91 374 PRO A N 1
ATOM 2900 C CA . PRO A 1 374 ? -22.171 -8.208 24.808 1.00 54.91 374 PRO A CA 1
ATOM 2901 C C . PRO A 1 374 ? -23.424 -7.342 24.605 1.00 54.91 374 PRO A C 1
ATOM 2903 O O . PRO A 1 374 ? -24.546 -7.850 24.639 1.00 54.91 374 PRO A O 1
ATOM 2906 N N . VAL A 1 375 ? -23.234 -6.034 24.417 1.00 50.94 375 VAL A N 1
ATOM 2907 C CA . VAL A 1 375 ? -24.298 -5.056 24.169 1.00 50.94 375 VAL A CA 1
ATOM 2908 C C . VAL A 1 375 ? -24.809 -5.136 22.728 1.00 50.94 375 VAL A C 1
ATOM 2910 O O . VAL A 1 375 ? -25.963 -4.810 22.461 1.00 50.94 375 VAL A O 1
ATOM 2913 N N . THR A 1 376 ? -23.988 -5.643 21.809 1.00 54.19 376 THR A N 1
ATOM 2914 C CA . THR A 1 376 ? -24.313 -5.860 20.404 1.00 54.19 376 THR A CA 1
ATOM 2915 C C . THR A 1 376 ? -25.131 -7.145 20.258 1.00 54.19 376 THR A C 1
ATOM 2917 O O . THR A 1 376 ? -24.677 -8.153 19.721 1.00 54.19 376 THR A O 1
ATOM 2920 N N . LYS A 1 377 ? -26.392 -7.131 20.714 1.00 56.22 377 LYS A N 1
ATOM 2921 C CA . LYS A 1 377 ? -27.399 -8.063 20.182 1.00 56.22 377 LYS A CA 1
ATOM 2922 C C . LYS A 1 377 ? -27.658 -7.675 18.730 1.00 56.22 377 LYS A C 1
ATOM 2924 O O . LYS A 1 377 ? -28.621 -6.986 18.411 1.00 56.22 377 LYS A O 1
ATOM 2929 N N . LEU A 1 378 ? -26.741 -8.074 17.856 1.00 58.50 378 LEU A N 1
ATOM 2930 C CA . LEU A 1 378 ? -26.900 -7.961 16.420 1.00 58.50 378 LEU A CA 1
ATOM 2931 C C . LEU A 1 378 ? -28.160 -8.763 16.087 1.00 58.50 378 LEU A C 1
ATOM 2933 O O . LEU A 1 378 ? -28.186 -9.978 16.256 1.00 58.50 378 LEU A O 1
ATOM 2937 N N . GLY A 1 379 ? -29.232 -8.092 15.666 1.00 57.81 379 GLY A N 1
ATOM 2938 C CA . GLY A 1 379 ? -30.481 -8.733 15.227 1.00 57.81 379 GLY A CA 1
ATOM 2939 C C . GLY A 1 379 ? -30.325 -9.570 13.946 1.00 57.81 379 GLY A C 1
ATOM 2940 O O . GLY A 1 379 ? -31.297 -9.805 13.240 1.00 57.81 379 GLY A O 1
ATOM 2941 N N . PHE A 1 380 ? -29.100 -9.973 13.604 1.00 63.38 380 PHE A N 1
ATOM 2942 C CA . PHE A 1 380 ? -28.717 -10.687 12.398 1.00 63.38 380 PHE A CA 1
ATOM 2943 C C . PHE A 1 380 ? -27.546 -11.637 12.688 1.00 63.38 380 PHE A C 1
ATOM 2945 O O . PHE A 1 380 ? -26.764 -11.434 13.618 1.00 63.38 380 PHE A O 1
ATOM 2952 N N . SER A 1 381 ? -27.437 -12.701 11.890 1.00 65.06 381 SER A N 1
ATOM 2953 C CA . SER A 1 381 ? -26.361 -13.685 12.023 1.00 65.06 381 SER A CA 1
ATOM 2954 C C . SER A 1 381 ? -25.046 -13.085 11.531 1.00 65.06 381 SER A C 1
ATOM 2956 O O . SER A 1 381 ? -24.930 -12.704 10.370 1.00 65.06 381 SER A O 1
ATOM 2958 N N . CYS A 1 382 ? -24.067 -12.997 12.426 1.00 69.69 382 CYS A N 1
ATOM 2959 C CA . CYS A 1 382 ? -22.739 -12.470 12.155 1.00 69.69 382 CYS A CA 1
ATOM 2960 C C . CYS A 1 382 ? -21.690 -13.486 12.627 1.00 69.69 382 CYS A C 1
ATOM 2962 O O . CYS A 1 382 ? -21.853 -14.056 13.711 1.00 69.69 382 CYS A O 1
ATOM 2964 N N . PRO A 1 383 ? -20.614 -13.732 11.863 1.00 71.38 383 PRO A N 1
ATOM 2965 C CA . PRO A 1 383 ? -19.452 -14.462 12.355 1.00 71.38 383 PRO A CA 1
ATOM 2966 C C . PRO A 1 383 ? -18.703 -13.592 13.377 1.00 71.38 383 PRO A C 1
ATOM 2968 O O . PRO A 1 383 ? -17.768 -12.868 13.043 1.00 71.38 383 PRO A O 1
ATOM 2971 N N . VAL A 1 384 ? -19.166 -13.631 14.627 1.00 77.88 384 VAL A N 1
ATOM 2972 C CA . VAL A 1 384 ? -18.585 -12.868 15.737 1.00 77.88 384 VAL A CA 1
ATOM 2973 C C . VAL A 1 384 ? -17.234 -13.479 16.123 1.00 77.88 384 VAL A C 1
ATOM 2975 O O . VAL A 1 384 ? -17.169 -14.696 16.330 1.00 77.88 384 VAL A O 1
ATOM 2978 N N . PRO A 1 385 ? -16.164 -12.673 16.250 1.00 83.75 385 PRO A N 1
ATOM 2979 C CA . PRO A 1 385 ? -14.888 -13.174 16.734 1.00 83.75 385 PRO A CA 1
ATOM 2980 C C . PRO A 1 385 ? -15.019 -13.690 18.162 1.00 83.75 385 PRO A C 1
ATOM 2982 O O . PRO A 1 385 ? -15.725 -13.117 18.992 1.00 83.75 385 PRO A O 1
ATOM 2985 N N . ASN A 1 386 ? -14.309 -14.763 18.482 1.00 87.31 386 ASN A N 1
ATOM 2986 C CA . ASN A 1 386 ? -14.268 -15.259 19.850 1.00 87.31 386 ASN A CA 1
ATOM 2987 C C . ASN A 1 386 ? -13.301 -14.426 20.716 1.00 87.31 386 ASN A C 1
ATOM 2989 O O . ASN A 1 386 ? -12.443 -13.690 20.228 1.00 87.31 386 ASN A O 1
ATOM 2993 N N . LYS A 1 387 ? -13.406 -14.577 22.041 1.00 88.50 387 LYS A N 1
ATOM 2994 C CA . LYS A 1 387 ? -12.568 -13.839 23.001 1.00 88.50 387 LYS A CA 1
ATOM 2995 C C . LYS A 1 387 ? -11.063 -14.012 22.746 1.00 88.50 387 LYS A C 1
ATOM 2997 O O . LYS A 1 387 ? -10.306 -13.064 22.937 1.00 88.50 387 LYS A O 1
ATOM 3002 N N . VAL A 1 388 ? -10.635 -15.206 22.335 1.00 92.00 388 VAL A N 1
ATOM 3003 C CA . VAL A 1 388 ? -9.222 -15.523 22.078 1.00 92.00 388 VAL A CA 1
ATOM 3004 C C . VAL A 1 388 ? -8.733 -14.803 20.821 1.00 92.00 388 VAL A C 1
ATOM 3006 O O . VAL A 1 388 ? -7.643 -14.246 20.826 1.00 92.00 388 VAL A O 1
ATOM 3009 N N . GLU A 1 389 ? -9.546 -14.738 19.767 1.00 91.31 389 GLU A N 1
ATOM 3010 C CA . GLU A 1 389 ? -9.230 -13.998 18.539 1.00 91.31 389 GLU A CA 1
ATOM 3011 C C . GLU A 1 389 ? -9.053 -12.503 18.810 1.00 91.31 389 GLU A C 1
ATOM 3013 O O . GLU A 1 389 ? -8.062 -11.922 18.369 1.00 91.31 389 GLU A O 1
ATOM 3018 N N . VAL A 1 390 ? -9.951 -11.897 19.595 1.00 92.44 390 VAL A N 1
ATOM 3019 C CA . VAL A 1 390 ? -9.836 -10.485 20.006 1.00 92.44 390 VAL A CA 1
ATOM 3020 C C . VAL A 1 390 ? -8.537 -10.250 20.786 1.00 92.44 390 VAL A C 1
ATOM 3022 O O . VAL A 1 390 ? -7.798 -9.307 20.502 1.00 92.44 390 VAL A O 1
ATOM 3025 N N . GLN A 1 391 ? -8.219 -11.131 21.741 1.00 94.12 391 GLN A N 1
ATOM 3026 C CA . GLN A 1 391 ? -6.988 -11.047 22.533 1.00 94.12 391 GLN A CA 1
ATOM 3027 C C . GLN A 1 391 ? -5.727 -11.213 21.675 1.00 94.12 391 GLN A C 1
ATOM 3029 O O . GLN A 1 391 ? -4.762 -10.475 21.864 1.00 94.12 391 GLN A O 1
ATOM 3034 N N . ASN A 1 392 ? -5.740 -12.133 20.710 1.00 94.94 392 ASN A N 1
ATOM 3035 C CA . ASN A 1 392 ? -4.620 -12.360 19.801 1.00 94.94 392 ASN A CA 1
ATOM 3036 C C . ASN A 1 392 ? -4.373 -11.149 18.893 1.00 94.94 392 ASN A C 1
ATOM 3038 O O . ASN A 1 392 ? -3.226 -10.741 18.730 1.00 94.94 392 ASN A O 1
ATOM 3042 N N . LEU A 1 393 ? -5.428 -10.540 18.343 1.00 95.44 393 LEU A N 1
ATOM 3043 C CA . LEU A 1 393 ? -5.304 -9.325 17.529 1.00 95.44 393 LEU A CA 1
ATOM 3044 C C . LEU A 1 393 ? -4.720 -8.161 18.344 1.00 95.44 393 LEU A C 1
ATOM 3046 O O . LEU A 1 393 ? -3.794 -7.491 17.889 1.00 95.44 393 LEU A O 1
ATOM 3050 N N . ALA A 1 394 ? -5.194 -7.965 19.578 1.00 95.00 394 ALA A N 1
ATOM 3051 C CA . ALA A 1 394 ? -4.646 -6.953 20.482 1.00 95.00 394 ALA A CA 1
ATOM 3052 C C . ALA A 1 394 ? -3.172 -7.223 20.849 1.00 95.00 394 ALA A C 1
ATOM 3054 O O . ALA A 1 394 ? -2.366 -6.290 20.940 1.00 95.00 394 ALA A O 1
ATOM 3055 N N . ALA A 1 395 ? -2.796 -8.495 21.024 1.00 96.19 395 ALA A N 1
ATOM 3056 C CA . ALA A 1 395 ? -1.414 -8.890 21.273 1.00 96.19 395 ALA A CA 1
ATOM 3057 C C . ALA A 1 395 ? -0.509 -8.581 20.071 1.00 96.19 395 ALA A C 1
ATOM 3059 O O . ALA A 1 395 ? 0.553 -7.993 20.262 1.00 96.19 395 ALA A O 1
ATOM 3060 N N . VAL A 1 396 ? -0.949 -8.885 18.841 1.00 95.88 396 VAL A N 1
ATOM 3061 C CA . VAL A 1 396 ? -0.211 -8.549 17.607 1.00 95.88 396 VAL A CA 1
ATOM 3062 C C . VAL A 1 396 ? 0.085 -7.052 17.541 1.00 95.88 396 VAL A C 1
ATOM 3064 O O . VAL A 1 396 ? 1.240 -6.674 17.355 1.00 95.88 396 VAL A O 1
ATOM 3067 N N . VAL A 1 397 ? -0.924 -6.204 17.761 1.00 96.06 397 VAL A N 1
ATOM 3068 C CA . VAL A 1 397 ? -0.770 -4.738 17.777 1.00 96.06 397 VAL A CA 1
ATOM 3069 C C . VAL A 1 397 ? 0.257 -4.298 18.819 1.00 96.06 397 VAL A C 1
ATOM 3071 O O . VAL A 1 397 ? 1.181 -3.545 18.510 1.00 96.06 397 VAL A O 1
ATOM 3074 N N . THR A 1 398 ? 0.123 -4.797 20.049 1.00 95.75 398 THR A N 1
ATOM 3075 C CA . THR A 1 398 ? 0.987 -4.411 21.172 1.00 95.75 398 THR A CA 1
ATOM 3076 C C . THR A 1 398 ? 2.438 -4.820 20.920 1.00 95.75 398 THR A C 1
ATOM 3078 O O . THR A 1 398 ? 3.355 -4.012 21.071 1.00 95.75 398 THR A O 1
ATOM 3081 N N . THR A 1 399 ? 2.665 -6.070 20.508 1.00 95.88 399 THR A N 1
ATOM 3082 C CA . THR A 1 399 ? 4.011 -6.596 20.259 1.00 95.88 399 THR A CA 1
ATOM 3083 C C . THR A 1 399 ? 4.667 -5.918 19.060 1.00 95.88 399 THR A C 1
ATOM 3085 O O . THR A 1 399 ? 5.847 -5.566 19.145 1.00 95.88 399 THR A O 1
ATOM 3088 N N . LEU A 1 400 ? 3.922 -5.695 17.973 1.00 95.62 400 LEU A N 1
ATOM 3089 C CA . LEU A 1 400 ? 4.441 -5.031 16.780 1.00 95.62 400 LEU A CA 1
ATOM 3090 C C . LEU A 1 400 ? 4.803 -3.572 17.060 1.00 95.62 400 LEU A C 1
ATOM 3092 O O . LEU A 1 400 ? 5.909 -3.160 16.724 1.00 95.62 400 LEU A O 1
ATOM 3096 N N . SER A 1 401 ? 3.927 -2.816 17.729 1.00 95.12 401 SER A N 1
ATOM 3097 C CA . SER A 1 401 ? 4.200 -1.422 18.106 1.00 95.12 401 SER A CA 1
ATOM 3098 C C . SER A 1 401 ? 5.460 -1.302 18.971 1.00 95.12 401 SER A C 1
ATOM 3100 O O . SER A 1 401 ? 6.351 -0.504 18.670 1.00 95.12 401 SER A O 1
ATOM 3102 N N . ALA A 1 402 ? 5.592 -2.150 19.997 1.00 95.31 402 ALA A N 1
ATOM 3103 C CA . ALA A 1 402 ? 6.765 -2.153 20.869 1.00 95.31 402 ALA A CA 1
ATOM 3104 C C . ALA A 1 402 ? 8.051 -2.549 20.123 1.00 95.31 402 ALA A C 1
ATOM 3106 O O . ALA A 1 402 ? 9.112 -1.969 20.345 1.00 95.31 402 ALA A O 1
ATOM 3107 N N . THR A 1 403 ? 7.972 -3.533 19.225 1.00 95.06 403 THR A N 1
ATOM 3108 C CA . THR A 1 403 ? 9.129 -3.991 18.440 1.00 95.06 403 THR A CA 1
ATOM 3109 C C . THR A 1 403 ? 9.565 -2.942 17.424 1.00 95.06 403 THR A C 1
ATOM 3111 O O . THR A 1 403 ? 10.756 -2.672 17.319 1.00 95.06 403 THR A O 1
ATOM 3114 N N . LEU A 1 404 ? 8.617 -2.305 16.731 1.00 94.00 404 LEU A N 1
ATOM 3115 C CA . LEU A 1 404 ? 8.878 -1.223 15.784 1.00 94.00 404 LEU A CA 1
ATOM 3116 C C . LEU A 1 404 ? 9.605 -0.060 16.473 1.00 94.00 404 LEU A C 1
ATOM 3118 O O . LEU A 1 404 ? 10.642 0.381 15.985 1.00 94.00 404 LEU A O 1
ATOM 3122 N N . GLN A 1 405 ? 9.122 0.375 17.643 1.00 94.38 405 GLN A N 1
ATOM 3123 C CA . GLN A 1 405 ? 9.759 1.431 18.443 1.00 94.38 405 GLN A CA 1
ATOM 3124 C C . GLN A 1 405 ? 11.139 1.024 18.972 1.00 94.38 405 GLN A C 1
ATOM 3126 O O . GLN A 1 405 ? 12.058 1.832 18.966 1.00 94.38 405 GLN A O 1
ATOM 3131 N N . ARG A 1 406 ? 11.324 -0.232 19.386 1.00 93.31 406 ARG A N 1
ATOM 3132 C CA . ARG A 1 406 ? 12.604 -0.711 19.927 1.00 93.31 406 ARG A CA 1
ATOM 3133 C C . ARG A 1 406 ? 13.678 -0.935 18.859 1.00 93.31 406 ARG A C 1
ATOM 3135 O O . ARG A 1 406 ? 14.850 -0.698 19.134 1.00 93.31 406 ARG A O 1
ATOM 3142 N N . GLU A 1 407 ? 13.313 -1.469 17.695 1.00 92.06 407 GLU A N 1
ATOM 3143 C CA . GLU A 1 407 ? 14.280 -1.943 16.690 1.00 92.06 407 GLU A CA 1
ATOM 3144 C C . GLU A 1 407 ? 14.540 -0.936 15.572 1.00 92.06 407 GLU A C 1
ATOM 3146 O O . GLU A 1 407 ? 15.651 -0.897 15.043 1.00 92.06 407 GLU A O 1
ATOM 3151 N N . LEU A 1 408 ? 13.538 -0.132 15.203 1.00 92.62 408 LEU A N 1
ATOM 3152 C CA . LEU A 1 408 ? 13.629 0.754 14.041 1.00 92.62 408 LEU A CA 1
ATOM 3153 C C . LEU A 1 408 ? 13.823 2.227 14.413 1.00 92.62 408 LEU A C 1
ATOM 3155 O O . LEU A 1 408 ? 14.206 3.001 13.542 1.00 92.62 408 LEU A O 1
ATOM 3159 N N . TRP A 1 409 ? 13.603 2.632 15.665 1.00 94.12 409 TRP A N 1
ATOM 3160 C CA . TRP A 1 409 ? 13.859 4.006 16.106 1.00 94.12 409 TRP A CA 1
ATOM 3161 C C . TRP A 1 409 ? 15.360 4.323 16.137 1.00 94.12 409 TRP A C 1
ATOM 3163 O O . TRP A 1 409 ? 16.149 3.584 16.732 1.00 94.12 409 TRP A O 1
ATOM 3173 N N . ASP A 1 410 ? 15.760 5.439 15.526 1.00 92.19 410 ASP A N 1
ATOM 3174 C CA . ASP A 1 410 ? 17.093 6.009 15.688 1.00 92.19 410 ASP A CA 1
ATOM 3175 C C . ASP A 1 410 ? 17.071 7.135 16.739 1.00 92.19 410 ASP A C 1
ATOM 3177 O O . ASP A 1 410 ? 16.513 8.201 16.477 1.00 92.19 410 ASP A O 1
ATOM 3181 N N . PRO A 1 411 ? 17.680 6.946 17.924 1.00 90.94 411 PRO A N 1
ATOM 3182 C CA . PRO A 1 411 ? 17.697 7.972 18.961 1.00 90.94 411 PRO A CA 1
ATOM 3183 C C . PRO A 1 411 ? 18.666 9.126 18.666 1.00 90.94 411 PRO A C 1
ATOM 3185 O O . PRO A 1 411 ? 18.628 10.123 19.382 1.00 90.94 411 PRO A O 1
ATOM 3188 N N . VAL A 1 412 ? 19.549 8.992 17.669 1.00 88.69 412 VAL A N 1
ATOM 3189 C CA . VAL A 1 412 ? 20.500 10.041 17.273 1.00 88.69 412 VAL A CA 1
ATOM 3190 C C . VAL A 1 412 ? 19.847 10.966 16.260 1.00 88.69 412 VAL A C 1
ATOM 3192 O O . VAL A 1 412 ? 19.790 12.173 16.468 1.00 88.69 412 VAL A O 1
ATOM 3195 N N . ASP A 1 413 ? 19.326 10.384 15.183 1.00 88.19 413 ASP A N 1
ATOM 3196 C CA . ASP A 1 413 ? 18.697 11.143 14.103 1.00 88.19 413 ASP A CA 1
ATOM 3197 C C . ASP A 1 413 ? 17.226 11.480 14.373 1.00 88.19 413 ASP A C 1
ATOM 3199 O O . ASP A 1 413 ? 16.640 12.229 13.599 1.00 88.19 413 ASP A O 1
ATOM 3203 N N . LEU A 1 414 ? 16.652 10.949 15.460 1.00 91.56 414 LEU A N 1
ATOM 3204 C CA . LEU A 1 414 ? 15.262 11.141 15.891 1.00 91.56 414 LEU A CA 1
ATOM 3205 C C . LEU A 1 414 ? 14.223 10.719 14.840 1.00 91.56 414 LEU A C 1
ATOM 3207 O O . LEU A 1 414 ? 13.129 11.280 14.763 1.00 91.56 414 LEU A O 1
ATOM 3211 N N . ILE A 1 415 ? 14.541 9.679 14.065 1.00 91.81 415 ILE A N 1
ATOM 3212 C CA . ILE A 1 415 ? 13.685 9.157 12.998 1.00 91.81 415 ILE A CA 1
ATOM 3213 C C . ILE A 1 415 ? 13.714 7.630 12.934 1.00 91.81 415 ILE A C 1
ATOM 3215 O O . ILE A 1 415 ? 14.686 6.990 13.333 1.00 91.81 415 ILE A O 1
ATOM 3219 N N . PHE A 1 416 ? 12.656 7.015 12.402 1.00 92.94 416 PHE A N 1
ATOM 3220 C CA . PHE A 1 416 ? 12.668 5.581 12.128 1.00 92.94 416 PHE A CA 1
ATOM 3221 C C . PHE A 1 416 ? 13.511 5.237 10.896 1.00 92.94 416 PHE A C 1
ATOM 3223 O O . PHE A 1 416 ? 13.417 5.870 9.843 1.00 92.94 416 PHE A O 1
ATOM 3230 N N . LYS A 1 417 ? 14.308 4.178 11.017 1.00 85.44 417 LYS A N 1
ATOM 3231 C CA . LYS A 1 417 ? 15.198 3.673 9.973 1.00 85.44 417 LYS A CA 1
ATOM 3232 C C . LYS A 1 417 ? 14.387 3.047 8.845 1.00 85.44 417 LYS A C 1
ATOM 3234 O O . LYS A 1 417 ? 13.703 2.048 9.045 1.00 85.44 417 LYS A O 1
ATOM 3239 N N . SER A 1 418 ? 14.506 3.623 7.651 1.00 68.31 418 SER A N 1
ATOM 3240 C CA . SER A 1 418 ? 13.932 3.073 6.417 1.00 68.31 418 SER A CA 1
ATOM 3241 C C . SER A 1 418 ? 14.975 2.432 5.504 1.00 68.31 418 SER A C 1
ATOM 3243 O O . SER A 1 418 ? 14.546 1.769 4.573 1.00 68.31 418 SER A O 1
ATOM 3245 N N . ASN A 1 419 ? 16.276 2.707 5.721 1.00 65.94 419 ASN A N 1
ATOM 3246 C CA . ASN A 1 419 ? 17.510 2.145 5.133 1.00 65.94 419 ASN A CA 1
ATOM 3247 C C . ASN A 1 419 ? 18.681 3.074 5.551 1.00 65.94 419 ASN A C 1
ATOM 3249 O O . ASN A 1 419 ? 18.590 3.737 6.581 1.00 65.94 419 ASN A O 1
ATOM 3253 N N . SER A 1 420 ? 19.766 3.171 4.773 1.00 59.78 420 SER A N 1
ATOM 3254 C CA . SER A 1 420 ? 20.877 4.116 4.998 1.00 59.78 420 SER A CA 1
ATOM 3255 C C . SER A 1 420 ? 20.526 5.597 4.773 1.00 59.78 420 SER A C 1
ATOM 3257 O O . SER A 1 420 ? 21.368 6.460 5.002 1.00 59.78 420 SER A O 1
ATOM 3259 N N . HIS A 1 421 ? 19.308 5.899 4.318 1.00 69.75 421 HIS A N 1
ATOM 3260 C CA . HIS A 1 421 ? 18.851 7.248 3.989 1.00 69.75 421 HIS A CA 1
ATOM 3261 C C . HIS A 1 421 ? 17.642 7.649 4.846 1.00 69.75 421 HIS A C 1
ATOM 3263 O O . HIS A 1 421 ? 16.802 6.820 5.203 1.00 69.75 421 HIS A O 1
ATOM 3269 N N . LYS A 1 422 ? 17.551 8.949 5.140 1.00 83.81 422 LYS A N 1
ATOM 3270 C CA . LYS A 1 422 ? 16.559 9.568 6.032 1.00 83.81 422 LYS A CA 1
ATOM 3271 C C . LYS A 1 422 ? 15.290 9.957 5.267 1.00 83.81 422 LYS A C 1
ATOM 3273 O O . LYS A 1 422 ? 14.991 11.138 5.116 1.00 83.81 422 LYS A O 1
ATOM 3278 N N . TYR A 1 423 ? 14.567 8.983 4.725 1.00 87.06 423 TYR A N 1
ATOM 3279 C CA . TYR A 1 423 ? 13.339 9.256 3.967 1.00 87.06 423 TYR A CA 1
ATOM 3280 C C . TYR A 1 423 ? 12.152 9.619 4.861 1.00 87.06 423 TYR A C 1
ATOM 3282 O O . TYR A 1 423 ? 12.066 9.178 6.008 1.00 87.06 423 TYR A O 1
ATOM 3290 N N . ILE A 1 424 ? 11.177 10.330 4.287 1.00 88.25 424 ILE A N 1
ATOM 3291 C CA . ILE A 1 424 ? 9.918 10.687 4.961 1.00 88.25 424 ILE A CA 1
ATOM 3292 C C . ILE A 1 424 ? 9.132 9.474 5.483 1.00 88.25 424 ILE A C 1
ATOM 3294 O O . ILE A 1 424 ? 8.342 9.596 6.418 1.00 88.25 424 ILE A O 1
ATOM 3298 N N . THR A 1 425 ? 9.365 8.281 4.922 1.00 90.06 425 THR A N 1
ATOM 3299 C CA . THR A 1 425 ? 8.771 7.021 5.392 1.00 90.06 425 THR A CA 1
ATOM 3300 C C . THR A 1 425 ? 9.064 6.757 6.871 1.00 90.06 425 THR A C 1
ATOM 3302 O O . THR A 1 425 ? 8.222 6.187 7.563 1.00 90.06 425 THR A O 1
ATOM 3305 N N . GLY A 1 426 ? 10.196 7.250 7.388 1.00 91.69 426 GLY A N 1
ATOM 3306 C CA . GLY A 1 426 ? 10.549 7.179 8.805 1.00 91.69 426 GLY A CA 1
ATOM 3307 C C . GLY A 1 426 ? 9.653 8.015 9.731 1.00 91.69 426 GLY A C 1
ATOM 3308 O O . GLY A 1 426 ? 9.645 7.791 10.936 1.00 91.69 426 GLY A O 1
ATOM 3309 N N . MET A 1 427 ? 8.857 8.945 9.197 1.00 90.50 427 MET A N 1
ATOM 3310 C CA . MET A 1 427 ? 7.866 9.705 9.969 1.00 90.50 427 MET A CA 1
ATOM 3311 C C . MET A 1 427 ? 6.490 9.036 10.019 1.00 90.50 427 MET A C 1
ATOM 3313 O O . MET A 1 427 ? 5.649 9.394 10.847 1.00 90.50 427 MET A O 1
ATOM 3317 N N . LEU A 1 428 ? 6.236 8.063 9.140 1.00 91.50 428 LEU A N 1
ATOM 3318 C CA . LEU A 1 428 ? 4.922 7.443 9.002 1.00 91.50 428 LEU A CA 1
ATOM 3319 C C . LEU A 1 428 ? 4.429 6.696 10.251 1.00 91.50 428 LEU A C 1
ATOM 3321 O O . LEU A 1 428 ? 3.211 6.624 10.396 1.00 91.50 428 LEU A O 1
ATOM 3325 N N . PRO A 1 429 ? 5.256 6.206 11.199 1.00 93.12 429 PRO A N 1
ATOM 3326 C CA . PRO A 1 429 ? 4.744 5.651 12.456 1.00 93.12 429 PRO A CA 1
ATOM 3327 C C . PRO A 1 429 ? 3.778 6.565 13.230 1.00 93.12 429 PRO A C 1
ATOM 3329 O O . PRO A 1 429 ? 2.899 6.046 13.916 1.00 93.12 429 PRO A O 1
ATOM 3332 N N . LEU A 1 430 ? 3.842 7.896 13.047 1.00 88.19 430 LEU A N 1
ATOM 3333 C CA . LEU A 1 430 ? 2.846 8.852 13.575 1.00 88.19 430 LEU A CA 1
ATOM 3334 C C . LEU A 1 430 ? 1.417 8.558 13.095 1.00 88.19 430 LEU A C 1
ATOM 3336 O O . LEU A 1 430 ? 0.441 8.815 13.800 1.00 88.19 430 LEU A O 1
ATOM 3340 N N . TYR A 1 431 ? 1.281 8.041 11.873 1.00 88.75 431 TYR A N 1
ATOM 3341 C CA . TYR A 1 431 ? 0.001 7.633 11.307 1.00 88.75 431 TYR A CA 1
ATOM 3342 C C . TYR A 1 431 ? -0.561 6.407 12.024 1.00 88.75 431 TYR A C 1
ATOM 3344 O O . TYR A 1 431 ? -1.760 6.364 12.317 1.00 88.75 431 TYR A O 1
ATOM 3352 N N . ALA A 1 432 ? 0.297 5.425 12.307 1.00 89.00 432 ALA A N 1
ATOM 3353 C CA . ALA A 1 432 ? -0.145 4.094 12.680 1.00 89.00 432 ALA A CA 1
ATOM 3354 C C . ALA A 1 432 ? -0.700 4.005 14.090 1.00 89.00 432 ALA A C 1
ATOM 3356 O O . ALA A 1 432 ? -1.836 3.581 14.251 1.00 89.00 432 ALA A O 1
ATOM 3357 N N . THR A 1 433 ? 0.080 4.415 15.086 1.00 85.00 433 THR A N 1
ATOM 3358 C CA . THR A 1 433 ? -0.222 4.160 16.497 1.00 85.00 433 THR A CA 1
ATOM 3359 C C . THR A 1 433 ? 0.143 5.366 17.357 1.00 85.00 433 THR A C 1
ATOM 3361 O O . THR A 1 433 ? 0.753 6.326 16.884 1.00 85.00 433 THR A O 1
ATOM 3364 N N . LYS A 1 434 ? -0.237 5.336 18.636 1.00 84.38 434 LYS A N 1
ATOM 3365 C CA . LYS A 1 434 ? 0.284 6.290 19.615 1.00 84.38 434 LYS A CA 1
ATOM 3366 C C . LYS A 1 434 ? 1.712 5.880 19.979 1.00 84.38 434 LYS A C 1
ATOM 3368 O O . LYS A 1 434 ? 1.922 4.791 20.504 1.00 84.38 434 LYS A O 1
ATOM 3373 N N . LEU A 1 435 ? 2.664 6.760 19.697 1.00 88.56 435 LEU A N 1
ATOM 3374 C CA . LEU A 1 435 ? 4.074 6.568 20.029 1.00 88.56 435 LEU A CA 1
ATOM 3375 C C . LEU A 1 435 ? 4.381 7.112 21.426 1.00 88.56 435 LEU A C 1
ATOM 3377 O O . LEU A 1 435 ? 3.619 7.918 21.971 1.00 88.56 435 LEU A O 1
ATOM 3381 N N . ASP A 1 436 ? 5.514 6.692 21.983 1.00 90.00 436 ASP A N 1
ATOM 3382 C CA . ASP A 1 436 ? 6.056 7.301 23.194 1.00 90.00 436 ASP A CA 1
ATOM 3383 C C . ASP A 1 436 ? 6.297 8.804 22.981 1.00 90.00 436 ASP A C 1
ATOM 3385 O O . ASP A 1 436 ? 6.690 9.244 21.899 1.00 90.00 436 ASP A O 1
ATOM 3389 N N . GLU A 1 437 ? 6.075 9.609 24.022 1.00 87.62 437 GLU A N 1
ATOM 3390 C CA . GLU A 1 437 ? 6.102 11.076 23.920 1.00 87.62 437 GLU A CA 1
ATOM 3391 C C . GLU A 1 437 ? 7.452 11.606 23.409 1.00 87.62 437 GLU A C 1
ATOM 3393 O O . GLU A 1 437 ? 7.489 12.517 22.584 1.00 87.62 437 GLU A O 1
ATOM 3398 N N . SER A 1 438 ? 8.565 10.992 23.823 1.00 89.94 438 SER A N 1
ATOM 3399 C CA . SER A 1 438 ? 9.910 11.344 23.349 1.00 89.94 438 SER A CA 1
ATOM 3400 C C . SER A 1 438 ? 10.103 11.067 21.855 1.00 89.94 438 SER A C 1
ATOM 3402 O O . SER A 1 438 ? 10.658 11.905 21.146 1.00 89.94 438 SER A O 1
ATOM 3404 N N . ILE A 1 439 ? 9.613 9.923 21.369 1.00 92.12 439 ILE A N 1
ATOM 3405 C CA . ILE A 1 439 ? 9.658 9.534 19.954 1.00 92.12 439 ILE A CA 1
ATOM 3406 C C . ILE A 1 439 ? 8.780 10.479 19.134 1.00 92.12 439 ILE A C 1
ATOM 3408 O O . ILE A 1 439 ? 9.210 11.004 18.109 1.00 92.12 439 ILE A O 1
ATOM 3412 N N . GLN A 1 440 ? 7.559 10.741 19.605 1.00 87.94 440 GLN A N 1
ATOM 3413 C CA . GLN A 1 440 ? 6.623 11.644 18.945 1.00 87.94 440 GLN A CA 1
ATOM 3414 C C . GLN A 1 440 ? 7.204 13.060 18.813 1.00 87.94 440 GLN A C 1
ATOM 3416 O O . GLN A 1 440 ? 7.156 13.639 17.728 1.00 87.94 440 GLN A O 1
ATOM 3421 N N . MET A 1 441 ? 7.783 13.607 19.887 1.00 84.81 441 MET A N 1
ATOM 3422 C CA . MET A 1 441 ? 8.426 14.923 19.859 1.00 84.81 441 MET A CA 1
ATOM 3423 C C . MET A 1 441 ? 9.669 14.948 18.966 1.00 84.81 441 MET A C 1
ATOM 3425 O O . MET A 1 441 ? 9.870 15.922 18.240 1.00 84.81 441 MET A O 1
ATOM 3429 N N . GLY A 1 442 ? 10.461 13.870 18.967 1.00 87.94 442 GLY A N 1
ATOM 3430 C CA . GLY A 1 442 ? 11.587 13.698 18.050 1.00 87.94 442 GLY A CA 1
ATOM 3431 C C . GLY A 1 442 ? 11.145 13.782 16.590 1.00 87.94 442 GLY A C 1
ATOM 3432 O O . GLY A 1 442 ? 11.656 14.607 15.842 1.00 87.94 442 GLY A O 1
ATOM 3433 N N . LEU A 1 443 ? 10.099 13.046 16.210 1.00 89.19 443 LEU A N 1
ATOM 3434 C CA . LEU A 1 443 ? 9.571 13.097 14.846 1.00 89.19 443 LEU A CA 1
ATOM 3435 C C . LEU A 1 443 ? 9.035 14.483 14.464 1.00 89.19 443 LEU A C 1
ATOM 3437 O O . LEU A 1 443 ? 9.304 14.965 13.366 1.00 89.19 443 LEU A O 1
ATOM 3441 N N . ILE A 1 444 ? 8.295 15.147 15.356 1.00 83.75 444 ILE A N 1
ATOM 3442 C CA . ILE A 1 444 ? 7.732 16.482 15.091 1.00 83.75 444 ILE A CA 1
ATOM 3443 C C . ILE A 1 444 ? 8.834 17.521 14.844 1.00 83.75 444 ILE A C 1
ATOM 3445 O O . ILE A 1 444 ? 8.626 18.446 14.054 1.00 83.75 444 ILE A O 1
ATOM 3449 N N . SER A 1 445 ? 10.020 17.346 15.435 1.00 84.12 445 SER A N 1
ATOM 3450 C CA . SER A 1 445 ? 11.163 18.239 15.205 1.00 84.12 445 SER A CA 1
ATOM 3451 C C . SER A 1 445 ? 11.635 18.281 13.742 1.00 84.12 445 SER A C 1
ATOM 3453 O O . SER A 1 445 ? 12.206 19.278 13.322 1.00 84.12 445 SER A O 1
ATOM 3455 N N . HIS A 1 446 ? 11.315 17.273 12.920 1.00 84.50 446 HIS A N 1
ATOM 3456 C CA . HIS A 1 446 ? 11.621 17.277 11.479 1.00 84.50 446 HIS A CA 1
ATOM 3457 C C . HIS A 1 446 ? 10.614 18.060 10.620 1.00 84.50 446 HIS A C 1
ATOM 3459 O O . HIS A 1 446 ? 10.814 18.256 9.418 1.00 84.50 446 HIS A O 1
ATOM 3465 N N . ILE A 1 447 ? 9.509 18.505 11.215 1.00 78.56 447 ILE A N 1
ATOM 3466 C CA . ILE A 1 447 ? 8.521 19.393 10.583 1.00 78.56 447 ILE A CA 1
ATOM 3467 C C . ILE A 1 447 ? 8.654 20.799 11.159 1.00 78.56 447 ILE A C 1
ATOM 3469 O O . ILE A 1 447 ? 8.495 21.778 10.438 1.00 78.56 447 ILE A O 1
ATOM 3473 N N . LEU A 1 448 ? 8.982 20.896 12.447 1.00 74.56 448 LEU A N 1
ATOM 3474 C CA . LEU A 1 448 ? 9.288 22.136 13.148 1.00 74.56 448 LEU A CA 1
ATOM 3475 C C . LEU A 1 448 ? 10.793 22.154 13.473 1.00 74.56 448 LEU A C 1
ATOM 3477 O O . LEU A 1 448 ? 11.158 21.856 14.614 1.00 74.56 448 LEU A O 1
ATOM 3481 N N . PRO A 1 449 ? 11.666 22.440 12.482 1.00 67.81 449 PRO A N 1
ATOM 3482 C CA . PRO A 1 449 ? 13.108 22.286 12.625 1.00 67.81 449 PRO A CA 1
ATOM 3483 C C . PRO A 1 449 ? 13.665 23.058 13.813 1.00 67.81 449 PRO A C 1
ATOM 3485 O O . PRO A 1 449 ? 13.449 24.260 13.970 1.00 67.81 449 PRO A O 1
ATOM 3488 N N . THR A 1 450 ? 14.456 22.356 14.612 1.00 68.94 450 THR A N 1
ATOM 3489 C CA . THR A 1 450 ? 15.433 22.945 15.526 1.00 68.94 450 THR A CA 1
ATOM 3490 C C . THR A 1 450 ? 16.795 23.065 14.822 1.00 68.94 450 THR A C 1
ATOM 3492 O O . THR A 1 450 ? 17.011 22.389 13.815 1.00 68.94 450 THR A O 1
ATOM 3495 N N . PRO A 1 451 ? 17.756 23.849 15.348 1.00 70.00 451 PRO A N 1
ATOM 3496 C CA . PRO A 1 451 ? 19.085 24.003 14.739 1.00 70.00 451 PRO A CA 1
ATOM 3497 C C . PRO A 1 451 ? 19.881 22.703 14.546 1.00 70.00 451 PRO A C 1
ATOM 3499 O O . PRO A 1 451 ? 20.868 22.697 13.825 1.00 70.00 451 PRO A O 1
ATOM 3502 N N . ASN A 1 452 ? 19.483 21.614 15.210 1.00 72.19 452 ASN A N 1
ATOM 3503 C CA . ASN A 1 452 ? 20.207 20.342 15.205 1.00 72.19 452 ASN A CA 1
ATOM 3504 C C . ASN A 1 452 ? 19.445 19.225 14.474 1.00 72.19 452 ASN A C 1
ATOM 3506 O O . ASN A 1 452 ? 19.849 18.066 14.534 1.00 72.19 452 ASN A O 1
ATOM 3510 N N . THR A 1 453 ? 18.319 19.542 13.832 1.00 77.69 453 THR A N 1
ATOM 3511 C CA . THR A 1 453 ? 17.428 18.556 13.210 1.00 77.69 453 THR A CA 1
ATOM 3512 C C . THR A 1 453 ? 17.191 18.923 11.755 1.00 77.69 453 THR A C 1
ATOM 3514 O O . THR A 1 453 ? 16.762 20.036 11.453 1.00 77.69 453 THR A O 1
ATOM 3517 N N . PHE A 1 454 ? 17.416 17.972 10.852 1.00 85.81 454 PHE A N 1
ATOM 3518 C CA . PHE A 1 454 ? 17.023 18.118 9.450 1.00 85.81 454 PHE A CA 1
ATOM 3519 C C . PHE A 1 454 ? 15.492 18.174 9.326 1.00 85.81 454 PHE A C 1
ATOM 3521 O O . PHE A 1 454 ? 14.782 17.724 10.226 1.00 85.81 454 PHE A O 1
ATOM 3528 N N . HIS A 1 455 ? 14.976 18.694 8.212 1.00 84.00 455 HIS A N 1
ATOM 3529 C CA . HIS A 1 455 ? 13.535 18.855 8.002 1.00 84.00 455 HIS A CA 1
ATOM 3530 C C . HIS A 1 455 ? 13.083 18.449 6.602 1.00 84.00 455 HIS A C 1
ATOM 3532 O O . HIS A 1 455 ? 13.902 18.302 5.702 1.00 84.00 455 HIS A O 1
ATOM 3538 N N . TYR A 1 456 ? 11.771 18.280 6.421 1.00 82.25 456 TYR A N 1
ATOM 3539 C CA . TYR A 1 456 ? 11.162 17.862 5.147 1.00 82.25 456 TYR A CA 1
ATOM 3540 C C . TYR A 1 456 ? 10.317 18.942 4.451 1.00 82.25 456 TYR A C 1
ATOM 3542 O O . TYR A 1 456 ? 9.836 18.728 3.336 1.00 82.25 456 TYR A O 1
ATOM 3550 N N . LEU A 1 457 ? 10.117 20.093 5.099 1.00 77.88 457 LEU A N 1
ATOM 3551 C CA . LEU A 1 457 ? 9.403 21.251 4.550 1.00 77.88 457 LEU A CA 1
ATOM 3552 C C . LEU A 1 457 ? 10.379 22.206 3.852 1.00 77.88 457 LEU A C 1
ATOM 3554 O O . LEU A 1 457 ? 10.885 23.136 4.472 1.00 77.88 457 LEU A O 1
ATOM 3558 N N . CYS A 1 458 ? 10.663 21.965 2.572 1.00 71.62 458 CYS A N 1
ATOM 3559 C CA . CYS A 1 458 ? 11.702 22.721 1.854 1.00 71.62 458 CYS A CA 1
ATOM 3560 C C . CYS A 1 458 ? 11.213 24.071 1.318 1.00 71.62 458 CYS A C 1
ATOM 3562 O O . CYS A 1 458 ? 12.028 24.903 0.922 1.00 71.62 458 CYS A O 1
ATOM 3564 N N . ASP A 1 459 ? 9.894 24.246 1.229 1.00 68.31 459 ASP A N 1
ATOM 3565 C CA . ASP A 1 459 ? 9.231 25.404 0.632 1.00 68.31 459 ASP A CA 1
ATOM 3566 C C . ASP A 1 459 ? 7.778 25.513 1.146 1.00 68.31 459 ASP A C 1
ATOM 3568 O O . ASP A 1 459 ? 7.389 24.847 2.107 1.00 68.31 459 ASP A O 1
ATOM 3572 N N . VAL A 1 460 ? 6.947 26.327 0.488 1.00 63.91 460 VAL A N 1
ATOM 3573 C CA . VAL A 1 460 ? 5.516 26.524 0.792 1.00 63.91 460 VAL A CA 1
ATOM 3574 C C . VAL A 1 460 ? 4.657 25.287 0.461 1.00 63.91 460 VAL A C 1
ATOM 3576 O O . VAL A 1 460 ? 3.476 25.239 0.812 1.00 63.91 460 VAL A O 1
ATOM 3579 N N . PHE A 1 461 ? 5.212 24.277 -0.212 1.00 65.00 461 PHE A N 1
ATOM 3580 C CA . PHE A 1 461 ? 4.502 23.050 -0.582 1.00 65.00 461 PHE A CA 1
ATOM 3581 C C . PHE A 1 461 ? 4.746 21.904 0.425 1.00 65.00 461 PHE A C 1
ATOM 3583 O O . PHE A 1 461 ? 5.623 22.000 1.282 1.00 65.00 461 PHE A O 1
ATOM 3590 N N . PRO A 1 462 ? 3.926 20.835 0.390 1.00 69.50 462 PRO A N 1
ATOM 3591 C CA . PRO A 1 462 ? 3.999 19.729 1.343 1.00 69.50 462 PRO A CA 1
ATOM 3592 C C . PRO A 1 462 ? 5.337 18.973 1.328 1.00 69.50 462 PRO A C 1
ATOM 3594 O O . PRO A 1 462 ? 6.177 19.177 0.452 1.00 69.50 462 PRO A O 1
ATOM 3597 N N . VAL A 1 463 ? 5.514 18.071 2.298 1.00 79.44 463 VAL A N 1
ATOM 3598 C CA . VAL A 1 463 ? 6.806 17.437 2.585 1.00 79.44 463 VAL A CA 1
ATOM 3599 C C . VAL A 1 463 ? 7.375 16.653 1.399 1.00 79.44 463 VAL A C 1
ATOM 3601 O O . VAL A 1 463 ? 6.651 15.966 0.667 1.00 79.44 463 VAL A O 1
ATOM 3604 N N . SER A 1 464 ? 8.697 16.749 1.252 1.00 83.81 464 SER A N 1
ATOM 3605 C CA . SER A 1 464 ? 9.499 15.980 0.296 1.00 83.81 464 SER A CA 1
ATOM 3606 C C . SER A 1 464 ? 9.807 14.574 0.825 1.00 83.81 464 SER A C 1
ATOM 3608 O O . SER A 1 464 ? 9.845 14.351 2.034 1.00 83.81 464 SER A O 1
ATOM 3610 N N . ILE A 1 465 ? 10.054 13.621 -0.080 1.00 85.19 465 ILE A N 1
ATOM 3611 C CA . ILE A 1 465 ? 10.566 12.281 0.250 1.00 85.19 465 ILE A CA 1
ATOM 3612 C C . ILE A 1 465 ? 11.952 12.382 0.894 1.00 85.19 465 ILE A C 1
ATOM 3614 O O . ILE A 1 465 ? 12.263 11.638 1.827 1.00 85.19 465 ILE A O 1
ATOM 3618 N N . TYR A 1 466 ? 12.775 13.294 0.377 1.00 83.94 466 TYR A N 1
ATOM 3619 C CA . TYR A 1 466 ? 14.123 13.571 0.853 1.00 83.94 466 TYR A CA 1
ATOM 3620 C C . TYR A 1 466 ? 14.100 14.699 1.884 1.00 83.94 466 TYR A C 1
ATOM 3622 O O . TYR A 1 466 ? 13.282 15.616 1.756 1.00 83.94 466 TYR A O 1
ATOM 3630 N N . PRO A 1 467 ? 15.001 14.670 2.880 1.00 83.75 467 PRO A N 1
ATOM 3631 C CA . PRO A 1 467 ? 15.190 15.820 3.742 1.00 83.75 467 PRO A CA 1
ATOM 3632 C C . PRO A 1 467 ? 15.693 16.993 2.900 1.00 83.75 467 PRO A C 1
ATOM 3634 O O . PRO A 1 467 ? 16.437 16.818 1.934 1.00 83.75 467 PRO A O 1
ATOM 3637 N N . CYS A 1 468 ? 15.280 18.191 3.274 1.00 78.94 468 CYS A N 1
ATOM 3638 C CA . CYS A 1 468 ? 15.792 19.416 2.700 1.00 78.94 468 CYS A CA 1
ATOM 3639 C C . CYS A 1 468 ? 17.242 19.560 3.153 1.00 78.94 468 CYS A C 1
ATOM 3641 O O . CYS A 1 468 ? 17.514 19.570 4.356 1.00 78.94 468 CYS A O 1
ATOM 3643 N N . GLU A 1 469 ? 18.179 19.638 2.214 1.00 69.44 469 GLU A N 1
ATOM 3644 C CA . GLU A 1 469 ? 19.544 20.019 2.559 1.00 69.44 469 GLU A CA 1
ATOM 3645 C C . GLU A 1 469 ? 19.526 21.407 3.209 1.00 69.44 469 GLU A C 1
ATOM 3647 O O . GLU A 1 469 ? 18.887 22.335 2.701 1.00 69.44 469 GLU A O 1
ATOM 3652 N N . GLU A 1 470 ? 20.257 21.574 4.316 1.00 48.88 470 GLU A N 1
ATOM 3653 C CA . GLU A 1 470 ? 20.772 22.900 4.635 1.00 48.88 470 GLU A CA 1
ATOM 3654 C C . GLU A 1 470 ? 21.594 23.318 3.424 1.00 48.88 470 GLU A C 1
ATOM 3656 O O . GLU A 1 470 ? 22.589 22.674 3.092 1.00 48.88 470 GLU A O 1
ATOM 3661 N N . SER A 1 471 ? 21.163 24.371 2.731 1.00 34.44 471 SER A N 1
ATOM 3662 C CA . SER A 1 471 ? 21.998 25.030 1.739 1.00 34.44 471 SER A CA 1
ATOM 3663 C C . SER A 1 471 ? 23.393 25.182 2.337 1.00 34.44 471 SER A C 1
ATOM 3665 O O . SER A 1 471 ? 23.555 25.879 3.343 1.00 34.44 471 SER A O 1
ATOM 3667 N N . THR A 1 472 ? 24.384 24.523 1.744 1.00 30.69 472 THR A N 1
ATOM 3668 C CA . THR A 1 472 ? 25.807 24.675 2.041 1.00 30.69 472 THR A CA 1
ATOM 3669 C C . THR A 1 472 ? 26.241 26.103 1.702 1.00 30.69 472 THR A C 1
ATOM 3671 O O . THR A 1 472 ? 26.947 26.347 0.731 1.00 30.69 472 THR A O 1
ATOM 3674 N N . MET A 1 473 ? 25.788 27.078 2.487 1.00 29.52 473 MET A N 1
ATOM 3675 C CA . MET A 1 473 ? 26.358 28.420 2.562 1.00 29.52 473 MET A CA 1
ATOM 3676 C C . MET A 1 473 ? 27.285 28.561 3.778 1.00 29.52 473 MET A C 1
ATOM 3678 O O . MET A 1 473 ? 27.990 29.559 3.877 1.00 29.52 473 MET A O 1
ATOM 3682 N N . ALA A 1 474 ? 27.349 27.560 4.670 1.00 29.88 474 ALA A N 1
ATOM 3683 C CA . ALA A 1 474 ? 28.211 27.580 5.859 1.00 29.88 474 ALA A CA 1
ATOM 3684 C C . ALA A 1 474 ? 29.480 26.706 5.754 1.00 29.88 474 ALA A C 1
ATOM 3686 O O . ALA A 1 474 ? 30.445 26.939 6.478 1.00 29.88 474 ALA A O 1
ATOM 3687 N N . SER A 1 475 ? 29.541 25.746 4.829 1.00 29.73 475 SER A N 1
ATOM 3688 C CA . SER A 1 475 ? 30.750 24.960 4.560 1.00 29.73 475 SER A CA 1
ATOM 3689 C C . SER A 1 475 ? 30.927 24.829 3.056 1.00 29.73 475 SER A C 1
ATOM 3691 O O . SER A 1 475 ? 30.135 24.151 2.411 1.00 29.73 475 SER A O 1
ATOM 3693 N N . GLY A 1 476 ? 31.942 25.480 2.485 1.00 27.09 476 GLY A N 1
ATOM 3694 C CA . GLY A 1 476 ? 32.243 25.493 1.046 1.00 27.09 476 GLY A CA 1
ATOM 3695 C C . GLY A 1 476 ? 32.661 24.146 0.435 1.00 27.09 476 GLY A C 1
ATOM 3696 O O . GLY A 1 476 ? 33.528 24.120 -0.431 1.00 27.09 476 GLY A O 1
ATOM 3697 N N . LEU A 1 477 ? 32.080 23.031 0.880 1.00 29.89 477 LEU A N 1
ATOM 3698 C CA . LEU A 1 477 ? 32.167 21.728 0.241 1.00 29.89 477 LEU A CA 1
ATOM 3699 C C . LEU A 1 477 ? 30.812 21.418 -0.395 1.00 29.89 477 LEU A C 1
ATOM 3701 O O . LEU A 1 477 ? 29.923 20.870 0.249 1.00 29.89 477 LEU A O 1
ATOM 3705 N N . ALA A 1 478 ? 30.677 21.764 -1.674 1.00 30.14 478 ALA A N 1
ATOM 3706 C CA . ALA A 1 478 ? 29.694 21.117 -2.526 1.00 30.14 478 ALA A CA 1
ATOM 3707 C C . ALA A 1 478 ? 30.027 19.617 -2.560 1.00 30.14 478 ALA A C 1
ATOM 3709 O O . ALA A 1 478 ? 31.141 19.230 -2.925 1.00 30.14 478 ALA A O 1
ATOM 3710 N N . THR A 1 479 ? 29.096 18.770 -2.134 1.00 36.91 479 THR A N 1
ATOM 3711 C CA . THR A 1 479 ? 29.174 17.336 -2.410 1.00 36.91 479 THR A CA 1
ATOM 3712 C C . THR A 1 479 ? 29.098 17.135 -3.926 1.00 36.91 479 THR A C 1
ATOM 3714 O O . THR A 1 479 ? 28.467 17.901 -4.646 1.00 36.91 479 THR A O 1
ATOM 3717 N N . ALA A 1 480 ? 29.791 16.121 -4.446 1.00 35.81 480 ALA A N 1
ATOM 3718 C CA . ALA A 1 480 ? 29.868 15.841 -5.885 1.00 35.81 480 ALA A CA 1
ATOM 3719 C C . ALA A 1 480 ? 28.540 15.349 -6.512 1.00 35.81 480 ALA A C 1
ATOM 3721 O O . ALA A 1 480 ? 28.507 15.046 -7.703 1.00 35.81 480 ALA A O 1
ATOM 3722 N N . ALA A 1 481 ? 27.471 15.246 -5.718 1.00 42.84 481 ALA A N 1
ATOM 3723 C CA . ALA A 1 481 ? 26.120 14.914 -6.153 1.00 42.84 481 ALA A CA 1
ATOM 3724 C C . ALA A 1 481 ? 25.332 16.221 -6.320 1.00 42.84 481 ALA A C 1
ATOM 3726 O O . ALA A 1 481 ? 25.519 17.152 -5.541 1.00 42.84 481 ALA A O 1
ATOM 3727 N N . GLY A 1 482 ? 24.512 16.326 -7.364 1.00 47.09 482 GLY A N 1
ATOM 3728 C CA . GLY A 1 482 ? 23.738 17.535 -7.654 1.00 47.09 482 GLY A CA 1
ATOM 3729 C C . GLY A 1 482 ? 22.732 17.904 -6.549 1.00 47.09 482 GLY A C 1
ATOM 3730 O O . GLY A 1 482 ? 22.660 17.237 -5.519 1.00 47.09 482 GLY A O 1
ATOM 3731 N N . PRO A 1 483 ? 21.929 18.967 -6.744 1.00 59.00 483 PRO A N 1
ATOM 3732 C CA . PRO A 1 483 ? 20.916 19.359 -5.767 1.00 59.00 483 PRO A CA 1
ATOM 3733 C C . PRO A 1 483 ? 19.943 18.208 -5.483 1.00 59.00 483 PRO A C 1
ATOM 3735 O O . PRO A 1 483 ? 19.433 17.578 -6.414 1.00 59.00 483 PRO A O 1
ATOM 3738 N N . THR A 1 484 ? 19.662 17.963 -4.201 1.00 62.28 484 THR A N 1
ATOM 3739 C CA . THR A 1 484 ? 18.706 16.933 -3.775 1.00 62.28 484 THR A CA 1
ATOM 3740 C C . THR A 1 484 ? 17.332 17.121 -4.434 1.00 62.28 484 THR A C 1
ATOM 3742 O O . THR A 1 484 ? 16.790 18.234 -4.463 1.00 62.28 484 THR A O 1
ATOM 3745 N N . PRO A 1 485 ? 16.728 16.047 -4.976 1.00 67.75 485 PRO A N 1
ATOM 3746 C CA . PRO A 1 485 ? 15.461 16.151 -5.680 1.00 67.75 485 PRO A CA 1
ATOM 3747 C C . PRO A 1 485 ? 14.322 16.497 -4.711 1.00 67.75 485 PRO A C 1
ATOM 3749 O O . PRO A 1 485 ? 14.074 15.820 -3.710 1.00 67.75 485 PRO A O 1
ATOM 3752 N N . ARG A 1 486 ? 13.582 17.553 -5.044 1.00 76.94 486 ARG A N 1
ATOM 3753 C CA . ARG A 1 486 ? 12.446 18.062 -4.269 1.00 76.94 486 ARG A CA 1
ATOM 3754 C C . ARG A 1 486 ? 11.152 17.387 -4.709 1.00 76.94 486 ARG A C 1
ATOM 3756 O O . ARG A 1 486 ? 10.343 17.987 -5.405 1.00 76.94 486 ARG A O 1
ATOM 3763 N N . ILE A 1 487 ? 10.975 16.117 -4.351 1.00 82.06 487 ILE A N 1
ATOM 3764 C CA . ILE A 1 487 ? 9.852 15.294 -4.830 1.00 82.06 487 ILE A CA 1
ATOM 3765 C C . ILE A 1 487 ? 8.915 14.968 -3.685 1.00 82.06 487 ILE A C 1
ATOM 3767 O O . ILE A 1 487 ? 9.328 14.398 -2.680 1.00 82.06 487 ILE A O 1
ATOM 3771 N N . GLY A 1 488 ? 7.638 15.278 -3.869 1.00 83.12 488 GLY A N 1
ATOM 3772 C CA . GLY A 1 488 ? 6.564 14.948 -2.951 1.00 83.12 488 GLY A CA 1
ATOM 3773 C C . GLY A 1 488 ? 5.687 13.833 -3.504 1.00 83.12 488 GLY A C 1
ATOM 3774 O O . GLY A 1 488 ? 5.289 13.846 -4.670 1.00 83.12 488 GLY A O 1
ATOM 3775 N N . LEU A 1 489 ? 5.342 12.880 -2.637 1.00 86.00 489 LEU A N 1
ATOM 3776 C CA . LEU A 1 489 ? 4.278 11.911 -2.888 1.00 86.00 489 LEU A CA 1
ATOM 3777 C C . LEU A 1 489 ? 3.028 12.337 -2.137 1.00 86.00 489 LEU A C 1
ATOM 3779 O O . LEU A 1 489 ? 3.046 12.497 -0.912 1.00 86.00 489 LEU A O 1
ATOM 3783 N N . LEU A 1 490 ? 1.920 12.483 -2.860 1.00 84.00 490 LEU A N 1
ATOM 3784 C CA . LEU A 1 490 ? 0.660 12.904 -2.252 1.00 84.00 490 LEU A CA 1
ATOM 3785 C C . LEU A 1 490 ? 0.161 11.881 -1.221 1.00 84.00 490 LEU A C 1
ATOM 3787 O O . LEU A 1 490 ? -0.404 12.257 -0.196 1.00 84.00 490 LEU A O 1
ATOM 3791 N N . ILE A 1 491 ? 0.421 10.590 -1.447 1.00 86.62 491 ILE A N 1
ATOM 3792 C CA . ILE A 1 491 ? 0.063 9.539 -0.492 1.00 86.62 491 ILE A CA 1
ATOM 3793 C C . ILE A 1 491 ? 0.872 9.620 0.807 1.00 86.62 491 ILE A C 1
ATOM 3795 O O . ILE A 1 491 ? 0.285 9.517 1.880 1.00 86.62 491 ILE A O 1
ATOM 3799 N N . HIS A 1 492 ? 2.184 9.869 0.752 1.00 88.75 492 HIS A N 1
ATOM 3800 C CA . HIS A 1 492 ? 2.998 10.055 1.963 1.00 88.75 492 HIS A CA 1
ATOM 3801 C C . HIS A 1 492 ? 2.547 11.283 2.741 1.00 88.75 492 HIS A C 1
ATOM 3803 O O . HIS A 1 492 ? 2.365 11.210 3.953 1.00 88.75 492 HIS A O 1
ATOM 3809 N N . ASN A 1 493 ? 2.264 12.374 2.029 1.00 85.88 493 ASN A N 1
ATOM 3810 C CA . ASN A 1 493 ? 1.706 13.587 2.615 1.00 85.88 493 ASN A CA 1
ATOM 3811 C C . ASN A 1 493 ? 0.342 13.345 3.271 1.00 85.88 493 ASN A C 1
ATOM 3813 O O . ASN A 1 493 ? 0.085 13.858 4.356 1.00 85.88 493 ASN A O 1
ATOM 3817 N N . TYR A 1 494 ? -0.518 12.525 2.664 1.00 85.25 494 TYR A N 1
ATOM 3818 C CA . TYR A 1 494 ? -1.793 12.121 3.254 1.00 85.25 494 TYR A CA 1
ATOM 3819 C C . TYR A 1 494 ? -1.624 11.308 4.537 1.00 85.25 494 TYR A C 1
ATOM 3821 O O . TYR A 1 494 ? -2.269 11.615 5.539 1.00 85.25 494 TYR A O 1
ATOM 3829 N N . LEU A 1 495 ? -0.769 10.285 4.525 1.00 87.38 495 LEU A N 1
ATOM 3830 C CA . LEU A 1 495 ? -0.526 9.453 5.704 1.00 87.38 495 LEU A CA 1
ATOM 3831 C C . LEU A 1 495 ? 0.064 10.293 6.843 1.00 87.38 495 LEU A C 1
ATOM 3833 O O . LEU A 1 495 ? -0.440 10.248 7.965 1.00 87.38 495 LEU A O 1
ATOM 3837 N N . LEU A 1 496 ? 1.054 11.134 6.535 1.00 85.56 496 LEU A N 1
ATOM 3838 C CA . LEU A 1 496 ? 1.658 12.049 7.497 1.00 85.56 496 LEU A CA 1
ATOM 3839 C C . LEU A 1 496 ? 0.643 13.063 8.040 1.00 85.56 496 LEU A C 1
ATOM 3841 O O . LEU A 1 496 ? 0.552 13.244 9.252 1.00 85.56 496 LEU A O 1
ATOM 3845 N N . TYR A 1 497 ? -0.172 13.668 7.170 1.00 80.44 497 TYR A N 1
ATOM 3846 C CA . TYR A 1 497 ? -1.268 14.551 7.572 1.00 80.44 497 TYR A CA 1
ATOM 3847 C C . TYR A 1 497 ? -2.186 13.859 8.582 1.00 80.44 497 TYR A C 1
ATOM 3849 O O . TYR A 1 497 ? -2.440 14.406 9.650 1.00 80.44 497 TYR A O 1
ATOM 3857 N N . ARG A 1 498 ? -2.632 12.631 8.297 1.00 78.69 498 ARG A N 1
ATOM 3858 C CA . ARG A 1 498 ? -3.494 11.865 9.211 1.00 78.69 498 ARG A CA 1
ATOM 3859 C C . ARG A 1 498 ? -2.793 11.483 10.518 1.00 78.69 498 ARG A C 1
ATOM 3861 O O . ARG A 1 498 ? -3.462 11.396 11.540 1.00 78.69 498 ARG A O 1
ATOM 3868 N N . GLY A 1 499 ? -1.475 11.295 10.514 1.00 77.38 499 GLY A N 1
ATOM 3869 C CA . GLY A 1 499 ? -0.699 11.133 11.747 1.00 77.38 499 GLY A CA 1
ATOM 3870 C C . GLY A 1 499 ? -0.636 12.410 12.590 1.00 77.38 499 GLY A C 1
ATOM 3871 O O . GLY A 1 499 ? -0.741 12.354 13.812 1.00 77.38 499 GLY A O 1
ATOM 3872 N N . LEU A 1 500 ? -0.537 13.573 11.942 1.00 73.38 500 LEU A N 1
ATOM 3873 C CA . LEU A 1 500 ? -0.357 14.872 12.598 1.00 73.38 500 LEU A CA 1
ATOM 3874 C C . LEU A 1 500 ? -1.654 15.604 12.942 1.00 73.38 500 LEU A C 1
ATOM 3876 O O . LEU A 1 500 ? -1.617 16.516 13.762 1.00 73.38 500 LEU A O 1
ATOM 3880 N N . ILE A 1 501 ? -2.810 15.234 12.379 1.00 63.16 501 ILE A N 1
ATOM 3881 C CA . ILE A 1 501 ? -4.107 15.767 12.844 1.00 63.16 501 ILE A CA 1
ATOM 3882 C C . ILE A 1 501 ? -4.311 15.458 14.329 1.00 63.16 501 ILE A C 1
ATOM 3884 O O . ILE A 1 501 ? -4.842 16.296 15.056 1.00 63.16 501 ILE A O 1
ATOM 3888 N N . LYS A 1 502 ? -3.785 14.322 14.804 1.00 51.62 502 LYS A N 1
ATOM 3889 C CA . LYS A 1 502 ? -3.729 13.974 16.230 1.00 51.62 502 LYS A CA 1
ATOM 3890 C C . LYS A 1 502 ? -2.912 14.980 17.068 1.00 51.62 502 LYS A C 1
ATOM 3892 O O . LYS A 1 502 ? -3.020 14.960 18.289 1.00 51.62 502 LYS A O 1
ATOM 3897 N N . VAL A 1 503 ? -2.114 15.849 16.433 1.00 36.56 503 VAL A N 1
ATOM 3898 C CA . VAL A 1 503 ? -1.106 16.726 17.059 1.00 36.56 503 VAL A CA 1
ATOM 3899 C C . VAL A 1 503 ? -1.138 18.181 16.540 1.00 36.56 503 VAL A C 1
ATOM 3901 O O . VAL A 1 503 ? -0.235 18.949 16.834 1.00 36.56 503 VAL A O 1
ATOM 3904 N N . VAL A 1 504 ? -2.209 18.612 15.853 1.00 46.44 504 VAL A N 1
ATOM 3905 C CA . VAL A 1 504 ? -2.398 19.982 15.309 1.00 46.44 504 VAL A CA 1
ATOM 3906 C C . VAL A 1 504 ? -1.542 20.282 14.063 1.00 46.44 504 VAL A C 1
ATOM 3908 O O . VAL A 1 504 ? -0.451 20.830 14.160 1.00 46.44 504 VAL A O 1
ATOM 3911 N N . CYS A 1 505 ? -2.065 20.025 12.854 1.00 45.59 505 CYS A N 1
ATOM 3912 C CA . CYS A 1 505 ? -1.492 20.590 11.618 1.00 45.59 505 CYS A CA 1
ATOM 3913 C C . CYS A 1 505 ? -2.534 20.793 10.500 1.00 45.59 505 CYS A C 1
ATOM 3915 O O . CYS A 1 505 ? -2.793 19.907 9.688 1.00 45.59 505 CYS A O 1
ATOM 3917 N N . GLN A 1 506 ? -3.106 22.001 10.415 1.00 47.81 506 GLN A N 1
ATOM 3918 C CA . GLN A 1 506 ? -3.906 22.449 9.258 1.00 47.81 506 GLN A CA 1
ATOM 3919 C C . GLN A 1 506 ? -3.035 22.829 8.039 1.00 47.81 506 GLN A C 1
ATOM 3921 O O . GLN A 1 506 ? -3.542 22.895 6.919 1.00 47.81 506 GLN A O 1
ATOM 3926 N N . LEU A 1 507 ? -1.723 23.021 8.241 1.00 42.25 507 LEU A N 1
ATOM 3927 C CA . LEU A 1 507 ? -0.765 23.458 7.220 1.00 42.25 507 LEU A CA 1
ATOM 3928 C C . LEU A 1 507 ? -0.638 22.459 6.061 1.00 42.25 507 LEU A C 1
ATOM 3930 O O . LEU A 1 507 ? -0.818 22.842 4.912 1.00 42.25 507 LEU A O 1
ATOM 3934 N N . ILE A 1 508 ? -0.421 21.172 6.357 1.00 49.72 508 ILE A N 1
ATOM 3935 C CA . ILE A 1 508 ? -0.239 20.127 5.330 1.00 49.72 508 ILE A CA 1
ATOM 3936 C C . ILE A 1 508 ? -1.500 19.964 4.473 1.00 49.72 508 ILE A C 1
ATOM 3938 O O . ILE A 1 508 ? -1.408 19.731 3.268 1.00 49.72 508 ILE A O 1
ATOM 3942 N N . ARG A 1 509 ? -2.688 20.146 5.065 1.00 51.00 509 ARG A N 1
ATOM 3943 C CA . ARG A 1 509 ? -3.955 20.151 4.322 1.00 51.00 509 ARG A CA 1
ATOM 3944 C C . ARG A 1 509 ? -4.012 21.315 3.336 1.00 51.00 509 ARG A C 1
ATOM 3946 O O . ARG A 1 509 ? -4.321 21.094 2.171 1.00 51.00 509 ARG A O 1
ATOM 3953 N N . ALA A 1 510 ? -3.702 22.527 3.794 1.00 46.19 510 ALA A N 1
ATOM 3954 C CA . ALA A 1 510 ? -3.771 23.735 2.975 1.00 46.19 510 ALA A CA 1
ATOM 3955 C C . ALA A 1 510 ? -2.728 23.748 1.843 1.00 46.19 510 ALA A C 1
ATOM 3957 O O . ALA A 1 510 ? -3.020 24.206 0.737 1.00 46.19 510 ALA A O 1
ATOM 3958 N N . THR A 1 511 ? -1.525 23.225 2.083 1.00 47.62 511 THR A N 1
ATOM 3959 C CA . THR A 1 511 ? -0.460 23.169 1.073 1.00 47.62 511 THR A CA 1
ATOM 3960 C C . THR A 1 511 ? -0.677 22.030 0.077 1.00 47.62 511 THR A C 1
ATOM 3962 O O . THR A 1 511 ? -0.462 22.227 -1.117 1.00 47.62 511 THR A O 1
ATOM 3965 N N . SER A 1 512 ? -1.217 20.884 0.510 1.00 49.34 512 SER A N 1
ATOM 3966 C CA . SER A 1 512 ? -1.523 19.759 -0.394 1.00 49.34 512 SER A CA 1
ATOM 3967 C C . SER A 1 512 ? -2.632 20.108 -1.382 1.00 49.34 512 SER A C 1
ATOM 3969 O O . SER A 1 512 ? -2.555 19.738 -2.550 1.00 49.34 512 SER A O 1
ATOM 3971 N N . THR A 1 513 ? -3.627 20.894 -0.957 1.00 51.62 513 THR A N 1
ATOM 3972 C CA . THR A 1 513 ? -4.651 21.416 -1.873 1.00 51.62 513 THR A CA 1
ATOM 3973 C C . THR A 1 513 ? -4.078 22.385 -2.909 1.00 51.62 513 THR A C 1
ATOM 3975 O O . THR A 1 513 ? -4.583 22.430 -4.027 1.00 51.62 513 THR A O 1
ATOM 3978 N N . ARG A 1 514 ? -2.990 23.110 -2.605 1.00 49.75 514 ARG A N 1
ATOM 3979 C CA . ARG A 1 514 ? -2.339 24.014 -3.573 1.00 49.75 514 ARG A CA 1
ATOM 3980 C C . ARG A 1 514 ? -1.608 23.256 -4.684 1.00 49.75 514 ARG A C 1
ATOM 3982 O O . ARG A 1 514 ? -1.647 23.705 -5.820 1.00 49.75 514 ARG A O 1
ATOM 3989 N N . CYS A 1 515 ? -1.024 22.090 -4.399 1.00 46.97 515 CYS A N 1
ATOM 3990 C CA . CYS A 1 515 ? -0.361 21.249 -5.413 1.00 46.97 515 CYS A CA 1
ATOM 3991 C C . CYS A 1 515 ? -1.325 20.628 -6.436 1.00 46.97 515 CYS A C 1
ATOM 3993 O O . CYS A 1 515 ? -0.901 20.176 -7.493 1.00 46.97 515 CYS A O 1
ATOM 3995 N N . THR A 1 516 ? -2.628 20.592 -6.141 1.00 50.44 516 THR A N 1
ATOM 3996 C CA . THR A 1 516 ? -3.654 20.069 -7.068 1.00 50.44 516 THR A CA 1
ATOM 3997 C C . THR A 1 516 ? -4.133 21.104 -8.093 1.00 50.44 516 THR A C 1
ATOM 3999 O O . THR A 1 516 ? -4.992 20.826 -8.933 1.00 50.44 516 THR A O 1
ATOM 4002 N N . VAL A 1 517 ? -3.580 22.319 -8.026 1.00 43.16 517 VAL A N 1
ATOM 4003 C CA . VAL A 1 517 ? -4.005 23.479 -8.805 1.00 43.16 517 VAL A CA 1
ATOM 4004 C C . VAL A 1 517 ? -2.780 24.056 -9.515 1.00 43.16 517 VAL A C 1
ATOM 4006 O O . VAL A 1 517 ? -1.920 24.672 -8.888 1.00 43.16 517 VAL A O 1
ATOM 4009 N N . SER A 1 518 ? -2.682 23.875 -10.834 1.00 41.88 518 SER A N 1
ATOM 4010 C CA . SER A 1 518 ? -1.733 24.649 -11.644 1.00 41.88 518 SER A CA 1
ATOM 4011 C C . SER A 1 518 ? -2.355 25.995 -12.039 1.00 41.88 518 SER A C 1
ATOM 4013 O O . SER A 1 518 ? -3.576 26.148 -12.063 1.00 41.88 518 SER A O 1
ATOM 4015 N N . HIS A 1 519 ? -1.509 26.981 -12.353 1.00 36.19 519 HIS A N 1
ATOM 4016 C CA . HIS A 1 519 ? -1.848 28.386 -12.647 1.00 36.19 519 HIS A CA 1
ATOM 4017 C C . HIS A 1 519 ? -2.798 28.625 -13.851 1.00 36.19 519 HIS A C 1
ATOM 4019 O O . HIS A 1 519 ? -3.027 29.772 -14.229 1.00 36.19 519 HIS A O 1
ATOM 4025 N N . ALA A 1 520 ? -3.368 27.582 -14.464 1.00 34.50 520 ALA A N 1
ATOM 4026 C CA . ALA A 1 520 ? -4.203 27.677 -15.659 1.00 34.50 520 ALA A CA 1
ATOM 4027 C C . ALA A 1 520 ? -5.499 26.851 -15.528 1.00 34.50 520 ALA A C 1
ATOM 4029 O O . ALA A 1 520 ? -5.587 25.747 -16.046 1.00 34.50 520 ALA A O 1
ATOM 4030 N N . SER A 1 521 ? -6.495 27.391 -14.815 1.00 39.06 521 SER A N 1
ATOM 4031 C CA . SER A 1 521 ? -7.953 27.135 -14.936 1.00 39.06 521 SER A CA 1
ATOM 4032 C C . SER A 1 521 ? -8.509 25.696 -15.116 1.00 39.06 521 SER A C 1
ATOM 4034 O O . SER A 1 521 ? -9.696 25.544 -15.411 1.00 39.06 521 SER A O 1
ATOM 4036 N N . LYS A 1 522 ? -7.739 24.627 -14.868 1.00 59.50 522 LYS A N 1
ATOM 4037 C CA . LYS A 1 522 ? -8.197 23.226 -14.787 1.00 59.50 522 LYS A CA 1
ATOM 4038 C C . LYS A 1 522 ? -7.523 22.527 -13.596 1.00 59.50 522 LYS A C 1
ATOM 4040 O O . LYS A 1 522 ? -6.311 22.615 -13.430 1.00 59.50 522 LYS A O 1
ATOM 4045 N N . TYR A 1 523 ? -8.302 21.849 -12.749 1.00 65.81 523 TYR A N 1
ATOM 4046 C CA . TYR A 1 523 ? -7.768 21.049 -11.635 1.00 65.81 523 TYR A CA 1
ATOM 4047 C C . TYR A 1 523 ? -6.993 19.846 -12.177 1.00 65.81 523 TYR A C 1
ATOM 4049 O O . TYR A 1 523 ? -7.506 19.125 -13.033 1.00 65.81 523 TYR A O 1
ATOM 4057 N N . HIS A 1 524 ? -5.787 19.613 -11.657 1.00 70.06 524 HIS A N 1
ATOM 4058 C CA . HIS A 1 524 ? -4.934 18.499 -12.064 1.00 70.06 524 HIS A CA 1
ATOM 4059 C C . HIS A 1 524 ? -4.663 17.586 -10.869 1.00 70.06 524 HIS A C 1
ATOM 4061 O O . HIS A 1 524 ? -4.060 17.987 -9.875 1.00 70.06 524 HIS A O 1
ATOM 4067 N N . PHE A 1 525 ? -5.101 16.333 -10.977 1.00 77.44 525 PHE A N 1
ATOM 4068 C CA . PHE A 1 525 ? -4.935 15.336 -9.923 1.00 77.44 525 PHE A CA 1
ATOM 4069 C C . PHE A 1 525 ? -3.732 14.454 -10.235 1.00 77.44 525 PHE A C 1
ATOM 4071 O O . PHE A 1 525 ? -3.833 13.500 -11.006 1.00 77.44 525 PHE A O 1
ATOM 4078 N N . VAL A 1 526 ? -2.592 14.779 -9.627 1.00 79.19 526 VAL A N 1
ATOM 4079 C CA . VAL A 1 526 ? -1.318 14.065 -9.799 1.00 79.19 526 VAL A CA 1
ATOM 4080 C C . VAL A 1 526 ? -0.879 13.399 -8.495 1.00 79.19 526 VAL A C 1
ATOM 4082 O O . VAL A 1 526 ? -1.229 13.850 -7.402 1.00 79.19 526 VAL A O 1
ATOM 4085 N N . THR A 1 527 ? -0.164 12.278 -8.599 1.00 80.44 527 THR A N 1
ATOM 4086 C CA . THR A 1 527 ? 0.326 11.499 -7.444 1.00 80.44 527 THR A CA 1
ATOM 4087 C C . THR A 1 527 ? 1.702 11.951 -6.962 1.00 80.44 527 THR A C 1
ATOM 4089 O O . THR A 1 527 ? 2.024 11.766 -5.785 1.00 80.44 527 THR A O 1
ATOM 4092 N N . VAL A 1 528 ? 2.479 12.559 -7.860 1.00 81.00 528 VAL A N 1
ATOM 4093 C CA . VAL A 1 528 ? 3.838 13.058 -7.644 1.00 81.00 528 VAL A CA 1
ATOM 4094 C C . VAL A 1 528 ? 3.879 14.531 -8.033 1.00 81.00 528 VAL A C 1
ATOM 4096 O O . VAL A 1 528 ? 3.311 14.918 -9.056 1.00 81.00 528 VAL A O 1
ATOM 4099 N N . PHE A 1 529 ? 4.543 15.349 -7.228 1.00 78.88 529 PHE A N 1
ATOM 4100 C CA . PHE A 1 529 ? 4.726 16.775 -7.484 1.00 78.88 529 PHE A CA 1
ATOM 4101 C C . PHE A 1 529 ? 6.121 17.215 -7.047 1.00 78.88 529 PHE A C 1
ATOM 4103 O O . PHE A 1 529 ? 6.749 16.586 -6.196 1.00 78.88 529 PHE A O 1
ATOM 4110 N N . ASP A 1 530 ? 6.602 18.300 -7.632 1.00 78.69 530 ASP A N 1
ATOM 4111 C CA . ASP A 1 530 ? 7.804 18.982 -7.180 1.00 78.69 530 ASP A CA 1
ATOM 4112 C C . ASP A 1 530 ? 7.462 19.869 -5.968 1.00 78.69 530 ASP A C 1
ATOM 4114 O O . ASP A 1 530 ? 6.523 20.666 -6.019 1.00 78.69 530 ASP A O 1
ATOM 4118 N N . THR A 1 531 ? 8.189 19.731 -4.857 1.00 76.75 531 THR A N 1
ATOM 4119 C CA . THR A 1 531 ? 7.899 20.449 -3.601 1.00 76.75 531 THR A CA 1
ATOM 4120 C C . THR A 1 531 ? 8.406 21.891 -3.574 1.00 76.75 531 THR A C 1
ATOM 4122 O O . THR A 1 531 ? 8.157 22.599 -2.606 1.00 76.75 531 THR A O 1
ATOM 4125 N N . SER A 1 532 ? 9.093 22.366 -4.612 1.00 73.94 532 SER A N 1
ATOM 4126 C CA . SER A 1 532 ? 9.438 23.785 -4.775 1.00 73.94 532 SER A CA 1
ATOM 4127 C C . SER A 1 532 ? 8.430 24.542 -5.632 1.00 73.94 532 SER A C 1
ATOM 4129 O O . SER A 1 532 ? 8.126 25.696 -5.357 1.00 73.94 532 SER A O 1
ATOM 4131 N N . SER A 1 533 ? 7.872 23.893 -6.656 1.00 72.62 533 SER A N 1
ATOM 4132 C CA . SER A 1 533 ? 6.946 24.537 -7.601 1.00 72.62 533 SER A CA 1
ATOM 4133 C C . SER A 1 533 ? 5.480 24.141 -7.412 1.00 72.62 533 SER A C 1
ATOM 4135 O O . SER A 1 533 ? 4.581 24.805 -7.936 1.00 72.62 533 SER A O 1
ATOM 4137 N N . GLY A 1 534 ? 5.223 23.034 -6.711 1.00 68.94 534 GLY A N 1
ATOM 4138 C CA . GLY A 1 534 ? 3.904 22.420 -6.588 1.00 68.94 534 GLY A CA 1
ATOM 4139 C C . GLY A 1 534 ? 3.365 21.845 -7.899 1.00 68.94 534 GLY A C 1
ATOM 4140 O O . GLY A 1 534 ? 2.206 21.442 -7.940 1.00 68.94 534 GLY A O 1
ATOM 4141 N N . GLN A 1 535 ? 4.170 21.828 -8.967 1.00 73.25 535 GLN A N 1
ATOM 4142 C CA . GLN A 1 535 ? 3.785 21.329 -10.284 1.00 73.25 535 GLN A CA 1
ATOM 4143 C C . GLN A 1 535 ? 4.140 19.846 -10.444 1.00 73.25 535 GLN A C 1
ATOM 4145 O O . GLN A 1 535 ? 5.064 19.356 -9.787 1.00 73.25 535 GLN A O 1
ATOM 4150 N N . PRO A 1 536 ? 3.447 19.108 -11.329 1.00 73.06 536 PRO A N 1
ATOM 4151 C CA . PRO A 1 536 ? 3.907 17.784 -11.720 1.00 73.06 536 PRO A CA 1
ATOM 4152 C C . PRO A 1 536 ? 5.299 17.870 -12.372 1.00 73.06 536 PRO A C 1
ATOM 4154 O O . PRO A 1 536 ? 5.537 18.780 -13.171 1.00 73.06 536 PRO A O 1
ATOM 4157 N N . PRO A 1 537 ? 6.216 16.930 -12.085 1.00 70.94 537 PRO A N 1
ATOM 4158 C CA . PRO A 1 537 ? 7.533 16.912 -12.712 1.00 70.94 537 PRO A CA 1
ATOM 4159 C C . PRO A 1 537 ? 7.424 16.784 -14.239 1.00 70.94 537 PRO A C 1
ATOM 4161 O O . PRO A 1 537 ? 6.625 15.997 -14.747 1.00 70.94 537 PRO A O 1
ATOM 4164 N N . SER A 1 538 ? 8.240 17.531 -14.982 1.00 61.88 538 SER A N 1
ATOM 4165 C CA . SER A 1 538 ? 8.158 17.641 -16.450 1.00 61.88 538 SER A CA 1
ATOM 4166 C C . SER A 1 538 ? 8.558 16.375 -17.219 1.00 61.88 538 SER A C 1
ATOM 4168 O O . SER A 1 538 ? 8.214 16.240 -18.391 1.00 61.88 538 SER A O 1
ATOM 4170 N N . SER A 1 539 ? 9.288 15.457 -16.583 1.00 55.88 539 SER A N 1
ATOM 4171 C CA . SER A 1 539 ? 9.932 14.301 -17.220 1.00 55.88 539 SER A CA 1
ATOM 4172 C C . SER A 1 539 ? 9.104 13.016 -17.231 1.00 55.88 539 SER A C 1
ATOM 4174 O O . SER A 1 539 ? 9.497 12.061 -17.899 1.00 55.88 539 SER A O 1
ATOM 4176 N N . ALA A 1 540 ? 7.974 12.967 -16.524 1.00 53.69 540 ALA A N 1
ATOM 4177 C CA . ALA A 1 540 ? 7.260 11.717 -16.293 1.00 53.69 540 ALA A CA 1
ATOM 4178 C C . ALA A 1 540 ? 5.873 11.670 -16.940 1.00 53.69 540 ALA A C 1
ATOM 4180 O O . ALA A 1 540 ? 5.130 12.650 -17.012 1.00 53.69 540 ALA A O 1
ATOM 4181 N N . HIS A 1 541 ? 5.523 10.482 -17.434 1.00 56.75 541 HIS A N 1
ATOM 4182 C CA . HIS A 1 541 ? 4.191 10.194 -17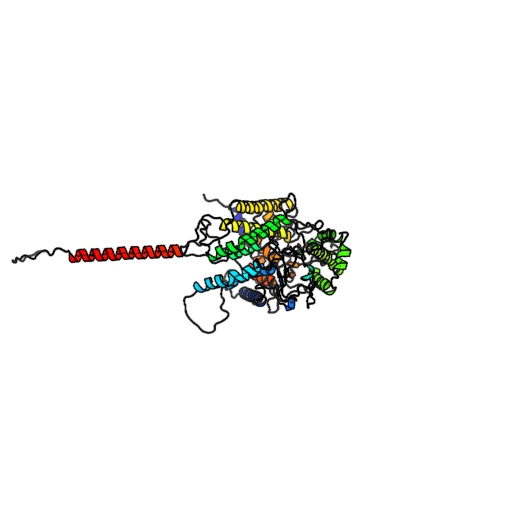.944 1.00 56.75 541 HIS A CA 1
ATOM 4183 C C . HIS A 1 541 ? 3.225 10.030 -16.772 1.00 56.75 541 HIS A C 1
ATOM 4185 O O . HIS A 1 541 ? 3.114 8.956 -16.186 1.00 56.75 541 HIS A O 1
ATOM 4191 N N . TRP A 1 542 ? 2.512 11.102 -16.449 1.00 62.50 542 TRP A N 1
ATOM 4192 C CA . TRP A 1 542 ? 1.464 11.092 -15.435 1.00 62.50 542 TRP A CA 1
ATOM 4193 C C . TRP A 1 542 ? 0.099 10.831 -16.060 1.00 62.50 542 TRP A C 1
ATOM 4195 O O . TRP A 1 542 ? -0.165 11.226 -17.197 1.00 62.50 542 TRP A O 1
ATOM 4205 N N . THR A 1 543 ? -0.798 10.216 -15.293 1.00 60.25 543 THR A N 1
ATOM 4206 C CA . THR A 1 543 ? -2.225 10.280 -15.612 1.00 60.25 543 THR A CA 1
ATOM 4207 C C . THR A 1 543 ? -2.677 11.723 -15.423 1.00 60.25 543 THR A C 1
ATOM 4209 O O . THR A 1 543 ? -2.476 12.286 -14.345 1.00 60.25 543 THR A O 1
ATOM 4212 N N . SER A 1 544 ? -3.307 12.311 -16.434 1.00 60.06 544 SER A N 1
ATOM 4213 C CA . SER A 1 544 ? -3.832 13.678 -16.381 1.00 60.06 544 SER A CA 1
ATOM 4214 C C . SER A 1 544 ? -4.887 13.862 -15.277 1.00 60.06 544 SER A C 1
ATOM 4216 O O . SER A 1 544 ? -5.064 14.972 -14.772 1.00 60.06 544 SER A O 1
ATOM 4218 N N . SER A 1 545 ? -5.550 12.764 -14.882 1.00 74.81 545 SER A N 1
ATOM 4219 C CA . SER A 1 545 ? -6.592 12.702 -13.848 1.00 74.81 545 SER A CA 1
ATOM 4220 C C . SER A 1 545 ? -6.467 11.439 -12.982 1.00 74.81 545 SER A C 1
ATOM 4222 O O . SER A 1 545 ? -7.196 10.465 -13.173 1.00 74.81 545 SER A O 1
ATOM 4224 N N . SER A 1 546 ? -5.534 11.431 -12.025 1.00 83.69 546 SER A N 1
ATOM 4225 C CA . SER A 1 546 ? -5.339 10.287 -11.126 1.00 83.69 546 SER A CA 1
ATOM 4226 C C . SER A 1 546 ? -6.498 10.122 -10.142 1.00 83.69 546 SER A C 1
ATOM 4228 O O . SER A 1 546 ? -6.764 11.003 -9.318 1.00 83.69 546 SER A O 1
ATOM 4230 N N . SER A 1 547 ? -7.112 8.938 -10.138 1.00 87.44 547 SER A N 1
ATOM 4231 C CA . SER A 1 547 ? -8.143 8.581 -9.158 1.00 87.44 547 SER A CA 1
ATOM 4232 C C . SER A 1 547 ? -7.590 8.513 -7.735 1.00 87.44 547 SER A C 1
ATOM 4234 O O . SER A 1 547 ? -8.266 8.915 -6.795 1.00 87.44 547 SER A O 1
ATOM 4236 N N . LEU A 1 548 ? -6.343 8.059 -7.550 1.00 87.38 548 LEU A N 1
ATOM 4237 C CA . LEU A 1 548 ? -5.719 8.020 -6.222 1.00 87.38 548 LEU A CA 1
ATOM 4238 C C . LEU A 1 548 ? -5.571 9.433 -5.647 1.00 87.38 548 LEU A C 1
ATOM 4240 O O . LEU A 1 548 ? -5.903 9.664 -4.487 1.00 87.38 548 LEU A O 1
ATOM 4244 N N . SER A 1 549 ? -5.112 10.379 -6.469 1.00 84.19 549 SER A N 1
ATOM 4245 C CA . SER A 1 549 ? -4.950 11.775 -6.060 1.00 84.19 549 SER A CA 1
ATOM 4246 C C . SER A 1 549 ? -6.296 12.431 -5.738 1.00 84.19 549 SER A C 1
ATOM 4248 O O . SER A 1 549 ? -6.469 12.971 -4.644 1.00 84.19 549 SER A O 1
ATOM 4250 N N . ALA A 1 550 ? -7.294 12.273 -6.612 1.00 81.50 550 ALA A N 1
ATOM 4251 C CA . ALA A 1 550 ? -8.655 12.749 -6.364 1.00 81.50 550 ALA A CA 1
ATOM 4252 C C . ALA A 1 550 ? -9.259 12.158 -5.075 1.00 81.50 550 ALA A C 1
ATOM 4254 O O . ALA A 1 550 ? -9.836 12.879 -4.257 1.00 81.50 550 ALA A O 1
ATOM 4255 N N . ALA A 1 551 ? -9.071 10.858 -4.842 1.00 85.38 551 ALA A N 1
ATOM 4256 C CA . ALA A 1 551 ? -9.531 10.194 -3.630 1.00 85.38 551 ALA A CA 1
ATOM 4257 C C . ALA A 1 551 ? -8.841 10.726 -2.369 1.00 85.38 551 ALA A C 1
ATOM 4259 O O . ALA A 1 551 ? -9.506 10.976 -1.365 1.00 85.38 551 ALA A O 1
ATOM 4260 N N . ILE A 1 552 ? -7.522 10.926 -2.406 1.00 84.38 552 ILE A N 1
ATOM 4261 C CA . ILE A 1 552 ? -6.765 11.475 -1.277 1.00 84.38 552 ILE A CA 1
ATOM 4262 C C . ILE A 1 552 ? -7.265 12.873 -0.910 1.00 84.38 552 ILE A C 1
ATOM 4264 O O . ILE A 1 552 ? -7.490 13.138 0.269 1.00 84.38 552 ILE A O 1
ATOM 4268 N N . VAL A 1 553 ? -7.485 13.745 -1.894 1.00 77.06 553 VAL A N 1
ATOM 4269 C CA . VAL A 1 553 ? -7.981 15.112 -1.666 1.00 77.06 553 VAL A CA 1
ATOM 4270 C C . VAL A 1 553 ? -9.326 15.097 -0.940 1.00 77.06 553 VAL A C 1
ATOM 4272 O O . VAL A 1 553 ? -9.512 15.812 0.046 1.00 77.06 553 VAL A O 1
ATOM 4275 N N . LEU A 1 554 ? -10.244 14.225 -1.364 1.00 76.25 554 LEU A N 1
ATOM 4276 C CA . LEU A 1 554 ? -11.520 14.029 -0.674 1.00 76.25 554 LEU A CA 1
ATOM 4277 C C . LEU A 1 554 ? -11.318 13.471 0.741 1.00 76.25 554 LEU A C 1
ATOM 4279 O O . LEU A 1 554 ? -11.918 13.975 1.688 1.00 76.25 554 LEU A O 1
ATOM 4283 N N . ASN A 1 555 ? -10.423 12.493 0.905 1.00 79.62 555 ASN A N 1
ATOM 4284 C CA . ASN A 1 555 ? -10.115 11.859 2.189 1.00 79.62 555 ASN A CA 1
ATOM 4285 C C . ASN A 1 555 ? -9.434 12.805 3.197 1.00 79.62 555 ASN A C 1
ATOM 4287 O O . ASN A 1 555 ? -9.619 12.642 4.405 1.00 79.62 555 ASN A O 1
ATOM 4291 N N . MET A 1 556 ? -8.673 13.801 2.731 1.00 74.88 556 MET A N 1
ATOM 4292 C CA . MET A 1 556 ? -8.124 14.888 3.557 1.00 74.88 556 MET A CA 1
ATOM 4293 C C . MET A 1 556 ? -9.220 15.833 4.073 1.00 74.88 556 MET A C 1
ATOM 4295 O O . MET A 1 556 ? -9.054 16.473 5.111 1.00 74.88 556 MET A O 1
ATOM 4299 N N . GLY A 1 557 ? -10.343 15.928 3.355 1.00 67.31 557 GLY A N 1
ATOM 4300 C CA . GLY A 1 557 ? -11.514 16.699 3.762 1.00 67.31 557 GLY A CA 1
ATOM 4301 C C . GLY A 1 557 ? -12.376 16.020 4.828 1.00 67.31 557 GLY A C 1
ATOM 4302 O O . GLY A 1 557 ? -13.210 16.691 5.439 1.00 67.31 557 GLY A O 1
ATOM 4303 N N . LEU A 1 558 ? -12.187 14.717 5.061 1.00 69.50 558 LEU A N 1
ATOM 4304 C CA . LEU A 1 558 ? -12.983 13.943 6.013 1.00 69.50 558 LEU A CA 1
ATOM 4305 C C . LEU A 1 558 ? -12.577 14.254 7.460 1.00 69.50 558 LEU A C 1
ATOM 4307 O O . LEU A 1 558 ? -11.386 14.413 7.737 1.00 69.50 558 LEU A O 1
ATOM 4311 N N . PRO A 1 559 ? -13.541 14.316 8.398 1.00 63.97 559 PRO A N 1
ATOM 4312 C CA . PRO A 1 559 ? -13.222 14.428 9.816 1.00 63.97 559 PRO A CA 1
ATOM 4313 C C . PRO A 1 559 ? -12.438 13.195 10.277 1.00 63.97 559 PRO A C 1
ATOM 4315 O O . PRO A 1 559 ? -12.649 12.090 9.771 1.00 63.97 559 PRO A O 1
ATOM 4318 N N . ASP A 1 560 ? -11.533 13.383 11.239 1.00 55.56 560 ASP A N 1
ATOM 4319 C CA . ASP A 1 560 ? -10.685 12.289 11.716 1.00 55.56 560 ASP A CA 1
ATOM 4320 C C . ASP A 1 560 ? -11.487 11.287 12.559 1.00 55.56 560 ASP A C 1
ATOM 4322 O O . ASP A 1 560 ? -11.292 10.084 12.413 1.00 55.56 560 ASP A O 1
ATOM 4326 N N . VAL A 1 561 ? -12.444 11.770 13.368 1.00 53.38 561 VAL A N 1
ATOM 4327 C CA . VAL A 1 561 ? -13.369 10.944 14.160 1.00 53.38 561 VAL A CA 1
ATOM 4328 C C . VAL A 1 561 ? -14.640 11.752 14.476 1.00 53.38 561 VAL A C 1
ATOM 4330 O O . VAL A 1 561 ? -14.553 12.865 14.994 1.00 53.38 561 VAL A O 1
ATOM 4333 N N . THR A 1 562 ? -15.835 11.212 14.217 1.00 40.75 562 THR A N 1
ATOM 4334 C CA . THR A 1 562 ? -17.002 11.553 15.049 1.00 40.75 562 THR A CA 1
ATOM 4335 C C . THR A 1 562 ? -16.825 10.762 16.331 1.00 40.75 562 THR A C 1
ATOM 4337 O O . THR A 1 562 ? -16.794 9.538 16.240 1.00 40.75 562 THR A O 1
ATOM 4340 N N . THR A 1 563 ? -16.648 11.418 17.482 1.00 40.41 563 THR A N 1
ATOM 4341 C CA . THR A 1 563 ? -16.516 10.736 18.781 1.00 40.41 563 THR A CA 1
ATOM 4342 C C . THR A 1 563 ? -17.497 9.562 18.843 1.00 40.41 563 THR A C 1
ATOM 4344 O O . THR A 1 563 ? -18.703 9.818 18.719 1.00 40.41 563 THR A O 1
ATOM 4347 N N . PRO A 1 564 ? -17.010 8.307 18.946 1.00 43.88 564 PRO A N 1
ATOM 4348 C CA . PRO A 1 564 ? -17.890 7.159 19.040 1.00 43.88 564 PRO A CA 1
ATOM 4349 C C . PRO A 1 564 ? -18.866 7.410 20.189 1.00 43.88 564 PRO A C 1
ATOM 4351 O O . PRO A 1 564 ? -18.449 7.945 21.225 1.00 43.88 564 PRO A O 1
ATOM 4354 N N . PRO A 1 565 ? -20.148 7.055 20.054 1.00 46.16 565 PRO A N 1
ATOM 4355 C CA . PRO A 1 565 ? -20.957 6.918 21.249 1.00 46.16 565 PRO A CA 1
ATOM 4356 C C . PRO A 1 565 ? -20.296 5.916 22.193 1.00 46.16 565 PRO A C 1
ATOM 4358 O O . PRO A 1 565 ? -19.617 4.994 21.739 1.00 46.16 565 PRO A O 1
ATOM 4361 N N . SER A 1 566 ? -20.452 6.127 23.502 1.00 40.97 566 SER A N 1
ATOM 4362 C CA . SER A 1 566 ? -19.838 5.251 24.501 1.00 40.97 566 SER A CA 1
ATOM 4363 C C . SER A 1 566 ? -20.133 3.782 24.157 1.00 40.97 566 SER A C 1
ATOM 4365 O O . SER A 1 566 ? -21.291 3.468 23.859 1.00 40.97 566 SER A O 1
ATOM 4367 N N . PRO A 1 567 ? -19.140 2.875 24.207 1.00 44.72 567 PRO A N 1
ATOM 4368 C CA . PRO A 1 567 ? -19.343 1.443 23.956 1.00 44.72 567 PRO A CA 1
ATOM 4369 C C . PRO A 1 567 ? -20.380 0.797 24.891 1.00 44.72 567 PRO A C 1
ATOM 4371 O O . PRO A 1 567 ? -20.874 -0.291 24.618 1.00 44.72 567 PRO A O 1
ATOM 4374 N N . ASP A 1 568 ? -20.758 1.487 25.968 1.00 43.91 568 ASP A N 1
ATOM 4375 C CA . ASP A 1 568 ? -21.797 1.058 26.904 1.00 43.91 568 ASP A CA 1
ATOM 4376 C C . ASP A 1 568 ? -23.231 1.289 26.392 1.00 43.91 568 ASP A C 1
ATOM 4378 O O . ASP A 1 568 ? -24.189 0.972 27.098 1.00 43.91 568 ASP A O 1
ATOM 4382 N N . THR A 1 569 ? -23.408 1.849 25.188 1.00 44.09 569 THR A N 1
ATOM 4383 C CA . THR A 1 569 ? -24.737 2.155 24.639 1.00 44.09 569 THR A CA 1
ATOM 4384 C C . THR A 1 569 ? -25.222 1.037 23.699 1.00 44.09 569 THR A C 1
ATOM 4386 O O . THR A 1 569 ? -24.649 0.870 22.621 1.00 44.09 569 THR A O 1
ATOM 4389 N N . PRO A 1 570 ? -26.273 0.268 24.049 1.00 44.34 570 PRO A N 1
ATOM 4390 C CA . PRO A 1 570 ? -26.781 -0.812 23.199 1.00 44.34 570 PRO A CA 1
ATOM 4391 C C . PRO A 1 570 ? -27.354 -0.296 21.864 1.00 44.34 570 PRO A C 1
ATOM 4393 O O . PRO A 1 570 ? -28.097 0.689 21.890 1.00 44.34 570 PRO A O 1
ATOM 4396 N N . PRO A 1 571 ? -27.133 -0.977 20.718 1.00 43.78 571 PRO A N 1
ATOM 4397 C CA . PRO A 1 571 ? -27.957 -0.800 19.522 1.00 43.78 571 PRO A CA 1
ATOM 4398 C C . PRO A 1 571 ? -29.395 -1.231 19.821 1.00 43.78 571 PRO A C 1
ATOM 4400 O O . PRO A 1 571 ? -29.647 -2.360 20.241 1.00 43.78 571 PRO A O 1
ATOM 4403 N N . ILE A 1 572 ? -30.337 -0.302 19.656 1.00 54.97 572 ILE A N 1
ATOM 4404 C CA . ILE A 1 572 ? -31.748 -0.535 19.967 1.00 54.97 572 ILE A CA 1
ATOM 4405 C C . ILE A 1 572 ? -32.466 -1.021 18.705 1.00 54.97 572 ILE A C 1
ATOM 4407 O O . ILE A 1 572 ? -32.495 -0.330 17.687 1.00 54.97 572 ILE A O 1
ATOM 4411 N N . ASP A 1 573 ? -33.069 -2.203 18.803 1.00 53.44 573 ASP A N 1
ATOM 4412 C CA . ASP A 1 573 ? -33.899 -2.801 17.762 1.00 53.44 573 ASP A CA 1
ATOM 4413 C C . ASP A 1 573 ? -35.211 -2.011 17.593 1.00 53.44 573 ASP A C 1
ATOM 4415 O O . ASP A 1 573 ? -35.990 -1.840 18.538 1.00 53.44 573 ASP A O 1
ATOM 4419 N N . ARG A 1 574 ? -35.456 -1.510 16.378 1.00 53.91 574 ARG A N 1
ATOM 4420 C CA . ARG A 1 574 ? -36.634 -0.694 16.042 1.00 53.91 574 ARG A CA 1
ATOM 4421 C C . ARG A 1 574 ? -37.941 -1.467 16.185 1.00 53.91 574 ARG A C 1
ATOM 4423 O O . ARG A 1 574 ? -38.955 -0.853 16.525 1.00 53.91 574 ARG A O 1
ATOM 4430 N N . ASP A 1 575 ? -37.917 -2.782 15.976 1.00 55.72 575 ASP A N 1
ATOM 4431 C CA . ASP A 1 575 ? -39.113 -3.617 16.080 1.00 55.72 575 ASP A CA 1
ATOM 4432 C C . ASP A 1 575 ? -39.561 -3.727 17.540 1.00 55.72 575 ASP A C 1
ATOM 4434 O O . ASP A 1 575 ? -40.747 -3.588 17.848 1.00 55.72 575 ASP A O 1
ATOM 4438 N N . ALA A 1 576 ? -38.609 -3.835 18.469 1.00 56.72 576 ALA A N 1
ATOM 4439 C CA . ALA A 1 576 ? -38.893 -3.820 19.899 1.00 56.72 576 ALA A CA 1
ATOM 4440 C C . ALA A 1 576 ? -39.491 -2.476 20.362 1.00 56.72 576 ALA A C 1
ATOM 4442 O O . ALA A 1 576 ? -40.412 -2.468 21.179 1.00 56.72 576 ALA A O 1
ATOM 4443 N N . ILE A 1 577 ? -39.031 -1.341 19.816 1.00 60.84 577 ILE A N 1
ATOM 4444 C CA . ILE A 1 577 ? -39.572 -0.010 20.153 1.00 60.84 577 ILE A CA 1
ATOM 4445 C C . ILE A 1 577 ? -41.001 0.158 19.632 1.00 60.84 577 ILE A C 1
ATOM 4447 O O . ILE A 1 577 ? -41.863 0.628 20.372 1.00 60.84 577 ILE A O 1
ATOM 4451 N N . LEU A 1 578 ? -41.270 -0.226 18.379 1.00 68.88 578 LEU A N 1
ATOM 4452 C CA . LEU A 1 578 ? -42.621 -0.177 17.811 1.00 68.88 578 LEU A CA 1
ATOM 4453 C C . LEU A 1 578 ? -43.593 -1.017 18.642 1.00 68.88 578 LEU A C 1
ATOM 4455 O O . LEU A 1 578 ? -44.696 -0.563 18.938 1.00 68.88 578 LEU A O 1
ATOM 4459 N N . ILE A 1 579 ? -43.155 -2.196 19.085 1.00 72.25 579 ILE A N 1
ATOM 4460 C CA . ILE A 1 579 ? -43.939 -3.066 19.963 1.00 72.25 579 ILE A CA 1
ATOM 4461 C C . ILE A 1 579 ? -44.210 -2.385 21.312 1.00 72.25 579 ILE A C 1
ATOM 4463 O O . ILE A 1 579 ? -45.364 -2.333 21.733 1.00 72.25 579 ILE A O 1
ATOM 4467 N N . VAL A 1 580 ? -43.198 -1.816 21.974 1.00 74.88 580 VAL A N 1
ATOM 4468 C CA . VAL A 1 580 ? -43.370 -1.133 23.273 1.00 74.88 580 VAL A CA 1
ATOM 4469 C C . VAL A 1 580 ? -44.265 0.103 23.147 1.00 74.88 580 VAL A C 1
ATOM 4471 O O . VAL A 1 580 ? -45.168 0.284 23.959 1.00 74.88 580 VAL A O 1
ATOM 4474 N N . MET A 1 581 ? -44.092 0.911 22.100 1.00 77.81 581 MET A N 1
ATOM 4475 C CA . MET A 1 581 ? -44.919 2.095 21.851 1.00 77.81 581 MET A CA 1
ATOM 4476 C C . MET A 1 581 ? -46.375 1.714 21.542 1.00 77.81 581 MET A C 1
ATOM 4478 O O . MET A 1 581 ? -47.301 2.360 22.032 1.00 77.81 581 MET A O 1
ATOM 4482 N N . CYS A 1 582 ? -46.600 0.635 20.781 1.00 80.38 582 CYS A N 1
ATOM 4483 C CA . CYS A 1 582 ? -47.934 0.073 20.572 1.00 80.38 582 CYS A CA 1
ATOM 4484 C C . CYS A 1 582 ? -48.557 -0.423 21.884 1.00 80.38 582 CYS A C 1
ATOM 4486 O O . CYS A 1 582 ? -49.736 -0.168 22.121 1.00 80.38 582 CYS A O 1
ATOM 4488 N N . ILE A 1 583 ? -47.785 -1.089 22.748 1.00 83.19 583 ILE A N 1
ATOM 4489 C CA . ILE A 1 583 ? -48.257 -1.542 24.063 1.00 83.19 583 ILE A CA 1
ATOM 4490 C C . ILE A 1 583 ? -48.651 -0.345 24.936 1.00 83.19 583 ILE A C 1
ATOM 4492 O O . ILE A 1 583 ? -49.744 -0.350 25.500 1.00 83.19 583 ILE A O 1
ATOM 4496 N N . GLU A 1 584 ? -47.828 0.704 25.011 1.00 85.44 584 GLU A N 1
ATOM 4497 C CA . GLU A 1 584 ? -48.159 1.902 25.791 1.00 85.44 584 GLU A CA 1
ATOM 4498 C C . GLU A 1 584 ? -49.411 2.616 25.273 1.00 85.44 584 GLU A C 1
ATOM 4500 O O . GLU A 1 584 ? -50.270 2.994 26.068 1.00 85.44 584 GLU A O 1
ATOM 4505 N N . LEU A 1 585 ? -49.572 2.743 23.951 1.00 89.88 585 LEU A N 1
ATOM 4506 C CA . LEU A 1 585 ? -50.781 3.311 23.343 1.00 89.88 585 LEU A CA 1
ATOM 4507 C C . LEU A 1 585 ? -52.035 2.501 23.691 1.00 89.88 585 LEU A C 1
ATOM 4509 O O . LEU A 1 585 ? -53.079 3.080 24.001 1.00 89.88 585 LEU A O 1
ATOM 4513 N N . VAL A 1 586 ? -51.939 1.170 23.676 1.00 91.69 586 VAL A N 1
ATOM 4514 C CA . VAL A 1 586 ? -53.046 0.283 24.056 1.00 91.69 586 VAL A CA 1
ATOM 4515 C C . VAL A 1 586 ? -53.380 0.433 25.541 1.00 91.69 586 VAL A C 1
ATOM 4517 O O . VAL A 1 586 ? -54.556 0.552 25.887 1.00 91.69 586 VAL A O 1
ATOM 4520 N N . VAL A 1 587 ? -52.373 0.488 26.418 1.00 91.50 587 VAL A N 1
ATOM 4521 C CA . VAL A 1 587 ? -52.572 0.687 27.863 1.00 91.50 587 VAL A CA 1
ATOM 4522 C C . VAL A 1 587 ? -53.189 2.058 28.147 1.00 91.50 587 VAL A C 1
ATOM 4524 O O . VAL A 1 587 ? -54.177 2.143 28.876 1.00 91.50 587 VAL A O 1
ATOM 4527 N N . ALA A 1 588 ? -52.679 3.126 27.531 1.00 89.56 588 ALA A N 1
ATOM 4528 C CA . ALA A 1 588 ? -53.212 4.476 27.687 1.00 89.56 588 ALA A CA 1
ATOM 4529 C C . ALA A 1 588 ? -54.673 4.567 27.223 1.00 89.56 588 ALA A C 1
ATOM 4531 O O . ALA A 1 588 ? -55.512 5.151 27.914 1.00 89.56 588 ALA A O 1
ATOM 4532 N N . MET A 1 589 ? -55.008 3.934 26.094 1.00 93.50 589 MET A N 1
ATOM 4533 C CA . MET A 1 589 ? -56.382 3.886 25.600 1.00 93.50 589 MET A CA 1
ATOM 4534 C C . MET A 1 589 ? -57.295 3.070 26.526 1.00 93.50 589 MET A C 1
ATOM 4536 O O . MET A 1 589 ? -58.410 3.502 26.812 1.00 93.50 589 MET A O 1
ATOM 4540 N N . ALA A 1 590 ? -56.826 1.940 27.062 1.00 88.81 590 ALA A N 1
ATOM 4541 C CA . ALA A 1 590 ? -57.586 1.139 28.022 1.00 88.81 590 ALA A CA 1
ATOM 4542 C C . ALA A 1 590 ? -57.876 1.910 29.321 1.00 88.81 590 ALA A C 1
ATOM 4544 O O . ALA A 1 590 ? -59.001 1.870 29.827 1.00 88.81 590 ALA A O 1
ATOM 4545 N N . VAL A 1 591 ? -56.897 2.662 29.834 1.00 94.00 591 VAL A N 1
ATOM 4546 C CA . VAL A 1 591 ? -57.077 3.536 31.002 1.00 94.00 591 VAL A CA 1
ATOM 4547 C C . VAL A 1 591 ? -58.081 4.647 30.690 1.00 94.00 591 VAL A C 1
ATOM 4549 O O . VAL A 1 591 ? -59.020 4.850 31.460 1.00 94.00 591 VAL A O 1
ATOM 4552 N N . ALA A 1 592 ? -57.955 5.317 29.542 1.00 92.00 592 ALA A N 1
ATOM 4553 C CA . ALA A 1 592 ? -58.878 6.376 29.135 1.00 92.00 592 ALA A CA 1
ATOM 4554 C C . ALA A 1 592 ? -60.326 5.869 29.011 1.00 92.00 592 ALA A C 1
ATOM 4556 O O . ALA A 1 592 ? -61.245 6.480 29.560 1.00 92.00 592 ALA A O 1
ATOM 4557 N N . VAL A 1 593 ? -60.533 4.720 28.360 1.00 92.38 593 VAL A N 1
ATOM 4558 C CA . VAL A 1 593 ? -61.855 4.085 28.237 1.00 92.38 593 VAL A CA 1
ATOM 4559 C C . VAL A 1 593 ? -62.406 3.707 29.612 1.00 92.38 593 VAL A C 1
ATOM 4561 O O . VAL A 1 593 ? -63.570 3.983 29.899 1.00 92.38 593 VAL A O 1
ATOM 4564 N N . SER A 1 594 ? -61.574 3.153 30.495 1.00 89.69 594 SER A N 1
ATOM 4565 C CA . SER A 1 594 ? -61.978 2.798 31.862 1.00 89.69 594 SER A CA 1
ATOM 4566 C C . SER A 1 594 ? -62.439 4.023 32.656 1.00 89.69 594 SER A C 1
ATOM 4568 O O . SER A 1 594 ? -63.485 3.975 33.304 1.00 89.69 594 SER A O 1
ATOM 4570 N N . CYS A 1 595 ? -61.723 5.147 32.554 1.00 91.25 595 CYS A N 1
ATOM 4571 C CA . CYS A 1 595 ? -62.110 6.411 33.183 1.00 91.25 595 CYS A CA 1
ATOM 4572 C C . CYS A 1 595 ? -63.451 6.938 32.653 1.00 91.25 595 CYS A C 1
ATOM 4574 O O . CYS A 1 595 ? -64.277 7.416 33.436 1.00 91.25 595 CYS A O 1
ATOM 4576 N N . VAL A 1 596 ? -63.710 6.822 31.347 1.00 90.75 596 VAL A N 1
ATOM 4577 C CA . VAL A 1 596 ? -64.989 7.237 30.747 1.00 90.75 596 VAL A CA 1
ATOM 4578 C C . VAL A 1 596 ? -66.131 6.349 31.241 1.00 90.75 596 VAL A C 1
ATOM 4580 O O . VAL A 1 596 ? -67.161 6.865 31.673 1.00 90.75 596 VAL A O 1
ATOM 4583 N N . VAL A 1 597 ? -65.940 5.027 31.254 1.00 89.19 597 VAL A N 1
ATOM 4584 C CA . VAL A 1 597 ? -66.944 4.065 31.736 1.00 89.19 597 VAL A CA 1
ATOM 4585 C C . VAL A 1 597 ? -67.279 4.304 33.211 1.00 89.19 597 VAL A C 1
ATOM 4587 O O . VAL A 1 597 ? -68.457 4.368 33.563 1.00 89.19 597 VAL A O 1
ATOM 4590 N N . PHE A 1 598 ? -66.272 4.512 34.065 1.00 86.25 598 PHE A N 1
ATOM 4591 C CA . PHE A 1 598 ? -66.480 4.863 35.474 1.00 86.25 598 PHE A CA 1
ATOM 4592 C C . PHE A 1 598 ? -67.232 6.186 35.641 1.00 86.25 598 PHE A C 1
ATOM 4594 O O . PHE A 1 598 ? -68.146 6.279 36.462 1.00 86.25 598 PHE A O 1
ATOM 4601 N N . SER A 1 599 ? -66.891 7.197 34.841 1.00 86.62 599 SER A N 1
ATOM 4602 C CA . SER A 1 599 ? -67.568 8.498 34.888 1.00 86.62 599 SER A CA 1
ATOM 4603 C C . SER A 1 599 ? -69.049 8.370 34.520 1.00 86.62 599 SER A C 1
ATOM 4605 O O . SER A 1 599 ? -69.913 8.866 35.242 1.00 86.62 599 SER A O 1
ATOM 4607 N N . VAL A 1 600 ? -69.363 7.636 33.447 1.00 87.44 600 VAL A N 1
ATOM 4608 C CA . VAL A 1 600 ? -70.749 7.372 33.028 1.00 87.44 600 VAL A CA 1
ATOM 4609 C C . VAL A 1 600 ? -71.500 6.564 34.088 1.00 87.44 600 VAL A C 1
ATOM 4611 O O . VAL A 1 600 ? -72.637 6.900 34.416 1.00 87.44 600 VAL A O 1
ATOM 4614 N N . TYR A 1 601 ? -70.863 5.548 34.678 1.00 85.69 601 TYR A N 1
ATOM 4615 C CA . TYR A 1 601 ? -71.458 4.736 35.740 1.00 85.69 601 TYR A CA 1
ATOM 4616 C C . TYR A 1 601 ? -71.913 5.589 36.935 1.00 85.69 601 TYR A C 1
ATOM 4618 O O . TYR A 1 601 ? -73.041 5.434 37.406 1.00 85.69 601 TYR A O 1
ATOM 4626 N N . PHE A 1 602 ? -71.093 6.541 37.392 1.00 79.12 602 PHE A N 1
ATOM 4627 C CA . PHE A 1 602 ? -71.472 7.436 38.492 1.00 79.12 602 PHE A CA 1
ATOM 4628 C C . PHE A 1 602 ? -72.567 8.441 38.122 1.00 79.12 602 PHE A C 1
ATOM 4630 O O . PHE A 1 602 ? -73.397 8.764 38.972 1.00 79.12 602 PHE A O 1
ATOM 4637 N N . VAL A 1 603 ? -72.615 8.916 36.874 1.00 80.69 603 VAL A N 1
ATOM 4638 C CA . VAL A 1 603 ? -73.707 9.793 36.416 1.00 80.69 603 VAL A CA 1
ATOM 4639 C C . VAL A 1 603 ? -75.035 9.037 36.369 1.00 80.69 603 VAL A C 1
ATOM 4641 O O . VAL A 1 603 ? -76.047 9.558 36.834 1.00 80.69 603 VAL A O 1
ATOM 4644 N N . VAL A 1 604 ? -75.036 7.800 35.866 1.00 78.69 604 VAL A N 1
ATOM 4645 C CA . VAL A 1 604 ? -76.249 6.973 35.761 1.00 78.69 604 VAL A CA 1
ATOM 4646 C C . VAL A 1 604 ? -76.750 6.519 37.135 1.00 78.69 604 VAL A C 1
ATOM 4648 O O . VAL A 1 604 ? -77.957 6.418 37.342 1.00 78.69 604 VAL A O 1
ATOM 4651 N N . LYS A 1 605 ? -75.846 6.276 38.093 1.00 72.88 605 LYS A N 1
ATOM 4652 C CA . LYS A 1 605 ? -76.185 5.740 39.421 1.00 72.88 605 LYS A CA 1
ATOM 4653 C C . LYS A 1 605 ? -76.310 6.798 40.527 1.00 72.88 605 LYS A C 1
ATOM 4655 O O . LYS A 1 605 ? -76.348 6.434 41.702 1.00 72.88 605 LYS A O 1
ATOM 4660 N N . ARG A 1 606 ? -76.374 8.094 40.186 1.00 65.12 606 ARG A N 1
ATOM 4661 C CA . ARG A 1 606 ? -76.634 9.162 41.169 1.00 65.12 606 ARG A CA 1
ATOM 4662 C C . ARG A 1 606 ? -77.991 8.928 41.858 1.00 65.12 606 ARG A C 1
ATOM 4664 O O . ARG A 1 606 ? -78.995 8.819 41.151 1.00 65.12 606 ARG A O 1
ATOM 4671 N N . PRO A 1 607 ? -78.061 8.897 43.201 1.00 62.31 607 PRO A N 1
ATOM 4672 C CA . PRO A 1 607 ? -79.337 8.866 43.908 1.00 62.31 607 PRO A CA 1
ATOM 4673 C C . PRO A 1 607 ? -80.107 10.155 43.600 1.00 62.31 607 PRO A C 1
ATOM 4675 O O . PRO A 1 607 ? -79.575 11.251 43.774 1.00 62.31 607 PRO A O 1
ATOM 4678 N N . ARG A 1 608 ? -81.345 10.041 43.110 1.00 61.19 608 ARG A N 1
ATOM 4679 C CA . ARG A 1 608 ? -82.272 11.177 43.050 1.00 61.19 608 ARG A CA 1
ATOM 4680 C C . ARG A 1 608 ? -82.893 11.322 44.435 1.00 61.19 608 ARG A C 1
ATOM 4682 O O . ARG A 1 608 ? -83.744 10.517 44.792 1.00 61.19 608 ARG A O 1
ATOM 4689 N N . GLU A 1 609 ? -82.449 12.303 45.212 1.00 55.59 609 GLU A N 1
ATOM 4690 C CA . GLU A 1 609 ? -83.162 12.695 46.429 1.00 55.59 609 GLU A CA 1
ATOM 4691 C C . GLU A 1 609 ? -84.511 13.318 46.036 1.00 55.59 609 GLU A C 1
ATOM 4693 O O . GLU A 1 609 ? -84.577 14.238 45.215 1.00 55.59 609 GLU A O 1
ATOM 4698 N N . GLU A 1 610 ? -85.596 12.750 46.563 1.00 49.19 610 GLU A N 1
ATOM 4699 C CA . GLU A 1 610 ? -86.969 13.197 46.339 1.00 49.19 610 GLU A CA 1
ATOM 4700 C C . GLU A 1 610 ? -87.231 14.545 47.029 1.00 49.19 610 GLU A C 1
ATOM 4702 O O . GLU A 1 610 ? -87.054 14.708 48.235 1.00 49.19 610 GLU A O 1
ATOM 4707 N N . LEU A 1 611 ? -87.707 15.511 46.242 1.00 51.56 611 LEU A N 1
ATOM 4708 C CA . LEU A 1 611 ? -88.283 16.771 46.703 1.00 51.56 611 LEU A CA 1
ATOM 4709 C C . LEU A 1 611 ? -89.620 16.510 47.416 1.00 51.56 611 LEU A C 1
ATOM 4711 O O . LEU A 1 611 ? -90.630 16.259 46.759 1.00 51.56 611 LEU A O 1
ATOM 4715 N N . ALA A 1 612 ? -89.649 16.654 48.743 1.00 44.16 612 ALA A N 1
ATOM 4716 C CA . ALA A 1 612 ? -90.882 16.776 49.516 1.00 44.16 612 ALA A CA 1
ATOM 4717 C C . ALA A 1 612 ? -91.035 18.201 50.085 1.00 44.16 612 ALA A C 1
ATOM 4719 O O . ALA A 1 612 ? -90.203 18.707 50.831 1.00 44.16 612 ALA A O 1
ATOM 4720 N N . MET A 1 613 ? -92.129 18.822 49.647 1.00 48.31 613 MET A N 1
ATOM 4721 C CA . MET A 1 613 ? -92.760 20.099 49.998 1.00 48.31 613 MET A CA 1
ATOM 4722 C C . MET A 1 613 ? -92.536 20.636 51.425 1.00 48.31 613 MET A C 1
ATOM 4724 O O . MET A 1 613 ? -92.744 19.921 52.399 1.00 48.31 613 MET A O 1
ATOM 4728 N N . THR A 1 614 ? -92.312 21.951 51.552 1.00 40.72 614 THR A N 1
ATOM 4729 C CA . THR A 1 614 ? -93.255 22.911 52.186 1.00 40.72 614 THR A CA 1
ATOM 4730 C C . THR A 1 614 ? -92.698 24.348 52.173 1.00 40.72 614 THR A C 1
ATOM 4732 O O . THR A 1 614 ? -91.553 24.606 52.521 1.00 40.72 614 THR A O 1
ATOM 4735 N N . ALA A 1 615 ? -93.540 25.294 51.755 1.00 39.09 615 ALA A N 1
ATOM 4736 C CA . ALA A 1 615 ? -93.406 26.747 51.941 1.00 39.09 615 ALA A CA 1
ATOM 4737 C C . ALA A 1 615 ? -94.455 27.192 53.001 1.00 39.09 615 ALA A C 1
ATOM 4739 O O . ALA A 1 615 ? -95.246 26.333 53.402 1.00 39.09 615 ALA A O 1
ATOM 4740 N N . PRO A 1 616 ? -94.654 28.484 53.369 1.00 61.50 616 PRO A N 1
ATOM 4741 C CA . PRO A 1 616 ? -93.823 29.700 53.291 1.00 61.50 616 PRO A CA 1
ATOM 4742 C C . PRO A 1 616 ? -93.856 30.550 54.606 1.00 61.50 616 PRO A C 1
ATOM 4744 O O . PRO A 1 616 ? -94.491 30.172 55.587 1.00 61.50 616 PRO A O 1
ATOM 4747 N N . ARG A 1 617 ? -93.279 31.768 54.531 1.00 37.75 617 ARG A N 1
ATOM 4748 C CA . ARG A 1 617 ? -93.351 32.985 55.400 1.00 37.75 617 ARG A CA 1
ATOM 4749 C C . ARG A 1 617 ? -91.980 33.277 56.019 1.00 37.75 617 ARG A C 1
ATOM 4751 O O . ARG A 1 617 ? -91.455 32.458 56.749 1.00 37.75 617 ARG A O 1
ATOM 4758 N N . GLY A 1 618 ? -91.293 34.375 55.724 1.00 40.19 618 GLY A N 1
ATOM 4759 C CA . GLY A 1 618 ? -91.763 35.737 55.501 1.00 40.19 618 GLY A CA 1
ATOM 4760 C C . GLY A 1 618 ? -91.358 36.565 56.718 1.00 40.19 618 GLY A C 1
ATOM 4761 O O . GLY A 1 618 ? -92.002 36.441 57.749 1.00 40.19 618 GLY A O 1
ATOM 4762 N N . SER A 1 619 ? -90.295 37.363 56.608 1.00 41.50 619 SER A N 1
ATOM 4763 C CA . SER A 1 619 ? -90.117 38.628 57.337 1.00 41.50 619 SER A CA 1
ATOM 4764 C C . SER A 1 619 ? -88.823 39.302 56.894 1.00 41.50 619 SER A C 1
ATOM 4766 O O . SER A 1 619 ? -87.752 38.704 56.901 1.00 41.50 619 SER A O 1
ATOM 4768 N N . GLU A 1 620 ? -88.976 40.567 56.532 1.00 47.56 620 GLU A N 1
ATOM 4769 C CA . GLU A 1 620 ? -87.951 41.569 56.277 1.00 47.56 620 GLU A CA 1
ATOM 4770 C C . GLU A 1 620 ? -87.119 41.928 57.526 1.00 47.56 620 GLU A C 1
ATOM 4772 O O . GLU A 1 620 ? -87.480 41.574 58.652 1.00 47.56 620 GLU A O 1
ATOM 4777 N N . ARG A 1 621 ? -86.131 42.807 57.266 1.00 43.19 621 ARG A N 1
ATOM 4778 C CA . ARG A 1 621 ? -85.251 43.605 58.151 1.00 43.19 621 ARG A CA 1
ATOM 4779 C C . ARG A 1 621 ? -83.951 42.885 58.511 1.00 43.19 621 ARG A C 1
ATOM 4781 O O . ARG A 1 621 ? -83.981 41.787 59.033 1.00 43.19 621 ARG A O 1
ATOM 4788 N N . GLY A 1 622 ? -82.765 43.435 58.282 1.00 38.03 622 GLY A N 1
ATOM 4789 C CA . GLY A 1 622 ? -82.351 44.806 57.995 1.00 38.03 622 GLY A CA 1
ATOM 4790 C C . GLY A 1 622 ? -81.071 45.074 58.793 1.00 38.03 622 GLY A C 1
ATOM 4791 O O . GLY A 1 622 ? -80.958 44.580 59.910 1.00 38.03 622 GLY A O 1
ATOM 4792 N N . GLY A 1 623 ? -80.149 45.870 58.249 1.00 40.75 623 GLY A N 1
ATOM 4793 C CA . GLY A 1 623 ? -79.088 46.504 59.038 1.00 40.75 623 GLY A CA 1
ATOM 4794 C C . GLY A 1 623 ? -77.661 46.077 58.702 1.00 40.75 623 GLY A C 1
ATOM 4795 O O . GLY A 1 623 ? -77.233 45.006 59.116 1.00 40.75 623 GLY A O 1
ATOM 4796 N N . THR A 1 624 ? -76.982 47.025 58.040 1.00 40.25 624 THR A N 1
ATOM 4797 C CA . THR A 1 624 ? -75.530 47.298 57.941 1.00 40.25 624 THR A CA 1
ATOM 4798 C C . THR A 1 624 ? -74.616 46.269 57.305 1.00 40.25 624 THR A C 1
ATOM 4800 O O . THR A 1 624 ? -74.405 45.200 57.913 1.00 40.25 624 THR A O 1
#

Sequence (624 aa):
MMVKVPLVMLSGLAAFTDAWPRAIHLYSSQDQLDTRTFDPDDVPPHVPQFDEIVKAAYAVLTANFDDQMNATAPGPQEDIGFQHIVRQTAICSTLATHCCRRKRWPIETLAKPPRNSSTIMCRICFERLTSSTVHAGLYCAWWSNGFMPDLVYGPSVGASLKWLPTNKTFYPGPAFWGSSTAPSDARTNSSTSGILAPPLHAETAMRIFYLAPLDTSMSTPVYTHEAMGFLCDVFPSLYKFHAYLLASRQRTNTSLLSLRHPWESMAAINPGWKSALASVKAAADFAQVISRLQVPTVTAQAFVAQAAVFYPDSSHDEIIQDIYYPMLYLASCVGNNSTITCATTFDVVDIEFNTIFLRSAEALAEMATLLYQPVTKLGFSCPVPNKVEVQNLAAVVTTLSATLQRELWDPVDLIFKSNSHKYITGMLPLYATKLDESIQMGLISHILPTPNTFHYLCDVFPVSIYPCEESTMASGLATAAGPTPRIGLLIHNYLLYRGLIKVVCQLIRATSTRCTVSHASKYHFVTVFDTSSGQPPSSAHWTSSSSLSAAIV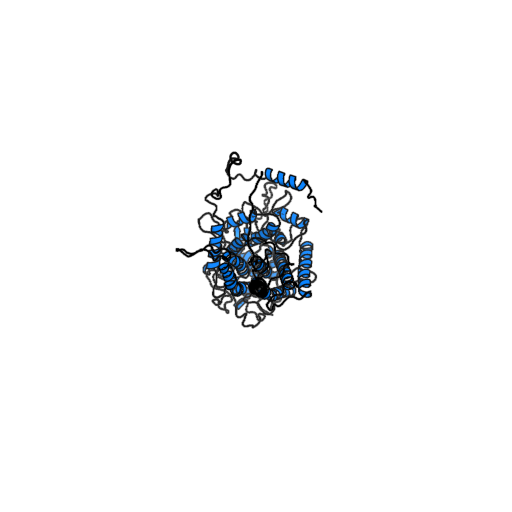LNMGLPDVTTPPSPDTPPIDRDAILIVMCIELVVAMAVAVSCVVFSVYFVVKRPREELAMTAPRGSERGGT

Radius of gyration: 32.25 Å; chains: 1; bounding box: 126×73×85 Å

Organism: Aphanomyces astaci (NCBI:txid112090)

Secondary structure (DSSP, 8-state):
------THHHHHHHHHHHSSSTT---S--STTTTS----TT-S-TTS--HHHHHHHHHHHHHHTEETTTTEE-SS-HHHHSS-EEEHHHHHHHHHHHHHHTTS----S--S---S--TTHHHHHHHHTTTTTHHHHHHHTT--TTS--BSEEE-TTS-TT-SSB-SSS-BSS-HHHH--TTS---GGG-S-B-SSBPPS-HHHHHHHHHHHSPEE-TTSS-EE-HHHHHHHHHHHHHHHHHHHHHHHHHBPTTSSPBPBSSGGGSSSTT-TTHHHHHHHHHT-TTHHHHHHHHT--HHHHHHHHHHHTTT-TTS-HHHIIIIIIHHHHHHHHHHSS-TTS-TTSS--B--HHHHHHHHHHHHHHHHHHHHHH-TT---SS---PPPHHHHHHHHHHHHHHHHHHHHHHEETTTTEE-SSSS--GGGGTHHHHSPPPHHHHHHHHTTTS--TTS-BS--SSSPPPSSPBP--SSSS----SS-SPP-EEEHHHHHHHHHHHHTT--SHHHHHHHHHTB-SSSSB-B-SEEETTT-SPPTTS---TB-HHHHHHHHHHTS-S---PPPTTSPPPPHHHHHHHHHHHHHHHHHHHHHHHHHHHHHHHT-------------------

InterPro domains:
  IPR008928 Six-hairpin glycosidase superfamily [SSF48208] (143-463)
  IPR012341 Six-hairpin glycosidase-like superfamily [G3DSA:1.50.10.10] (120-556)
  IPR054491 Mannosylglycerate hydrolase MGH1-like, glycoside hydrolase domain [PF22422] (141-444)

pLDDT: mean 70.07, std 22.0, range [20.72, 96.38]

Foldseek 3Di:
DDDDDDPVVVVVVVVVVVPPPPPDPPDDDPPPPPDDDDDPVPDPPQADDLVVLLVQLVVQQVQQQDPQLLFGDQGDCLQVFADKHFLLLRLLSLLLVLCVQQDCPDPDDDDDDDDDDPPVSNVVSLVVRLPRNLCSSQPQQAAPQLADFRMWHGPVFDLCQCKRPGPLIDHRGLNLLQAPPRPPDPSNPTSTALFGAQLQRLVSLLSSLQSDAFDCPDVFTHGDLSSLVSLLVRQVSSLSNLVCQQVPFQDPPALFGWHLALVNFPCSLALQCLVLLQQLLPDPCLVVVLVVSVDDPSNLVSQLLANCLNVVVDDSVCCSNRPVSSRVLSSSLSRDDPPDPRRPRGTDRALRSLLSSLQSLVSSLVSLCLLQDPLAPSVDDGPRDDPVSSVVSVVSNVRSLVRQCVPQADPQQLFGDRDPARFLSRLLNLLRDDDDPSSPVSSVCQPVPDPRHFHQQQDLAAGFRHTQDPPPPPPPDDDPDDHDFQKDFLVSLLSNLNSCVVPDDPSSLVRLSVLQDDSDDRGFQWRMARSHRSYRDPRHSTRRRGSSSSSSNSVSVDDSGPPHRPSPDHDDDPVVVVVVVVVVVVVVVVVVVVVVVVVVVCVVPPDDDDDDDDDDDDDDDDDD